Protein AF-A0A2G9T329-F1 (afdb_monomer_lite)

Organism: Teladorsagia circumcincta (NCBI:txid45464)

Structure (mmCIF, N/CA/C/O backbone):
data_AF-A0A2G9T329-F1
#
_entry.id   AF-A0A2G9T329-F1
#
loop_
_atom_site.group_PDB
_atom_site.id
_atom_site.type_symbol
_atom_site.label_atom_id
_atom_site.label_alt_id
_atom_site.label_comp_id
_atom_site.label_asym_id
_atom_site.label_entity_id
_atom_site.label_seq_id
_atom_site.pdbx_PDB_ins_code
_atom_site.Cartn_x
_atom_site.Cartn_y
_atom_site.Cartn_z
_atom_site.occupancy
_atom_site.B_iso_or_equiv
_atom_site.auth_seq_id
_atom_site.auth_comp_id
_atom_site.auth_asym_id
_atom_site.auth_atom_id
_atom_site.pdbx_PDB_model_num
ATOM 1 N N . GLY A 1 1 ? -9.542 19.140 4.287 1.00 31.84 1 GLY A N 1
ATOM 2 C CA . GLY A 1 1 ? -9.705 19.469 2.856 1.00 31.84 1 GLY A CA 1
ATOM 3 C C . GLY A 1 1 ? -8.671 18.683 2.084 1.00 31.84 1 GLY A C 1
ATOM 4 O O . GLY A 1 1 ? -7.621 18.441 2.659 1.00 31.84 1 GLY A O 1
ATOM 5 N N . ILE A 1 2 ? -8.969 18.274 0.852 1.00 34.41 2 ILE A N 1
ATOM 6 C CA . ILE A 1 2 ? -8.107 17.419 0.014 1.00 34.41 2 ILE A CA 1
ATOM 7 C C . ILE A 1 2 ? -7.443 18.274 -1.070 1.00 34.41 2 ILE A C 1
ATOM 9 O O . ILE A 1 2 ? -8.117 19.091 -1.697 1.00 34.41 2 ILE A O 1
ATOM 13 N N . SER A 1 3 ? -6.125 18.128 -1.228 1.00 33.94 3 SER A N 1
ATOM 14 C CA . SER A 1 3 ? -5.262 18.968 -2.067 1.00 33.94 3 SER A CA 1
ATOM 15 C C . SER A 1 3 ? -4.647 18.132 -3.181 1.00 33.94 3 SER A C 1
ATOM 17 O O . SER A 1 3 ? -3.692 17.407 -2.927 1.00 33.94 3 SER A O 1
ATOM 19 N N . ILE A 1 4 ? -5.169 18.216 -4.406 1.00 39.59 4 ILE A N 1
ATOM 20 C CA . ILE A 1 4 ? -4.669 17.423 -5.540 1.00 39.59 4 ILE A CA 1
ATOM 21 C C . ILE A 1 4 ? -4.145 18.376 -6.615 1.00 39.59 4 ILE A C 1
ATOM 23 O O . ILE A 1 4 ? -4.890 19.193 -7.152 1.00 39.59 4 ILE A O 1
ATOM 27 N N . ALA A 1 5 ? -2.846 18.278 -6.885 1.00 31.34 5 ALA A N 1
ATOM 28 C CA . ALA A 1 5 ? -2.110 19.065 -7.867 1.00 31.34 5 ALA A CA 1
ATOM 29 C C . ALA A 1 5 ? -1.740 18.232 -9.107 1.00 31.34 5 ALA A C 1
ATOM 31 O O . ALA A 1 5 ? -1.491 17.033 -9.011 1.00 31.34 5 ALA A O 1
ATOM 32 N N . THR A 1 6 ? -1.644 18.867 -10.271 1.00 29.61 6 THR A N 1
ATOM 33 C CA . THR A 1 6 ? -1.242 18.221 -11.533 1.00 29.61 6 THR A CA 1
ATOM 34 C C . THR A 1 6 ? -0.083 18.991 -12.165 1.00 29.61 6 THR A C 1
ATOM 36 O O . THR A 1 6 ? -0.200 20.212 -12.279 1.00 29.61 6 THR A O 1
ATOM 39 N N . PRO A 1 7 ? 0.971 18.335 -12.684 1.00 34.66 7 PRO A N 1
ATOM 40 C CA . PRO A 1 7 ? 1.143 16.885 -12.794 1.00 34.66 7 PRO A CA 1
ATOM 41 C C . PRO A 1 7 ? 1.775 16.270 -11.535 1.00 34.66 7 PRO A C 1
ATOM 43 O O . PRO A 1 7 ? 2.639 16.883 -10.912 1.00 34.66 7 PRO A O 1
ATOM 46 N N . GLY A 1 8 ? 1.388 15.039 -11.190 1.00 41.84 8 GLY A N 1
ATOM 47 C CA . GLY A 1 8 ? 2.112 14.218 -10.213 1.00 41.84 8 GLY A CA 1
ATOM 48 C C . GLY A 1 8 ? 1.351 13.874 -8.933 1.00 41.84 8 GLY A C 1
ATOM 49 O O . GLY A 1 8 ? 1.757 12.928 -8.268 1.00 41.84 8 GLY A O 1
ATOM 50 N N . CYS A 1 9 ? 0.239 14.550 -8.610 1.00 46.84 9 CYS A N 1
ATOM 51 C CA . CYS A 1 9 ? -0.654 14.160 -7.504 1.00 46.84 9 CYS A CA 1
ATOM 52 C C . CYS A 1 9 ? -2.000 13.586 -7.984 1.00 46.84 9 CYS A C 1
ATOM 54 O O . CYS A 1 9 ? -2.837 13.220 -7.164 1.00 46.84 9 CYS A O 1
ATOM 56 N N . ASP A 1 10 ? -2.209 13.483 -9.298 1.00 46.88 10 ASP A N 1
ATOM 57 C CA . ASP A 1 10 ? -3.415 12.974 -9.964 1.00 46.88 10 ASP A CA 1
ATOM 58 C C . ASP A 1 10 ? -3.464 11.445 -10.108 1.00 46.88 10 ASP A C 1
ATOM 60 O O . ASP A 1 10 ? -4.365 10.891 -10.737 1.00 46.88 10 ASP A O 1
ATOM 64 N N . VAL A 1 11 ? -2.518 10.742 -9.487 1.00 64.06 11 VAL A N 1
ATOM 65 C CA . VAL A 1 11 ? -2.512 9.279 -9.428 1.00 64.06 11 VAL A CA 1
ATOM 66 C C . VAL A 1 11 ? -3.412 8.775 -8.299 1.00 64.06 11 VAL A C 1
ATOM 68 O O . VAL A 1 11 ? -3.455 9.353 -7.211 1.00 64.06 11 VAL A O 1
ATOM 71 N N . VAL A 1 12 ? -4.112 7.664 -8.553 1.00 70.56 12 VAL A N 1
ATOM 72 C CA . VAL A 1 12 ? -5.123 7.081 -7.650 1.00 70.56 12 VAL A CA 1
ATOM 73 C C . VAL A 1 12 ? -4.613 6.949 -6.214 1.00 70.56 12 VAL A C 1
ATOM 75 O O . VAL A 1 12 ? -5.327 7.328 -5.287 1.00 70.56 12 VAL A O 1
ATOM 78 N N . GLY A 1 13 ? -3.372 6.491 -6.014 1.00 72.88 13 GLY A N 1
ATOM 79 C CA . GLY A 1 13 ? -2.794 6.360 -4.679 1.00 72.88 13 GLY A CA 1
ATOM 80 C C . GLY A 1 13 ? -2.672 7.678 -3.922 1.00 72.88 13 GLY A C 1
ATOM 81 O O . GLY A 1 13 ? -3.078 7.738 -2.766 1.00 72.88 13 GLY A O 1
ATOM 82 N N . ILE A 1 14 ? -2.204 8.757 -4.554 1.00 70.25 14 ILE A N 1
ATOM 83 C CA . ILE A 1 14 ? -2.072 10.062 -3.882 1.00 70.25 14 ILE A CA 1
ATOM 84 C C . ILE A 1 14 ? -3.449 10.648 -3.565 1.00 70.25 14 ILE A C 1
ATOM 86 O O . ILE A 1 14 ? -3.686 11.087 -2.443 1.00 70.25 14 ILE A O 1
ATOM 90 N N . ILE A 1 15 ? -4.391 10.569 -4.506 1.00 69.81 15 ILE A N 1
ATOM 91 C CA . ILE A 1 15 ? -5.777 10.999 -4.275 1.00 69.81 15 ILE A CA 1
ATOM 92 C C . ILE A 1 15 ? -6.374 10.245 -3.082 1.00 69.81 15 ILE A C 1
ATOM 94 O O . ILE A 1 15 ? -6.962 10.848 -2.184 1.00 69.81 15 ILE A O 1
ATOM 98 N N . SER A 1 16 ? -6.194 8.926 -3.051 1.00 76.12 16 SER A N 1
ATOM 99 C CA . SER A 1 16 ? -6.718 8.087 -1.979 1.00 76.12 16 SER A CA 1
ATOM 100 C C . SER A 1 16 ? -6.037 8.322 -0.627 1.00 76.12 16 SER A C 1
ATOM 102 O O . SER A 1 16 ? -6.716 8.261 0.392 1.00 76.12 16 SER A O 1
ATOM 104 N N . HIS A 1 17 ? -4.747 8.675 -0.613 1.00 78.62 17 HIS A N 1
ATOM 105 C CA . HIS A 1 17 ? -4.008 9.063 0.590 1.00 78.62 17 HIS A CA 1
ATOM 106 C C . HIS A 1 17 ? -4.631 10.301 1.245 1.00 78.62 17 HIS A C 1
ATOM 108 O O . HIS A 1 17 ? -4.981 10.301 2.425 1.00 78.62 17 HIS A O 1
ATOM 114 N N . GLU A 1 18 ? -4.855 11.349 0.451 1.00 78.00 18 GLU A N 1
ATOM 115 C CA . GLU A 1 18 ? -5.461 12.585 0.948 1.00 78.00 18 GLU A CA 1
ATOM 116 C C . GLU A 1 18 ? -6.923 12.376 1.376 1.00 78.00 18 GLU A C 1
ATOM 118 O O . GLU A 1 18 ? -7.375 12.949 2.374 1.00 78.00 18 GLU A O 1
ATOM 123 N N . ILE A 1 19 ? -7.670 11.522 0.663 1.00 74.88 19 ILE A N 1
ATOM 124 C CA . ILE A 1 19 ? -9.014 11.099 1.083 1.00 74.88 19 ILE A CA 1
ATOM 125 C C . ILE A 1 19 ? -8.953 10.359 2.425 1.00 74.88 19 ILE A C 1
ATOM 127 O O . ILE A 1 19 ? -9.765 10.653 3.300 1.00 74.88 19 ILE A O 1
ATOM 131 N N . GLY A 1 20 ? -7.988 9.458 2.622 1.00 76.44 20 GLY A N 1
ATOM 132 C CA . GLY A 1 20 ? -7.781 8.743 3.883 1.00 76.44 20 GLY A CA 1
ATOM 133 C C . GLY A 1 20 ? -7.614 9.698 5.065 1.00 76.44 20 GLY A C 1
ATOM 134 O O . GLY A 1 20 ? -8.319 9.570 6.066 1.00 76.44 20 GLY A O 1
ATOM 135 N N . HIS A 1 21 ? -6.786 10.736 4.918 1.00 80.00 21 HIS A N 1
ATOM 136 C CA . HIS A 1 21 ? -6.664 11.792 5.929 1.00 80.00 21 HIS A CA 1
ATOM 137 C C . HIS A 1 21 ? -7.968 12.549 6.179 1.00 80.00 21 HIS A C 1
ATOM 139 O O . HIS A 1 21 ? -8.310 12.835 7.327 1.00 80.00 21 HIS A O 1
ATOM 145 N N . ALA A 1 22 ? -8.720 12.870 5.125 1.00 74.62 22 ALA A N 1
ATOM 146 C CA . ALA A 1 22 ? -10.008 13.545 5.263 1.00 74.62 22 ALA A CA 1
ATOM 147 C C . ALA A 1 22 ? -11.056 12.684 5.992 1.00 74.62 22 ALA A C 1
ATOM 149 O O . ALA A 1 22 ? -11.917 13.232 6.680 1.00 74.62 22 ALA A O 1
ATOM 150 N N . LEU A 1 23 ? -10.953 11.359 5.864 1.00 74.31 23 LEU A N 1
ATOM 151 C CA . LEU A 1 23 ? -11.762 10.363 6.572 1.00 74.31 23 LEU A CA 1
ATOM 152 C C . LEU A 1 23 ? -11.228 10.036 7.979 1.00 74.31 23 LEU A C 1
ATOM 154 O O . LEU A 1 23 ? -11.804 9.204 8.672 1.00 74.31 23 LEU A O 1
ATOM 158 N N . GLY A 1 24 ? -10.156 10.697 8.424 1.00 77.62 24 GLY A N 1
ATOM 159 C CA . GLY A 1 24 ? -9.631 10.570 9.785 1.00 77.62 24 GLY A CA 1
ATOM 160 C C . GLY A 1 24 ? -8.564 9.492 9.977 1.00 77.62 24 GLY A C 1
ATOM 161 O O . GLY A 1 24 ? -8.264 9.151 11.119 1.00 77.62 24 GLY A O 1
ATOM 162 N N . ILE A 1 25 ? -7.967 8.966 8.904 1.00 81.81 25 ILE A N 1
ATOM 163 C CA . ILE A 1 25 ? -6.849 8.021 9.005 1.00 81.81 25 ILE A CA 1
ATOM 164 C C . ILE A 1 25 ? -5.534 8.798 9.132 1.00 81.81 25 ILE A C 1
ATOM 166 O O . ILE A 1 25 ? -5.226 9.681 8.325 1.00 81.81 25 ILE A O 1
ATOM 170 N N . PHE A 1 26 ? -4.748 8.473 10.155 1.00 89.38 26 PHE A N 1
ATOM 171 C CA . PHE A 1 26 ? -3.380 8.970 10.303 1.00 89.38 26 PHE A CA 1
ATOM 172 C C . PHE A 1 26 ? -2.419 8.221 9.377 1.00 89.38 26 PHE A C 1
ATOM 174 O O . PHE A 1 26 ? -2.773 7.229 8.751 1.00 89.38 26 PHE A O 1
ATOM 181 N N . HIS A 1 27 ? -1.177 8.686 9.273 1.00 94.62 27 HIS A N 1
ATOM 182 C CA . HIS A 1 27 ? -0.168 7.887 8.589 1.00 94.62 27 HIS A CA 1
ATOM 183 C C . HIS A 1 27 ? 0.079 6.558 9.307 1.00 94.62 27 HIS A C 1
ATOM 185 O O . HIS A 1 27 ? 0.120 6.519 10.537 1.00 94.62 27 HIS A O 1
ATOM 191 N N . GLU A 1 28 ? 0.327 5.491 8.549 1.00 97.31 28 GLU A N 1
ATOM 192 C CA . GLU A 1 28 ? 0.532 4.150 9.116 1.00 97.31 28 GLU A CA 1
ATOM 193 C C . GLU A 1 28 ? 1.776 4.112 10.023 1.00 97.31 28 GLU A C 1
ATOM 195 O O . GLU A 1 28 ? 1.754 3.520 11.103 1.00 97.31 28 GLU A O 1
ATOM 200 N N . GLN A 1 29 ? 2.843 4.845 9.672 1.00 96.00 29 GLN A N 1
ATOM 201 C CA . GLN A 1 29 ? 4.021 4.970 10.539 1.00 96.00 29 GLN A CA 1
ATOM 202 C C . GLN A 1 29 ? 3.767 5.734 11.838 1.00 96.00 29 GLN A C 1
ATOM 204 O O . GLN A 1 29 ? 4.589 5.666 12.740 1.00 96.00 29 GLN A O 1
ATOM 209 N N . ALA A 1 30 ? 2.650 6.451 11.963 1.00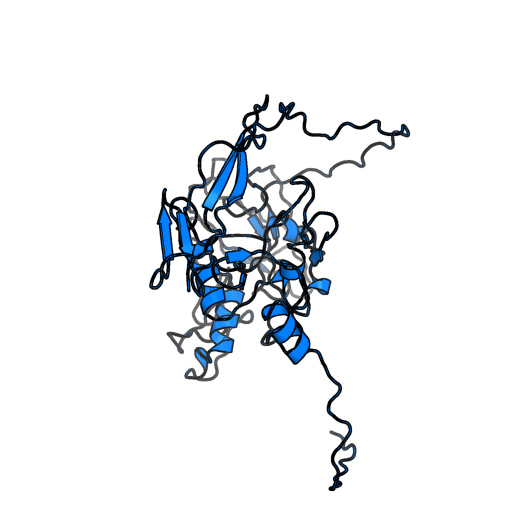 92.94 30 ALA A N 1
ATOM 210 C CA . ALA A 1 30 ? 2.306 7.160 13.189 1.00 92.94 30 ALA A CA 1
ATOM 211 C C . ALA A 1 30 ? 1.544 6.276 14.188 1.00 92.94 30 ALA A C 1
ATOM 213 O O . ALA A 1 30 ? 1.214 6.755 15.271 1.00 92.94 30 ALA A O 1
ATOM 214 N N . ARG A 1 31 ? 1.251 5.008 13.865 1.00 93.94 31 ARG A N 1
ATOM 215 C CA . ARG A 1 31 ? 0.501 4.114 14.755 1.00 93.94 31 ARG A CA 1
ATOM 216 C C . ARG A 1 31 ? 1.135 3.980 16.152 1.00 93.94 31 ARG A C 1
ATOM 218 O O . ARG A 1 31 ? 2.363 4.010 16.274 1.00 93.94 31 ARG A O 1
ATOM 225 N N . PRO A 1 32 ? 0.327 3.752 17.208 1.00 89.88 32 PRO A N 1
ATOM 226 C CA . PRO A 1 32 ? 0.840 3.571 18.569 1.00 89.88 32 PRO A CA 1
ATOM 227 C C . PRO A 1 32 ? 1.810 2.391 18.732 1.00 89.88 32 PRO A C 1
ATOM 229 O O . PRO A 1 32 ? 2.641 2.408 19.634 1.00 89.88 32 PRO A O 1
ATOM 232 N N . ASP A 1 33 ? 1.705 1.373 17.874 1.00 94.12 33 ASP A N 1
ATOM 233 C CA . ASP A 1 33 ? 2.534 0.164 17.858 1.00 94.12 33 ASP A CA 1
ATOM 234 C C . ASP A 1 33 ? 3.670 0.202 16.816 1.00 94.12 33 ASP A C 1
ATOM 236 O O . ASP A 1 33 ? 4.287 -0.833 16.556 1.00 94.12 33 ASP A O 1
ATOM 240 N N . GLN A 1 34 ? 3.976 1.369 16.224 1.00 94.69 34 GLN A N 1
ATOM 241 C CA . GLN A 1 34 ? 4.952 1.487 15.125 1.00 94.69 34 GLN A CA 1
ATOM 242 C C . GLN A 1 34 ? 6.345 0.915 15.449 1.00 94.69 34 GLN A C 1
ATOM 244 O O . GLN A 1 34 ? 7.013 0.378 14.568 1.00 94.69 34 GLN A O 1
ATOM 249 N N . ASP A 1 35 ? 6.785 0.987 16.708 1.00 94.38 35 ASP A N 1
ATOM 250 C CA . ASP A 1 35 ? 8.125 0.592 17.160 1.00 94.38 35 ASP A CA 1
ATOM 251 C C . ASP A 1 35 ? 8.368 -0.921 17.056 1.00 94.38 35 ASP A C 1
ATOM 253 O O . ASP A 1 35 ? 9.512 -1.380 17.045 1.00 94.38 35 ASP A O 1
ATOM 257 N N . ARG A 1 36 ? 7.292 -1.704 16.915 1.00 95.88 36 ARG A N 1
ATOM 258 C CA . ARG A 1 36 ? 7.332 -3.147 16.645 1.00 95.88 36 ARG A CA 1
ATOM 259 C C . ARG A 1 36 ? 7.530 -3.487 15.170 1.00 95.88 36 ARG A C 1
ATOM 261 O O . ARG A 1 36 ? 7.748 -4.656 14.852 1.00 95.88 36 ARG A O 1
ATOM 268 N N . HIS A 1 37 ? 7.443 -2.501 14.279 1.00 96.62 37 HIS A N 1
ATOM 269 C CA . HIS A 1 37 ? 7.397 -2.712 12.830 1.00 96.62 37 HIS A CA 1
ATOM 270 C C . HIS A 1 37 ? 8.475 -1.930 12.081 1.00 96.62 37 HIS A C 1
ATOM 272 O O . HIS A 1 37 ? 9.042 -2.441 11.108 1.00 96.62 37 HIS A O 1
ATOM 278 N N . ILE A 1 38 ? 8.809 -0.730 12.554 1.00 97.44 38 ILE A N 1
ATOM 279 C CA . ILE A 1 38 ? 9.768 0.167 11.912 1.00 97.44 38 ILE A CA 1
ATOM 280 C C . ILE A 1 38 ? 10.736 0.792 12.922 1.00 97.44 38 ILE A C 1
ATOM 282 O O . ILE A 1 38 ? 10.466 0.894 14.115 1.00 97.44 38 ILE A O 1
ATOM 286 N N . ALA A 1 39 ? 11.880 1.242 12.416 1.00 94.44 39 ALA A N 1
ATOM 287 C CA . ALA A 1 39 ? 12.857 2.047 13.127 1.00 94.44 39 ALA A CA 1
ATOM 288 C C . ALA A 1 39 ? 13.012 3.403 12.427 1.00 94.44 39 ALA A C 1
ATOM 290 O O . ALA A 1 39 ? 13.314 3.464 11.231 1.00 94.44 39 ALA A O 1
ATOM 291 N N . ILE A 1 40 ? 12.836 4.483 13.190 1.00 91.69 40 ILE A N 1
ATOM 292 C CA . ILE A 1 40 ? 12.965 5.860 12.708 1.00 91.69 40 ILE A CA 1
ATOM 293 C C . ILE A 1 40 ? 14.382 6.379 12.970 1.00 91.69 40 ILE A C 1
ATOM 295 O O . ILE A 1 40 ? 14.865 6.376 14.103 1.00 91.69 40 ILE A O 1
ATOM 299 N N . ASN A 1 41 ? 15.043 6.877 11.928 1.00 88.38 41 ASN A N 1
ATOM 300 C CA . ASN A 1 41 ? 16.347 7.522 12.024 1.00 88.38 41 ASN A CA 1
ATOM 301 C C . ASN A 1 41 ? 16.197 9.040 12.196 1.00 88.38 41 ASN A C 1
ATOM 303 O O . ASN A 1 41 ? 16.368 9.809 11.250 1.00 88.38 41 ASN A O 1
ATOM 307 N N . TYR A 1 42 ? 15.916 9.473 13.426 1.00 81.00 42 TYR A N 1
ATOM 308 C CA . TYR A 1 42 ? 15.760 10.891 13.774 1.00 81.00 42 TYR A CA 1
ATOM 309 C C . TYR A 1 42 ? 16.991 11.755 13.469 1.00 81.00 42 TYR A C 1
ATOM 311 O O . TYR A 1 42 ? 16.841 12.939 13.179 1.00 81.00 42 TYR A O 1
ATOM 319 N N . ASN A 1 43 ? 18.196 11.172 13.445 1.00 81.31 43 ASN A N 1
ATOM 320 C CA . ASN A 1 43 ? 19.421 11.894 13.079 1.00 81.31 43 ASN A CA 1
ATOM 321 C C . ASN A 1 43 ? 19.422 12.345 11.615 1.00 81.31 43 ASN A C 1
ATOM 323 O O . ASN A 1 43 ? 20.125 13.290 11.267 1.00 81.31 43 ASN A O 1
ATOM 327 N N . ASN A 1 44 ? 18.642 11.674 10.764 1.00 77.81 44 ASN A N 1
ATOM 328 C CA . ASN A 1 44 ? 18.509 12.025 9.360 1.00 77.81 44 ASN A CA 1
ATOM 329 C C . ASN A 1 44 ? 17.211 12.780 9.037 1.00 77.81 44 ASN A C 1
ATOM 331 O O . ASN A 1 44 ? 16.856 12.929 7.871 1.00 77.81 44 ASN A O 1
ATOM 335 N N . ILE A 1 45 ? 16.496 13.261 10.055 1.00 68.44 45 ILE A N 1
ATOM 336 C CA . ILE A 1 45 ? 15.258 14.026 9.898 1.00 68.44 45 ILE A CA 1
ATOM 337 C C . ILE A 1 45 ? 15.504 15.431 10.468 1.00 68.44 45 ILE A C 1
ATOM 339 O O . ILE A 1 45 ? 15.946 15.545 11.615 1.00 68.44 45 ILE A O 1
ATOM 343 N N . PRO A 1 46 ? 15.207 16.516 9.727 1.00 69.31 46 PRO A N 1
ATOM 344 C CA . PRO A 1 46 ? 15.240 17.865 10.279 1.00 69.31 46 PRO A CA 1
ATOM 345 C C . PRO A 1 46 ? 14.374 17.949 11.538 1.00 69.31 46 PRO A C 1
ATOM 347 O O . PRO A 1 46 ? 13.245 17.461 11.531 1.00 69.31 46 PRO A O 1
ATOM 350 N N . ILE A 1 47 ? 14.868 18.596 12.596 1.00 63.50 47 ILE A N 1
ATOM 351 C CA . ILE A 1 47 ? 14.173 18.690 13.897 1.00 63.50 47 ILE A CA 1
ATOM 352 C C . ILE A 1 47 ? 12.717 19.167 13.728 1.00 63.50 47 ILE A C 1
ATOM 354 O O . ILE A 1 47 ? 11.796 18.549 14.258 1.00 63.50 47 ILE A O 1
ATOM 358 N N . SER A 1 48 ? 12.492 20.136 12.836 1.00 65.56 48 SER A N 1
ATOM 359 C CA . SER A 1 48 ? 11.169 20.676 12.477 1.00 65.56 48 SER A CA 1
ATOM 360 C C . SER A 1 48 ? 10.192 19.696 11.820 1.00 65.56 48 SER A C 1
ATOM 362 O O . SER A 1 48 ? 9.041 20.045 11.539 1.00 65.56 48 SER A O 1
ATOM 364 N N . ARG A 1 49 ? 10.629 18.468 11.540 1.00 68.25 49 ARG A N 1
ATOM 365 C CA . ARG A 1 49 ? 9.835 17.388 10.944 1.00 68.25 49 ARG A CA 1
ATOM 366 C C . ARG A 1 49 ? 9.700 16.170 11.854 1.00 68.25 49 ARG A C 1
ATOM 368 O O . ARG A 1 49 ? 8.984 15.253 11.465 1.00 68.25 49 ARG A O 1
ATOM 375 N N . TRP A 1 50 ? 10.303 16.154 13.047 1.00 73.50 50 TRP A N 1
ATOM 376 C CA . TRP A 1 50 ? 10.258 15.000 13.961 1.00 73.50 50 TRP A CA 1
ATOM 377 C C . TRP A 1 50 ? 8.833 14.580 14.328 1.00 73.50 50 TRP A C 1
ATOM 379 O O . TRP A 1 50 ? 8.532 13.390 14.341 1.00 73.50 50 TRP A O 1
ATOM 389 N N . ASN A 1 51 ? 7.932 15.545 14.527 1.00 71.00 51 ASN A N 1
ATOM 390 C CA . ASN A 1 51 ? 6.531 15.276 14.870 1.00 71.00 51 ASN A CA 1
ATOM 391 C C . ASN A 1 51 ? 5.778 14.466 13.797 1.00 71.00 51 ASN A C 1
ATOM 393 O O . ASN A 1 51 ? 4.768 13.852 14.114 1.00 71.00 51 ASN A O 1
ATOM 397 N N . ASN A 1 52 ? 6.261 14.425 12.547 1.00 73.94 52 ASN A N 1
ATOM 398 C CA . ASN A 1 52 ? 5.647 13.619 11.482 1.00 73.94 52 ASN A CA 1
ATOM 399 C C . ASN A 1 52 ? 5.958 12.115 11.596 1.00 73.94 52 ASN A C 1
ATOM 401 O O . ASN A 1 52 ? 5.390 11.317 10.853 1.00 73.94 52 ASN A O 1
ATOM 405 N N . PHE A 1 53 ? 6.898 11.741 12.469 1.00 81.00 53 PHE A N 1
ATOM 406 C CA . PHE A 1 53 ? 7.364 10.364 12.660 1.00 81.00 53 PHE A CA 1
ATOM 407 C C . PHE A 1 53 ? 7.118 9.849 14.080 1.00 81.00 53 PHE A C 1
ATOM 409 O O . PHE A 1 53 ? 7.289 8.661 14.347 1.00 81.00 53 PHE A O 1
ATOM 416 N N . GLN A 1 54 ? 6.724 10.728 15.003 1.00 83.44 54 GLN A N 1
ATOM 417 C CA . GLN A 1 54 ? 6.337 10.321 16.347 1.00 83.44 54 GLN A CA 1
ATOM 418 C C . GLN A 1 54 ? 5.038 9.518 16.304 1.00 83.44 54 GLN A C 1
ATOM 420 O O . GLN A 1 54 ? 4.137 9.817 15.520 1.00 83.44 54 GLN A O 1
ATOM 425 N N . SER A 1 55 ? 4.941 8.499 17.159 1.00 87.12 55 SER A N 1
ATOM 426 C CA . SER A 1 55 ? 3.696 7.756 17.306 1.00 87.12 55 SER A CA 1
ATOM 427 C C . SER A 1 55 ? 2.662 8.635 17.973 1.00 87.12 55 SER A C 1
ATOM 429 O O . SER A 1 55 ? 2.954 9.397 18.898 1.00 87.12 55 SER A O 1
ATOM 431 N N . ILE A 1 56 ? 1.427 8.480 17.526 1.00 85.25 56 ILE A N 1
ATOM 432 C CA . ILE A 1 56 ? 0.274 8.988 18.248 1.00 85.25 56 ILE A CA 1
ATOM 433 C C . ILE A 1 56 ? -0.007 8.080 19.446 1.00 85.25 56 ILE A C 1
ATOM 435 O O . ILE A 1 56 ? 0.272 6.878 19.433 1.00 85.25 56 ILE A O 1
ATOM 439 N N . GLY A 1 57 ? -0.545 8.661 20.513 1.00 78.25 57 GLY A N 1
ATOM 440 C CA . GLY A 1 57 ? -0.894 7.913 21.713 1.00 78.25 57 GLY A CA 1
ATOM 441 C C . GLY A 1 57 ? -2.061 6.943 21.473 1.00 78.25 57 GLY A C 1
ATOM 442 O O . GLY A 1 57 ? -2.911 7.199 20.618 1.00 78.25 57 GLY A O 1
ATOM 443 N N . PRO A 1 58 ? -2.186 5.873 22.280 1.00 75.94 58 PRO A N 1
ATOM 444 C CA . PRO A 1 58 ? -3.252 4.873 22.135 1.00 75.94 58 PRO A CA 1
ATOM 445 C C . PRO A 1 58 ? -4.666 5.439 22.341 1.00 75.94 58 PRO A C 1
ATOM 447 O O . PRO A 1 58 ? -5.636 4.844 21.900 1.00 75.94 58 PRO A O 1
ATOM 450 N N . ASN A 1 59 ? -4.796 6.604 22.984 1.00 76.75 59 ASN A N 1
ATOM 451 C CA . ASN A 1 59 ? -6.082 7.282 23.174 1.00 76.75 59 ASN A CA 1
ATOM 452 C C . ASN A 1 59 ? -6.445 8.225 22.011 1.00 76.75 59 ASN A C 1
ATOM 454 O O . ASN A 1 59 ? -7.504 8.845 22.039 1.00 76.75 59 ASN A O 1
ATOM 458 N N . GLN A 1 60 ? -5.545 8.405 21.038 1.00 72.69 60 GLN A N 1
ATOM 459 C CA . GLN A 1 60 ? -5.720 9.335 19.917 1.00 72.69 60 GLN A CA 1
ATOM 460 C C . GLN A 1 60 ? -6.112 8.626 18.619 1.00 72.69 60 GLN A C 1
ATOM 462 O O . GLN A 1 60 ? -6.651 9.275 17.725 1.00 72.69 60 GLN A O 1
ATOM 467 N N . ALA A 1 61 ? -5.855 7.322 18.514 1.00 79.12 61 ALA A N 1
ATOM 468 C CA . ALA A 1 61 ? -6.240 6.519 17.366 1.00 79.12 61 ALA A CA 1
ATOM 469 C C . ALA A 1 61 ? -6.644 5.109 17.784 1.00 79.12 61 ALA A C 1
ATOM 471 O O . ALA A 1 61 ? -6.001 4.486 18.627 1.00 79.12 61 ALA A O 1
ATOM 472 N N . GLU A 1 62 ? -7.690 4.615 17.135 1.00 85.94 62 GLU A N 1
ATOM 473 C CA . GLU A 1 62 ? -8.137 3.234 17.228 1.00 85.94 62 GLU A CA 1
ATOM 474 C C . GLU A 1 62 ? -7.535 2.440 16.064 1.00 85.94 62 GLU A C 1
ATOM 476 O O . GLU A 1 62 ? -7.553 2.889 14.918 1.00 85.94 62 GLU A O 1
ATOM 481 N N . THR A 1 63 ? -6.990 1.262 16.362 1.00 91.62 63 THR A N 1
ATOM 482 C CA . THR A 1 63 ? -6.427 0.360 15.339 1.00 91.62 63 THR A CA 1
ATOM 483 C C . THR A 1 63 ? -7.454 -0.659 14.859 1.00 91.62 63 THR A C 1
ATOM 485 O O . THR A 1 63 ? -7.205 -1.367 13.887 1.00 91.62 63 THR A O 1
ATOM 488 N N . PHE A 1 64 ? -8.589 -0.777 15.557 1.00 92.00 64 PHE A N 1
ATOM 489 C CA . PHE A 1 64 ? -9.631 -1.781 15.326 1.00 92.00 64 PHE A CA 1
ATOM 490 C C . PHE A 1 64 ? -9.091 -3.221 15.382 1.00 92.00 64 PHE A C 1
ATOM 492 O O . PHE A 1 64 ? -9.659 -4.138 14.791 1.00 92.00 64 PHE A O 1
ATOM 499 N N . GLY A 1 65 ? -7.956 -3.427 16.063 1.00 94.19 65 GLY A N 1
ATOM 500 C CA . GLY A 1 65 ? -7.237 -4.701 16.071 1.00 94.19 65 GLY A CA 1
ATOM 501 C C . GLY A 1 65 ? -6.662 -5.105 14.706 1.00 94.19 65 GLY A C 1
ATOM 502 O O . GLY A 1 65 ? -6.328 -6.277 14.508 1.00 94.19 65 GLY A O 1
ATOM 503 N N . LEU A 1 66 ? -6.562 -4.176 13.751 1.00 96.06 66 LEU A N 1
ATOM 504 C CA . LEU A 1 66 ? -5.968 -4.427 12.441 1.00 96.06 66 LEU A CA 1
ATOM 505 C C . LEU A 1 66 ? -4.434 -4.468 12.546 1.00 96.06 66 LEU A C 1
ATOM 507 O O . LEU A 1 66 ? -3.833 -3.683 13.289 1.00 96.06 66 LEU A O 1
ATOM 511 N N . PRO A 1 67 ? -3.771 -5.385 11.820 1.00 96.94 67 PRO A N 1
ATOM 512 C CA . PRO A 1 67 ? -2.319 -5.496 11.858 1.00 96.94 67 PRO A CA 1
ATOM 513 C C . PRO A 1 67 ? -1.661 -4.306 11.143 1.00 96.94 67 PRO A C 1
ATOM 515 O O . PRO A 1 67 ? -2.316 -3.608 10.373 1.00 96.94 67 PRO A O 1
ATOM 518 N N . TYR A 1 68 ? -0.380 -4.065 11.421 1.00 97.62 68 TYR A N 1
ATOM 519 C CA . TYR A 1 68 ? 0.414 -3.019 10.770 1.00 97.62 68 TYR A CA 1
ATOM 520 C C . TYR A 1 68 ? 0.701 -3.367 9.310 1.00 97.62 68 TYR A C 1
ATOM 522 O O . TYR A 1 68 ? 1.284 -4.420 9.045 1.00 97.62 68 TYR A O 1
ATOM 530 N N . ASP A 1 69 ? 0.326 -2.491 8.377 1.00 97.75 69 ASP A N 1
ATOM 531 C CA . ASP A 1 69 ? 0.468 -2.738 6.940 1.00 97.75 69 ASP A CA 1
ATOM 532 C C . ASP A 1 69 ? 1.542 -1.858 6.300 1.00 97.75 69 ASP A C 1
ATOM 534 O O . ASP A 1 69 ? 1.322 -0.699 5.953 1.00 97.75 69 ASP A O 1
ATOM 538 N N . THR A 1 70 ? 2.713 -2.438 6.054 1.00 96.88 70 THR A N 1
ATOM 539 C CA . THR A 1 70 ? 3.813 -1.768 5.344 1.00 96.88 70 THR A CA 1
ATOM 540 C C . THR A 1 70 ? 3.424 -1.311 3.940 1.00 96.88 70 THR A C 1
ATOM 542 O O . THR A 1 70 ? 4.023 -0.369 3.431 1.00 96.88 70 THR A O 1
ATOM 545 N N . GLY A 1 71 ? 2.426 -1.933 3.310 1.00 96.38 71 GLY A N 1
ATOM 546 C CA . GLY A 1 71 ? 1.922 -1.516 2.003 1.00 96.38 71 GLY A CA 1
ATOM 547 C C . GLY A 1 71 ? 0.741 -0.553 2.043 1.00 96.38 71 GLY A C 1
ATOM 548 O O . GLY A 1 71 ? 0.202 -0.259 0.977 1.00 96.38 71 GLY A O 1
ATOM 549 N N . SER A 1 72 ? 0.343 -0.046 3.215 1.00 98.00 72 SER A N 1
ATOM 550 C CA . SER A 1 72 ? -0.699 0.979 3.313 1.00 98.00 72 SER A CA 1
ATOM 551 C C . SER A 1 72 ? -0.343 2.191 2.448 1.00 98.00 72 SER A C 1
ATOM 553 O O . SER A 1 72 ? 0.798 2.673 2.448 1.00 98.00 72 SER A O 1
ATOM 555 N N . VAL A 1 73 ? -1.336 2.739 1.744 1.00 94.62 73 VAL A N 1
ATOM 556 C CA . VAL A 1 73 ? -1.168 3.995 0.998 1.00 94.62 73 VAL A CA 1
ATOM 557 C C . VAL A 1 73 ? -0.869 5.164 1.940 1.00 94.62 73 VAL A C 1
ATOM 559 O O . VAL A 1 73 ? -0.285 6.167 1.527 1.00 94.62 73 VAL A O 1
ATOM 562 N N . MET A 1 74 ? -1.210 5.022 3.223 1.00 95.06 74 MET A N 1
ATOM 563 C CA . MET A 1 74 ? -0.950 5.982 4.294 1.00 95.06 74 MET A CA 1
ATOM 564 C C . MET A 1 74 ? 0.461 5.865 4.877 1.00 95.06 74 MET A C 1
ATOM 566 O O . MET A 1 74 ? 0.831 6.678 5.722 1.00 95.06 74 MET A O 1
ATOM 570 N N . HIS A 1 75 ? 1.276 4.903 4.443 1.00 97.75 75 HIS A N 1
ATOM 571 C CA . HIS A 1 75 ? 2.649 4.762 4.914 1.00 97.75 75 HIS A CA 1
ATOM 572 C C . HIS A 1 75 ? 3.602 5.703 4.149 1.00 97.75 75 HIS A C 1
ATOM 574 O O . HIS A 1 75 ? 3.512 5.882 2.925 1.00 97.75 75 HIS A O 1
ATOM 580 N N . TYR A 1 76 ? 4.549 6.315 4.859 1.00 94.00 76 TYR A N 1
ATOM 581 C CA . TYR A 1 76 ? 5.659 7.062 4.257 1.00 94.00 76 TYR A CA 1
ATOM 582 C C . TYR A 1 76 ? 6.666 6.157 3.549 1.00 94.00 76 TYR A C 1
ATOM 584 O O . TYR A 1 76 ? 6.879 5.010 3.934 1.00 94.00 76 TYR A O 1
ATOM 592 N N . GLY A 1 77 ? 7.315 6.696 2.518 1.00 94.00 77 GLY A N 1
ATOM 593 C CA . GLY A 1 77 ? 8.461 6.044 1.892 1.00 94.00 77 GLY A CA 1
ATOM 594 C C . GLY A 1 77 ? 9.708 6.058 2.785 1.00 94.00 77 GLY A C 1
ATOM 595 O O . GLY A 1 77 ? 9.761 6.786 3.782 1.00 94.00 77 GLY A O 1
ATOM 596 N N . PRO A 1 78 ? 10.741 5.285 2.413 1.00 89.31 78 PRO A N 1
ATOM 597 C CA . PRO A 1 78 ? 11.932 5.088 3.239 1.00 89.31 78 PRO A CA 1
ATOM 598 C C . PRO A 1 78 ? 12.761 6.354 3.468 1.00 89.31 78 PRO A C 1
ATOM 600 O O . PRO A 1 78 ? 13.435 6.451 4.492 1.00 89.31 78 PRO A O 1
ATOM 603 N N . TYR A 1 79 ? 12.704 7.325 2.554 1.00 85.62 79 TYR A N 1
ATOM 604 C CA . TYR A 1 79 ? 13.499 8.561 2.589 1.00 85.62 79 TYR A CA 1
ATOM 605 C C . TYR A 1 79 ? 12.661 9.814 2.879 1.00 85.62 79 TYR A C 1
ATOM 607 O O . TYR A 1 79 ? 13.095 10.939 2.617 1.00 85.62 79 TYR A O 1
ATOM 615 N N . GLY A 1 80 ? 11.448 9.650 3.421 1.00 79.50 80 GLY A N 1
ATOM 616 C CA . GLY A 1 80 ? 10.578 10.778 3.757 1.00 79.50 80 GLY A CA 1
ATOM 617 C C . GLY A 1 80 ? 11.316 11.816 4.609 1.00 79.50 80 GLY A C 1
ATOM 618 O O . GLY A 1 80 ? 11.887 11.470 5.639 1.00 79.50 80 GLY A O 1
ATOM 619 N N . PHE A 1 81 ? 11.320 13.079 4.172 1.00 79.50 81 PHE A N 1
ATOM 620 C CA . PHE A 1 81 ? 11.990 14.207 4.842 1.00 79.50 81 PHE A CA 1
ATOM 621 C C . PHE A 1 81 ? 13.488 14.013 5.157 1.00 79.50 81 PHE A C 1
ATOM 623 O O . PHE A 1 81 ? 14.000 14.685 6.052 1.00 79.50 81 PHE A O 1
ATOM 630 N N . ALA A 1 82 ? 14.193 13.130 4.446 1.00 70.81 82 ALA A N 1
ATOM 631 C CA . ALA A 1 82 ? 15.605 12.857 4.694 1.00 70.81 82 ALA A CA 1
ATOM 632 C C . ALA A 1 82 ? 16.496 14.097 4.486 1.00 70.81 82 ALA A C 1
ATOM 634 O O . ALA A 1 82 ? 16.420 14.765 3.451 1.00 70.81 82 ALA A O 1
ATOM 635 N N . SER A 1 83 ? 17.371 14.382 5.455 1.00 67.19 83 SER A N 1
ATOM 636 C CA . SER A 1 83 ? 18.430 15.395 5.324 1.00 67.19 83 SER A CA 1
ATOM 637 C C . SER A 1 83 ? 19.533 14.916 4.373 1.00 67.19 83 SER A C 1
ATOM 639 O O . SER A 1 83 ? 19.937 15.643 3.466 1.00 67.19 83 SER A O 1
ATOM 641 N N . ASP A 1 84 ? 19.994 13.681 4.565 1.00 72.12 84 ASP A N 1
ATOM 642 C CA . ASP A 1 84 ? 20.830 12.920 3.641 1.00 72.12 84 ASP A CA 1
ATOM 643 C C . ASP A 1 84 ? 19.940 11.981 2.807 1.00 72.12 84 ASP A C 1
ATOM 645 O O . ASP A 1 84 ? 19.406 11.013 3.358 1.00 72.12 84 ASP A O 1
ATOM 649 N N . PRO A 1 85 ? 19.785 12.221 1.492 1.00 71.44 85 PRO A N 1
ATOM 650 C CA . PRO A 1 85 ? 18.908 11.426 0.636 1.00 71.44 85 PRO A CA 1
ATOM 651 C C . PRO A 1 85 ? 19.394 9.987 0.408 1.00 71.44 85 PRO A C 1
ATOM 653 O O . PRO A 1 85 ? 18.632 9.182 -0.108 1.00 71.44 85 PRO A O 1
ATOM 656 N N . TYR A 1 86 ? 20.629 9.635 0.782 1.00 75.25 86 TYR A N 1
ATOM 657 C CA . TYR A 1 86 ? 21.144 8.266 0.632 1.00 75.25 86 TYR A CA 1
ATOM 658 C C . TYR A 1 86 ? 20.906 7.393 1.868 1.00 75.25 86 TYR A C 1
ATOM 660 O O . TYR A 1 86 ? 21.074 6.172 1.814 1.00 75.25 86 TYR A O 1
ATOM 668 N N . THR A 1 87 ? 20.479 8.000 2.975 1.00 76.69 87 THR A N 1
ATOM 669 C CA . THR A 1 87 ? 20.214 7.306 4.233 1.00 76.69 87 THR A CA 1
ATOM 670 C C . THR A 1 87 ? 18.703 7.274 4.496 1.00 76.69 87 THR A C 1
ATOM 672 O O . THR A 1 87 ? 18.072 8.325 4.565 1.00 76.69 87 THR A O 1
ATOM 675 N N . PRO A 1 88 ? 18.073 6.102 4.686 1.00 84.50 88 PRO A N 1
ATOM 676 C CA . PRO A 1 88 ? 16.640 6.051 4.959 1.00 84.50 88 PRO A CA 1
ATOM 677 C C . PRO A 1 88 ? 16.309 6.670 6.326 1.00 84.50 88 PRO A C 1
ATOM 679 O O . PRO A 1 88 ? 17.023 6.463 7.316 1.00 84.50 88 PRO A O 1
ATOM 682 N N . THR A 1 89 ? 15.206 7.416 6.382 1.00 89.31 89 THR A N 1
ATOM 683 C CA . THR A 1 89 ? 14.593 7.924 7.616 1.00 89.31 89 THR A CA 1
ATOM 684 C C . THR A 1 89 ? 13.705 6.879 8.273 1.00 89.31 89 THR A C 1
ATOM 686 O O . THR A 1 89 ? 13.634 6.844 9.499 1.00 89.31 89 THR A O 1
ATOM 689 N N . ILE A 1 90 ? 13.096 5.987 7.486 1.00 96.12 90 ILE A N 1
ATOM 690 C CA . ILE A 1 90 ? 12.294 4.863 7.975 1.00 96.12 90 ILE A CA 1
ATOM 691 C C . ILE A 1 90 ? 12.902 3.553 7.489 1.00 96.12 90 ILE A C 1
ATOM 693 O O . ILE A 1 90 ? 13.040 3.312 6.286 1.00 96.12 90 ILE A O 1
ATOM 697 N N . ARG A 1 91 ? 13.224 2.670 8.434 1.00 95.50 91 ARG A N 1
ATOM 698 C CA . ARG A 1 91 ? 13.650 1.301 8.143 1.00 95.50 91 ARG A CA 1
ATOM 699 C C . ARG A 1 91 ? 12.615 0.317 8.651 1.00 95.50 91 ARG A C 1
ATOM 701 O O . ARG A 1 91 ? 12.235 0.394 9.813 1.00 95.50 91 ARG A O 1
ATOM 708 N N . THR A 1 92 ? 12.196 -0.632 7.827 1.00 95.44 92 THR A N 1
ATOM 709 C CA . THR A 1 92 ? 11.359 -1.734 8.307 1.00 95.44 92 THR A CA 1
ATOM 710 C C . THR A 1 92 ? 12.216 -2.694 9.132 1.00 95.44 92 THR A C 1
ATOM 712 O O . THR A 1 92 ? 13.356 -3.004 8.769 1.00 95.44 92 THR A O 1
ATOM 715 N N . LEU A 1 93 ? 11.692 -3.179 10.262 1.00 95.31 93 LEU A N 1
ATOM 716 C CA . LEU A 1 93 ? 12.383 -4.212 11.047 1.00 95.31 93 LEU A CA 1
ATOM 717 C C . LEU A 1 93 ? 12.455 -5.525 10.260 1.00 95.31 93 LEU A C 1
ATOM 719 O O . LEU A 1 93 ? 13.458 -6.242 10.292 1.00 95.31 93 LEU A O 1
ATOM 723 N N . GLU A 1 94 ? 11.415 -5.796 9.477 1.00 92.56 94 GLU A N 1
ATOM 724 C CA . GLU A 1 94 ? 11.410 -6.852 8.482 1.00 92.56 94 GLU A CA 1
ATOM 725 C C . GLU A 1 94 ? 12.018 -6.358 7.164 1.00 92.56 94 GLU A C 1
ATOM 727 O O . GLU A 1 94 ? 11.386 -5.635 6.394 1.00 92.56 94 GLU A O 1
ATOM 732 N N . ARG A 1 95 ? 13.258 -6.768 6.874 1.00 90.06 95 ARG A N 1
ATOM 733 C CA . ARG A 1 95 ? 14.017 -6.250 5.718 1.00 90.06 95 ARG A CA 1
ATOM 734 C C . ARG A 1 95 ? 13.341 -6.494 4.368 1.00 90.06 95 ARG A C 1
ATOM 736 O O . ARG A 1 95 ? 13.473 -5.660 3.481 1.00 90.06 95 ARG A O 1
ATOM 743 N N . GLY A 1 96 ? 12.618 -7.607 4.215 1.00 87.62 96 GLY A N 1
ATOM 744 C CA . GLY A 1 96 ? 11.888 -7.918 2.980 1.00 87.62 96 GLY A CA 1
ATOM 745 C C . GLY A 1 96 ? 10.789 -6.900 2.653 1.00 87.62 96 GLY A C 1
ATOM 746 O O . GLY A 1 96 ? 10.435 -6.734 1.492 1.00 87.62 96 GLY A O 1
ATOM 747 N N . GLN A 1 97 ? 10.282 -6.177 3.651 1.00 93.69 97 GLN A N 1
ATOM 748 C CA . GLN A 1 97 ? 9.225 -5.178 3.483 1.00 93.69 97 GLN A CA 1
ATOM 749 C C . GLN A 1 97 ? 9.757 -3.781 3.130 1.00 93.69 97 GLN A C 1
ATOM 751 O O . GLN A 1 97 ? 8.976 -2.876 2.841 1.00 93.69 97 GLN A O 1
ATOM 756 N N . GLN A 1 98 ? 11.078 -3.579 3.125 1.00 93.50 98 GLN A N 1
ATOM 757 C CA . GLN A 1 98 ? 11.678 -2.250 2.975 1.00 93.50 98 GLN A CA 1
ATOM 758 C C . GLN A 1 98 ? 11.330 -1.581 1.638 1.00 93.50 98 GLN A C 1
ATOM 760 O O . GLN A 1 98 ? 11.148 -0.370 1.595 1.00 93.50 98 GLN A O 1
ATOM 765 N N . SER A 1 99 ? 11.221 -2.370 0.570 1.00 89.88 99 SER A N 1
ATOM 766 C CA . SER A 1 99 ? 10.842 -1.933 -0.780 1.00 89.88 99 SER A CA 1
ATOM 767 C C . SER A 1 99 ? 9.338 -1.699 -0.959 1.00 89.88 99 SER A C 1
ATOM 769 O O . SER A 1 99 ? 8.901 -1.273 -2.027 1.00 89.88 99 SER A O 1
ATOM 771 N N . THR A 1 100 ? 8.534 -2.034 0.053 1.00 94.56 100 THR A N 1
ATOM 772 C CA . THR A 1 100 ? 7.064 -2.036 -0.015 1.00 94.56 100 THR A CA 1
ATOM 773 C C . THR A 1 100 ? 6.470 -0.740 0.534 1.00 94.56 100 THR A C 1
ATOM 775 O O . THR A 1 100 ? 5.460 -0.260 0.018 1.00 94.56 100 THR A O 1
ATOM 778 N N . ILE A 1 101 ? 7.121 -0.140 1.536 1.00 96.56 101 ILE A N 1
ATOM 779 C CA . ILE A 1 101 ? 6.659 1.100 2.166 1.00 96.56 101 ILE A CA 1
ATOM 780 C C . ILE A 1 101 ? 6.678 2.288 1.203 1.00 96.56 101 ILE A C 1
ATOM 782 O O . ILE A 1 101 ? 7.574 2.419 0.370 1.00 96.56 101 ILE A O 1
ATOM 786 N N . GLY A 1 102 ? 5.698 3.183 1.345 1.00 94.00 102 GLY A N 1
ATOM 787 C CA . GLY A 1 102 ? 5.603 4.411 0.549 1.00 94.00 102 GLY A CA 1
ATOM 788 C C . GLY A 1 102 ? 4.874 4.277 -0.783 1.00 94.00 102 GLY A C 1
ATOM 789 O O . GLY A 1 102 ? 4.862 5.235 -1.550 1.00 94.00 102 GLY A O 1
ATOM 790 N N . GLN A 1 103 ? 4.263 3.125 -1.069 1.00 92.12 103 GLN A N 1
ATOM 791 C CA . GLN A 1 103 ? 3.622 2.883 -2.363 1.00 92.12 103 GLN A CA 1
ATOM 792 C C . GLN A 1 103 ? 2.481 3.876 -2.622 1.00 92.12 103 GLN A C 1
ATOM 794 O O . GLN A 1 103 ? 1.795 4.305 -1.686 1.00 92.12 103 GLN A O 1
ATOM 799 N N . ARG A 1 104 ? 2.281 4.258 -3.889 1.00 86.75 104 ARG A N 1
ATOM 800 C CA . ARG A 1 104 ? 1.190 5.159 -4.312 1.00 86.75 104 ARG A CA 1
ATOM 801 C C . ARG A 1 104 ? 0.395 4.594 -5.495 1.00 86.75 104 ARG A C 1
ATOM 803 O O . ARG A 1 104 ? -0.124 5.352 -6.314 1.00 86.75 104 ARG A O 1
ATOM 810 N N . ILE A 1 105 ? 0.253 3.269 -5.558 1.00 86.50 105 ILE A N 1
ATOM 811 C CA . ILE A 1 105 ? -0.626 2.580 -6.519 1.00 86.50 105 ILE A CA 1
ATOM 812 C C . ILE A 1 105 ? -2.089 2.838 -6.142 1.00 86.50 105 ILE A C 1
ATOM 814 O O . ILE A 1 105 ? -2.888 3.258 -6.977 1.00 86.50 105 ILE A O 1
ATOM 818 N N . GLY A 1 106 ? -2.426 2.626 -4.870 1.00 85.94 106 GLY A N 1
ATOM 819 C CA . GLY A 1 106 ? -3.789 2.716 -4.349 1.00 85.94 106 GLY A CA 1
ATOM 820 C C . GLY A 1 106 ? -3.881 2.222 -2.902 1.00 85.94 106 GLY A C 1
ATOM 821 O O . GLY A 1 106 ? -2.873 1.758 -2.366 1.00 85.94 106 GLY A O 1
ATOM 822 N N . PRO A 1 107 ? -5.062 2.310 -2.269 1.00 88.81 107 PRO A N 1
ATOM 823 C CA . PRO A 1 107 ? -5.282 1.785 -0.924 1.00 88.81 107 PRO A CA 1
ATOM 824 C C . PRO A 1 107 ? -5.087 0.273 -0.874 1.00 88.81 107 PRO A C 1
ATOM 826 O O . PRO A 1 107 ? -5.527 -0.445 -1.777 1.00 88.81 107 PRO A O 1
ATOM 829 N N . SER A 1 108 ? -4.466 -0.210 0.196 1.00 96.06 108 SER A N 1
ATOM 830 C CA . SER A 1 108 ? -4.393 -1.637 0.481 1.00 96.06 108 SER A CA 1
ATOM 831 C C . SER A 1 108 ? -5.740 -2.174 0.974 1.00 96.06 108 SER A C 1
ATOM 833 O O . SER A 1 108 ? -6.654 -1.428 1.345 1.00 96.06 108 SER A O 1
ATOM 835 N N . PHE A 1 109 ? -5.867 -3.500 1.043 1.00 96.44 109 PHE A N 1
ATOM 836 C CA . PHE A 1 109 ? -7.029 -4.138 1.662 1.00 96.44 10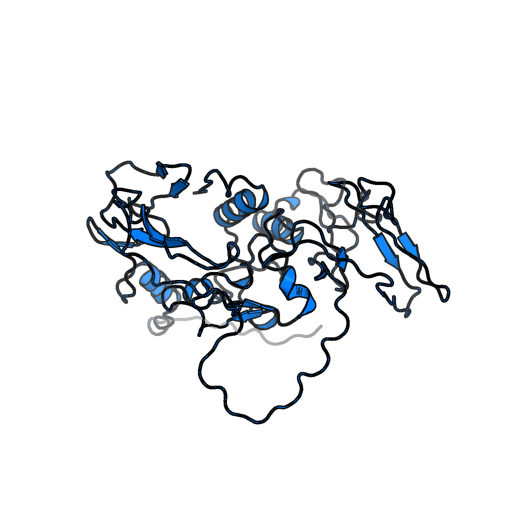9 PHE A CA 1
ATOM 837 C C . PHE A 1 109 ? -7.307 -3.625 3.089 1.00 96.44 109 PHE A C 1
ATOM 839 O O . PHE A 1 109 ? -8.470 -3.455 3.473 1.00 96.44 109 PHE A O 1
ATOM 846 N N . LEU A 1 110 ? -6.253 -3.373 3.871 1.00 97.81 110 LEU A N 1
ATOM 847 C CA . LEU A 1 110 ? -6.367 -2.924 5.257 1.00 97.81 110 LEU A CA 1
ATOM 848 C C . LEU A 1 110 ? -6.729 -1.441 5.368 1.00 97.81 110 LEU A C 1
ATOM 850 O O . LEU A 1 110 ? -7.477 -1.097 6.282 1.00 97.81 110 LEU A O 1
ATOM 854 N N . ASP A 1 111 ? -6.334 -0.603 4.405 1.00 94.62 111 ASP A N 1
ATOM 855 C CA . ASP A 1 111 ? -6.804 0.786 4.321 1.00 94.62 111 ASP A CA 1
ATOM 856 C C . ASP A 1 111 ? -8.336 0.834 4.175 1.00 94.62 111 ASP A C 1
ATOM 858 O O . ASP A 1 111 ? -9.030 1.539 4.914 1.00 94.62 111 ASP A O 1
ATOM 862 N N . TYR A 1 112 ? -8.895 0.014 3.274 1.00 90.81 112 TYR A N 1
ATOM 863 C CA . TYR A 1 112 ? -10.348 -0.113 3.134 1.00 90.81 112 TYR A CA 1
ATOM 864 C C . TYR A 1 112 ? -10.999 -0.702 4.390 1.00 90.81 112 TYR A C 1
ATOM 866 O O . TYR A 1 112 ? -12.058 -0.234 4.814 1.00 90.81 112 TYR A O 1
ATOM 874 N N . GLN A 1 113 ? -10.386 -1.723 4.998 1.00 94.31 113 GLN A N 1
ATOM 875 C CA . GLN A 1 113 ? -10.930 -2.355 6.201 1.00 94.31 113 GLN A CA 1
ATOM 876 C C . GLN A 1 113 ? -10.977 -1.386 7.392 1.00 94.31 113 GLN A C 1
ATOM 878 O O . GLN A 1 113 ? -11.958 -1.407 8.140 1.00 94.31 113 GLN A O 1
ATOM 883 N N . ALA A 1 114 ? -9.971 -0.522 7.551 1.00 90.88 114 ALA A N 1
ATOM 884 C CA . ALA A 1 114 ? -9.924 0.484 8.608 1.00 90.88 114 ALA A CA 1
ATOM 885 C C . ALA A 1 114 ? -11.088 1.478 8.489 1.00 90.88 114 ALA A C 1
ATOM 887 O O . ALA A 1 114 ? -11.821 1.676 9.457 1.00 90.88 114 ALA A O 1
ATOM 888 N N . ILE A 1 115 ? -11.332 2.021 7.289 1.00 87.06 115 ILE A N 1
ATOM 889 C CA . ILE A 1 115 ? -12.465 2.930 7.033 1.00 87.06 115 ILE A CA 1
ATOM 890 C C . ILE A 1 115 ? -13.794 2.215 7.278 1.00 87.06 115 ILE A C 1
ATOM 892 O O . ILE A 1 115 ? -14.665 2.740 7.970 1.00 87.06 115 ILE A O 1
ATOM 896 N N . ASN A 1 116 ? -13.953 1.006 6.733 1.00 87.56 116 ASN A N 1
ATOM 897 C CA . ASN A 1 116 ? -15.200 0.259 6.867 1.00 87.56 116 ASN A CA 1
ATOM 898 C C . ASN A 1 116 ? -15.527 -0.070 8.328 1.00 87.56 116 ASN A C 1
ATOM 900 O O . ASN A 1 116 ? -16.696 -0.031 8.705 1.00 87.56 116 ASN A O 1
ATOM 904 N N . SER A 1 117 ? -14.503 -0.336 9.143 1.00 87.81 117 SER A N 1
ATOM 905 C CA . SER A 1 117 ? -14.654 -0.560 10.585 1.00 87.81 117 SER A CA 1
ATOM 906 C C . SER A 1 117 ? -14.984 0.737 11.327 1.00 87.81 117 SER A C 1
ATOM 908 O O . SER A 1 117 ? -15.888 0.750 12.157 1.00 87.81 117 SER A O 1
ATOM 910 N N . ALA A 1 118 ? -14.307 1.841 10.999 1.00 85.31 118 ALA A N 1
ATOM 911 C CA . ALA A 1 118 ? -14.515 3.134 11.651 1.00 85.31 118 ALA A CA 1
ATOM 912 C C . ALA A 1 118 ? -15.922 3.709 11.426 1.00 85.31 118 ALA A C 1
ATOM 914 O O . ALA A 1 118 ? -16.485 4.333 12.323 1.00 85.31 118 ALA A O 1
ATOM 915 N N . TYR A 1 119 ? -16.489 3.493 10.237 1.00 85.69 119 TYR A N 1
ATOM 916 C CA . TYR A 1 119 ? -17.792 4.037 9.841 1.00 85.69 119 TYR A CA 1
ATOM 917 C C . TYR A 1 119 ? -18.943 3.021 9.909 1.00 85.69 119 TYR A C 1
ATOM 919 O O . TYR A 1 119 ? -20.055 3.349 9.497 1.00 85.69 119 TYR A O 1
ATOM 927 N N . GLY A 1 120 ? -18.705 1.802 10.411 1.00 88.69 120 GLY A N 1
ATOM 928 C CA . GLY A 1 120 ? -19.746 0.773 10.527 1.00 88.69 120 GLY A CA 1
ATOM 929 C C . GLY A 1 120 ? -20.342 0.366 9.175 1.00 88.69 120 GLY A C 1
ATOM 930 O O . GLY A 1 120 ? -21.526 0.038 9.067 1.00 88.69 120 GLY A O 1
ATOM 931 N N . CYS A 1 121 ? -19.543 0.407 8.102 1.00 88.19 121 CYS A N 1
ATOM 932 C CA . CYS A 1 121 ? -20.033 0.230 6.732 1.00 88.19 121 CYS A CA 1
ATOM 933 C C . CYS A 1 121 ? -20.667 -1.147 6.496 1.00 88.19 121 CYS A C 1
ATOM 935 O O . CYS A 1 121 ? -21.442 -1.312 5.560 1.00 88.19 121 CYS A O 1
ATOM 937 N N . THR A 1 122 ? -20.349 -2.137 7.330 1.00 89.50 122 THR A N 1
ATOM 938 C CA . THR A 1 122 ? -20.863 -3.508 7.235 1.00 89.50 122 THR A CA 1
ATOM 939 C C . THR A 1 122 ? -21.909 -3.850 8.292 1.00 89.50 122 THR A C 1
ATOM 941 O O . THR A 1 122 ? -22.398 -4.975 8.297 1.00 89.50 122 THR A O 1
ATOM 944 N N . ASP A 1 123 ? -22.287 -2.913 9.166 1.00 91.62 123 ASP A N 1
ATOM 945 C CA . ASP A 1 123 ? -23.183 -3.176 10.308 1.00 91.62 123 ASP A CA 1
ATOM 946 C C . ASP A 1 123 ? -24.597 -3.578 9.870 1.00 91.62 123 ASP A C 1
ATOM 948 O O . ASP A 1 123 ? -25.319 -4.276 10.578 1.00 91.62 123 ASP A O 1
ATOM 952 N N . HIS A 1 124 ? -24.990 -3.153 8.671 1.00 93.75 124 HIS A N 1
ATOM 953 C CA . HIS A 1 124 ? -26.261 -3.514 8.055 1.00 93.75 124 HIS A CA 1
ATOM 954 C C . HIS A 1 124 ? -26.256 -4.921 7.430 1.00 93.75 124 HIS A C 1
ATOM 956 O O . HIS A 1 124 ? -27.314 -5.416 7.034 1.00 93.75 124 HIS A O 1
ATOM 962 N N . CYS A 1 125 ? -25.091 -5.563 7.308 1.00 93.94 125 CYS A N 1
ATOM 963 C CA . CYS A 1 125 ? -24.973 -6.894 6.733 1.00 93.94 125 CYS A CA 1
ATOM 964 C C . CYS A 1 125 ? -25.204 -7.984 7.792 1.00 93.94 125 CYS A C 1
ATOM 966 O O . CYS A 1 125 ? -24.738 -7.864 8.926 1.00 93.94 125 CYS A O 1
ATOM 968 N N . PRO A 1 126 ? -25.883 -9.091 7.436 1.00 94.81 126 PRO A N 1
ATOM 969 C CA . PRO A 1 126 ? -25.972 -10.241 8.319 1.00 94.81 126 PRO A CA 1
ATOM 970 C C . PRO A 1 126 ? -24.575 -10.838 8.563 1.00 94.81 126 PRO A C 1
ATOM 972 O O . PRO A 1 126 ? -23.706 -10.748 7.689 1.00 94.81 126 PRO A O 1
ATOM 975 N N . PRO A 1 127 ? -24.358 -11.505 9.713 1.00 92.19 127 PRO A N 1
ATOM 976 C CA . PRO A 1 127 ? -23.112 -12.208 9.976 1.00 92.19 127 PRO A CA 1
ATOM 977 C C . PRO A 1 127 ? -22.792 -13.191 8.849 1.00 92.19 127 PRO A C 1
ATOM 979 O O . PRO A 1 127 ? -23.617 -14.034 8.492 1.00 92.19 127 PRO A O 1
ATOM 982 N N . MET A 1 128 ? -21.586 -13.091 8.296 1.00 92.31 128 MET A N 1
ATOM 983 C CA . MET A 1 128 ? -21.127 -13.962 7.221 1.00 92.31 128 MET A CA 1
ATOM 984 C C . MET A 1 128 ? -19.684 -14.399 7.447 1.00 92.31 128 MET A C 1
ATOM 986 O O . MET A 1 128 ? -18.866 -13.651 7.981 1.00 92.31 128 MET A O 1
ATOM 990 N N . SER A 1 129 ? -19.370 -15.624 7.033 1.00 95.25 129 SER A N 1
ATOM 991 C CA . SER A 1 129 ? -18.019 -16.173 7.123 1.00 95.25 129 SER A CA 1
ATOM 992 C C . SER A 1 129 ? -17.271 -15.934 5.818 1.00 95.25 129 SER A C 1
ATOM 994 O O . SER A 1 129 ? -17.608 -16.513 4.788 1.00 95.25 129 SER A O 1
ATOM 996 N N . CYS A 1 130 ? -16.243 -15.095 5.879 1.00 96.62 130 CYS A N 1
ATOM 997 C CA . CYS A 1 130 ? -15.319 -14.848 4.781 1.00 96.62 130 CYS A CA 1
ATOM 998 C C . CYS A 1 130 ? -13.997 -15.574 5.048 1.00 96.62 130 CYS A C 1
ATOM 1000 O O . CYS A 1 130 ? -13.439 -15.490 6.145 1.00 96.62 130 CYS A O 1
ATOM 1002 N N . TYR A 1 131 ? -13.479 -16.287 4.052 1.00 97.00 131 TYR A N 1
ATOM 1003 C CA . TYR A 1 131 ? -12.172 -16.928 4.137 1.00 97.00 131 TYR A CA 1
ATOM 1004 C C . TYR A 1 131 ? -11.045 -15.890 4.185 1.00 97.00 131 TYR A C 1
ATOM 1006 O O . TYR A 1 131 ? -11.206 -14.737 3.786 1.00 97.00 131 TYR A O 1
ATOM 1014 N N . HIS A 1 132 ? -9.883 -16.320 4.686 1.00 95.31 132 HIS A N 1
ATOM 1015 C CA . HIS A 1 132 ? -8.645 -15.532 4.713 1.00 95.31 132 HIS A CA 1
ATOM 1016 C C . HIS A 1 132 ? -8.765 -14.164 5.409 1.00 95.31 132 HIS A C 1
ATOM 1018 O O . HIS A 1 132 ? -8.049 -13.233 5.059 1.00 95.31 132 HIS A O 1
ATOM 1024 N N . ASN A 1 133 ? -9.634 -14.061 6.421 1.00 96.12 133 ASN A N 1
ATOM 1025 C CA . ASN A 1 133 ? -9.935 -12.817 7.139 1.00 96.12 133 ASN A CA 1
ATOM 1026 C C . ASN A 1 133 ? -10.550 -11.722 6.245 1.00 96.12 133 ASN A C 1
ATOM 1028 O O . ASN A 1 133 ? -10.377 -10.533 6.512 1.00 96.12 133 ASN A O 1
ATOM 1032 N N . GLY A 1 134 ? -11.279 -12.105 5.191 1.00 95.94 134 GLY A N 1
ATOM 1033 C CA . GLY A 1 134 ? -12.169 -11.181 4.489 1.00 95.94 134 GLY A CA 1
ATOM 1034 C C . GLY A 1 134 ? -13.279 -10.643 5.402 1.00 95.94 134 GLY A C 1
ATOM 1035 O O . GLY A 1 134 ? -13.493 -11.137 6.511 1.00 95.94 134 GLY A O 1
ATOM 1036 N N . TYR A 1 135 ? -14.018 -9.649 4.921 1.00 95.06 135 TYR A N 1
ATOM 1037 C CA . TYR A 1 135 ? -15.177 -9.089 5.623 1.00 95.06 135 TYR A CA 1
ATOM 1038 C C . TYR A 1 135 ? -16.353 -8.903 4.661 1.00 95.06 135 TYR A C 1
ATOM 1040 O O . TYR A 1 135 ? -16.183 -9.007 3.447 1.00 95.06 135 TYR A O 1
ATOM 1048 N N . ALA A 1 136 ? -17.557 -8.671 5.188 1.00 95.44 136 ALA A N 1
ATOM 1049 C CA . ALA A 1 136 ? -18.740 -8.460 4.358 1.00 95.44 136 ALA A CA 1
ATOM 1050 C C . ALA A 1 136 ? -18.529 -7.288 3.393 1.00 95.44 136 ALA A C 1
ATOM 1052 O O . ALA A 1 136 ? -18.022 -6.242 3.785 1.00 95.44 136 ALA A O 1
ATOM 1053 N N . HIS A 1 137 ? -18.898 -7.439 2.124 1.00 93.50 137 HIS A N 1
ATOM 1054 C CA . HIS A 1 137 ? -18.705 -6.359 1.167 1.00 93.50 137 HIS A CA 1
ATOM 1055 C C . HIS A 1 137 ? -19.656 -5.189 1.500 1.00 93.50 137 HIS A C 1
ATOM 1057 O O . HIS A 1 137 ? -20.873 -5.393 1.470 1.00 93.50 137 HIS A O 1
ATOM 1063 N N . PRO A 1 138 ? -19.154 -3.958 1.738 1.00 87.62 138 PRO A N 1
ATOM 1064 C CA . PRO A 1 138 ? -19.966 -2.830 2.217 1.00 87.62 138 PRO A CA 1
ATOM 1065 C C . PRO A 1 138 ? -21.168 -2.477 1.339 1.00 87.62 138 PRO A C 1
ATOM 1067 O O . PRO A 1 138 ? -22.195 -2.039 1.833 1.00 87.62 138 PRO A O 1
ATOM 1070 N N . ASN A 1 139 ? -21.051 -2.678 0.024 1.00 87.94 139 ASN A N 1
ATOM 1071 C CA . ASN A 1 139 ? -22.128 -2.379 -0.928 1.00 87.94 139 ASN A CA 1
ATOM 1072 C C . ASN A 1 139 ? -22.924 -3.623 -1.360 1.00 87.94 139 ASN A C 1
ATOM 1074 O O . ASN A 1 139 ? -23.813 -3.522 -2.202 1.00 87.94 139 ASN A O 1
ATOM 1078 N N . ASN A 1 140 ? -22.562 -4.816 -0.872 1.00 93.62 140 ASN A N 1
ATOM 1079 C CA . ASN A 1 140 ? -23.202 -6.067 -1.276 1.00 93.62 140 ASN A CA 1
ATOM 1080 C C . ASN A 1 140 ? -23.047 -7.149 -0.197 1.00 93.62 140 ASN A C 1
ATOM 1082 O O . ASN A 1 140 ? -22.178 -8.014 -0.285 1.00 93.62 140 ASN A O 1
ATOM 1086 N N . CYS A 1 141 ? -23.964 -7.167 0.768 1.00 95.31 141 CYS A N 1
ATOM 1087 C CA . CYS A 1 141 ? -23.957 -8.118 1.882 1.00 95.31 141 CYS A CA 1
ATOM 1088 C C . CYS A 1 141 ? -24.090 -9.603 1.498 1.00 95.31 141 CYS A C 1
ATOM 1090 O O . CYS A 1 141 ? -24.080 -10.471 2.367 1.00 95.31 141 CYS A O 1
ATOM 1092 N N . SER A 1 142 ? -24.264 -9.924 0.213 1.00 96.31 142 SER A N 1
ATOM 1093 C CA . SER A 1 142 ? -24.274 -11.309 -0.257 1.00 96.31 142 SER A CA 1
ATOM 1094 C C . SER A 1 142 ? -22.879 -11.849 -0.576 1.00 96.31 142 SER A C 1
ATOM 1096 O O . SER A 1 142 ? -22.779 -13.040 -0.870 1.00 96.31 142 SER A O 1
ATOM 1098 N N . MET A 1 143 ? -21.828 -11.027 -0.544 1.00 96.56 143 MET A N 1
ATOM 1099 C CA . MET A 1 143 ? -20.453 -11.429 -0.856 1.00 96.56 143 MET A CA 1
ATOM 1100 C C . MET A 1 143 ? -19.429 -10.747 0.057 1.00 96.56 143 MET A C 1
ATOM 1102 O O . MET A 1 143 ? -19.745 -9.786 0.752 1.00 96.56 143 MET A O 1
ATOM 1106 N N . CYS A 1 144 ? -18.200 -11.252 0.051 1.00 97.44 144 CYS A N 1
ATOM 1107 C CA . CYS A 1 144 ? -17.092 -10.714 0.831 1.00 97.44 144 CYS A CA 1
ATOM 1108 C C . CYS A 1 144 ? -16.258 -9.706 0.029 1.00 97.44 144 CYS A C 1
ATOM 1110 O O . CYS A 1 144 ? -16.074 -9.846 -1.180 1.00 97.44 144 CYS A O 1
ATOM 1112 N N . ALA A 1 145 ? -15.703 -8.720 0.728 1.00 96.12 145 ALA A N 1
ATOM 1113 C CA . ALA A 1 145 ? -14.499 -8.023 0.309 1.00 96.12 145 ALA A CA 1
ATOM 1114 C C . ALA A 1 145 ? -13.290 -8.908 0.651 1.00 96.12 145 ALA A C 1
ATOM 1116 O O . ALA A 1 145 ? -13.112 -9.316 1.805 1.00 96.12 145 ALA A O 1
ATOM 1117 N N . CYS A 1 146 ? -12.480 -9.225 -0.358 1.00 97.12 146 CYS A N 1
ATOM 1118 C CA . CYS A 1 146 ? -11.411 -10.212 -0.246 1.00 97.12 146 CYS A CA 1
ATOM 1119 C C . CYS A 1 146 ? -10.025 -9.572 -0.179 1.00 97.12 146 CYS A C 1
ATOM 1121 O O . CYS A 1 146 ? -9.785 -8.608 -0.905 1.00 97.12 146 CYS A O 1
ATOM 1123 N N . PRO A 1 147 ? -9.102 -10.123 0.635 1.00 96.94 147 PRO A N 1
ATOM 1124 C CA . PRO A 1 147 ? -7.699 -9.726 0.600 1.00 96.94 147 PRO A CA 1
ATOM 1125 C C . PRO A 1 147 ? -7.100 -9.872 -0.800 1.00 96.94 147 PRO A C 1
ATOM 1127 O O . PRO A 1 147 ? -7.466 -10.792 -1.540 1.00 96.94 147 PRO A O 1
ATOM 1130 N N . ASP A 1 148 ? -6.136 -9.017 -1.150 1.00 93.38 148 ASP A N 1
ATOM 1131 C CA . ASP A 1 148 ? -5.527 -9.064 -2.483 1.00 93.38 148 ASP A CA 1
ATOM 1132 C C . ASP A 1 148 ? -4.892 -10.430 -2.762 1.00 93.38 148 ASP A C 1
ATOM 1134 O O . ASP A 1 148 ? -4.127 -10.954 -1.945 1.00 93.38 148 ASP A O 1
ATOM 1138 N N . GLY A 1 149 ? -5.226 -10.990 -3.927 1.00 93.44 149 GLY A N 1
ATOM 1139 C CA . GLY A 1 149 ? -4.871 -12.349 -4.349 1.00 93.44 149 GLY A CA 1
ATOM 1140 C C . GLY A 1 149 ? -6.002 -13.375 -4.206 1.00 93.44 149 GLY A C 1
ATOM 1141 O O . GLY A 1 149 ? -5.924 -14.444 -4.815 1.00 93.44 149 GLY A O 1
ATOM 1142 N N . PHE A 1 150 ? -7.079 -13.043 -3.488 1.00 96.50 150 PHE A N 1
ATOM 1143 C CA . PHE A 1 150 ? -8.247 -13.908 -3.290 1.00 96.50 150 PHE A CA 1
ATOM 1144 C C . PHE A 1 150 ? -9.494 -13.359 -3.991 1.00 96.50 150 PHE A C 1
ATOM 1146 O O . PHE A 1 150 ? -9.627 -12.162 -4.238 1.00 96.50 150 PHE A O 1
ATOM 1153 N N . GLY A 1 151 ? -10.418 -14.254 -4.321 1.00 95.62 151 GLY A N 1
ATOM 1154 C CA . GLY A 1 151 ? -11.681 -13.949 -4.980 1.00 95.62 151 GLY A CA 1
ATOM 1155 C C . GLY A 1 151 ? -12.740 -15.005 -4.678 1.00 95.62 151 GLY A C 1
ATOM 1156 O O . GLY A 1 151 ? -12.557 -15.864 -3.816 1.00 95.62 151 GLY A O 1
ATOM 1157 N N . GLY A 1 152 ? -13.857 -14.940 -5.395 1.00 95.88 152 GLY A N 1
ATOM 1158 C CA . GLY A 1 152 ? -15.030 -15.758 -5.097 1.00 95.88 152 GLY A CA 1
ATOM 1159 C C . GLY A 1 152 ? -15.988 -15.048 -4.145 1.00 95.88 152 GLY A C 1
ATOM 1160 O O . GLY A 1 152 ? -15.738 -13.926 -3.699 1.00 95.88 152 GLY A O 1
ATOM 1161 N N . ARG A 1 153 ? -17.128 -15.682 -3.865 1.00 96.62 153 ARG A N 1
ATOM 1162 C CA . ARG A 1 153 ? -18.205 -15.048 -3.087 1.00 96.62 153 ARG A CA 1
ATOM 1163 C C . ARG A 1 153 ? -17.809 -14.857 -1.624 1.00 96.62 153 ARG A C 1
ATOM 1165 O O . ARG A 1 153 ? -18.224 -13.884 -1.002 1.00 96.62 153 ARG A O 1
ATOM 1172 N N . PHE A 1 154 ? -17.012 -15.778 -1.103 1.00 97.62 154 PHE A N 1
ATOM 1173 C CA . PHE A 1 154 ? -16.552 -15.855 0.275 1.00 97.62 154 PHE A CA 1
ATOM 1174 C C . PHE A 1 154 ? -15.024 -15.787 0.392 1.00 97.62 154 PHE A C 1
ATOM 1176 O O . PHE A 1 154 ? -14.491 -16.110 1.449 1.00 97.62 154 PHE A O 1
ATOM 1183 N N . CYS A 1 155 ? -14.312 -15.357 -0.656 1.00 97.56 155 CYS A N 1
ATOM 1184 C CA . CYS A 1 155 ? -12.842 -15.359 -0.732 1.00 97.56 155 CYS A CA 1
ATOM 1185 C C . CYS A 1 155 ? -12.213 -16.763 -0.778 1.00 97.56 155 CYS A C 1
ATOM 1187 O O . CYS A 1 155 ? -11.080 -16.965 -0.350 1.00 97.56 155 CYS A O 1
ATOM 1189 N N . GLU A 1 156 ? -12.957 -17.753 -1.265 1.00 95.81 156 GLU A N 1
ATOM 1190 C CA . GLU A 1 156 ? -12.577 -19.165 -1.341 1.00 95.81 156 GLU A CA 1
ATOM 1191 C C . GLU A 1 156 ? -11.650 -19.503 -2.516 1.00 95.81 156 GLU A C 1
ATOM 1193 O O . GLU A 1 156 ? -10.994 -20.549 -2.507 1.00 95.81 156 GLU A O 1
ATOM 1198 N N . SER A 1 157 ? -11.603 -18.643 -3.536 1.00 95.81 157 SER A N 1
ATOM 1199 C CA . SER A 1 157 ? -10.859 -18.879 -4.770 1.00 95.81 157 SER A CA 1
ATOM 1200 C C . SER A 1 157 ? -9.682 -17.920 -4.923 1.00 95.81 157 SER A C 1
ATOM 1202 O O . SER A 1 157 ? -9.553 -16.918 -4.225 1.00 95.81 157 SER A O 1
ATOM 1204 N N . VAL A 1 158 ? -8.806 -18.220 -5.880 1.00 96.31 158 VAL A N 1
ATOM 1205 C CA . VAL A 1 158 ? -7.774 -17.278 -6.334 1.00 96.31 158 VAL A CA 1
ATOM 1206 C C . VAL A 1 158 ? -8.461 -16.099 -7.030 1.00 96.31 158 VAL A C 1
ATOM 1208 O O . VAL A 1 158 ? -9.469 -16.298 -7.719 1.00 96.31 158 VAL A O 1
ATOM 1211 N N . ARG A 1 159 ? -7.928 -14.882 -6.876 1.00 95.38 159 ARG A N 1
ATOM 1212 C CA . ARG A 1 159 ? -8.359 -13.723 -7.670 1.00 95.38 159 ARG A CA 1
ATOM 1213 C C . ARG A 1 159 ? -8.116 -14.005 -9.163 1.00 95.38 159 ARG A C 1
ATOM 1215 O O . ARG A 1 159 ? -7.019 -14.444 -9.517 1.00 95.38 159 ARG A O 1
ATOM 1222 N N . PRO A 1 160 ? -9.093 -13.757 -10.053 1.00 94.31 160 PRO A N 1
ATOM 1223 C CA . PRO A 1 160 ? -8.873 -13.879 -11.490 1.00 94.31 160 PRO A CA 1
ATOM 1224 C C . PRO A 1 160 ? -7.707 -12.993 -11.945 1.00 94.31 160 PRO A C 1
ATOM 1226 O O . PRO A 1 160 ? -7.650 -11.813 -11.601 1.00 94.31 160 PRO A O 1
ATOM 1229 N N . SER A 1 161 ? -6.772 -13.575 -12.696 1.00 93.56 161 SER A N 1
ATOM 1230 C CA . SER A 1 161 ? -5.640 -12.850 -13.288 1.00 93.56 161 SER A CA 1
ATOM 1231 C C . SER A 1 161 ? -6.077 -12.140 -14.573 1.00 93.56 161 SER A C 1
ATOM 1233 O O . SER A 1 161 ? -7.011 -12.594 -15.236 1.00 93.56 161 SER A O 1
ATOM 1235 N N . SER A 1 162 ? -5.412 -11.043 -14.944 1.00 91.50 162 SER A N 1
ATOM 1236 C CA . SER A 1 162 ? -5.722 -10.304 -16.182 1.00 91.50 162 SER A CA 1
ATOM 1237 C C . SER A 1 162 ? -5.003 -10.851 -17.426 1.00 91.50 162 SER A C 1
ATOM 1239 O O . SER A 1 162 ? -5.268 -10.394 -18.536 1.00 91.50 162 SER A O 1
ATOM 1241 N N . GLY A 1 163 ? -4.129 -11.854 -17.267 1.00 86.62 163 GLY A N 1
ATOM 1242 C CA . GLY A 1 163 ? -3.407 -12.525 -18.355 1.00 86.62 163 GLY A CA 1
ATOM 1243 C C . GLY A 1 163 ? -3.412 -14.058 -18.252 1.00 86.62 163 GLY A C 1
ATOM 1244 O O . GLY A 1 163 ? -4.037 -14.613 -17.347 1.00 86.62 163 GLY A O 1
ATOM 1245 N N . PRO A 1 164 ? -2.715 -14.766 -19.168 1.00 88.44 164 PRO A N 1
ATOM 1246 C CA . PRO A 1 164 ? -2.642 -16.232 -19.209 1.00 88.44 164 PRO A CA 1
ATOM 1247 C C . PRO A 1 164 ? -1.693 -16.782 -18.127 1.00 88.44 164 PRO A C 1
ATOM 1249 O O . PRO A 1 164 ? -0.664 -17.388 -18.417 1.00 88.44 164 PRO A O 1
ATOM 1252 N N . CYS A 1 165 ? -2.013 -16.506 -16.868 1.00 92.75 165 CYS A N 1
ATOM 1253 C CA . CYS A 1 165 ? -1.203 -16.799 -15.693 1.00 92.75 165 CYS A CA 1
ATOM 1254 C C . CYS A 1 165 ? -2.089 -16.923 -14.444 1.00 92.75 165 CYS A C 1
ATOM 1256 O O . CYS A 1 165 ? -3.292 -16.668 -14.486 1.00 92.75 165 CYS A O 1
ATOM 1258 N N . GLY A 1 166 ? -1.477 -17.296 -13.322 1.00 93.62 166 GLY A N 1
ATOM 1259 C CA . GLY A 1 166 ? -2.169 -17.468 -12.050 1.00 93.62 166 GLY A CA 1
ATOM 1260 C C . GLY A 1 166 ? -2.740 -18.870 -11.836 1.00 93.62 166 GLY A C 1
ATOM 1261 O O . GLY A 1 166 ? -2.618 -19.760 -12.678 1.00 93.62 166 GLY A O 1
ATOM 1262 N N . GLY A 1 167 ? -3.345 -19.075 -10.670 1.00 93.00 167 GLY A N 1
ATOM 1263 C CA . GLY A 1 167 ? -3.981 -20.337 -10.288 1.00 93.00 167 GLY A CA 1
ATOM 1264 C C . GLY A 1 167 ? -3.549 -20.852 -8.918 1.00 93.00 167 GLY A C 1
ATOM 1265 O O . GLY A 1 167 ? -2.890 -20.164 -8.142 1.00 93.00 167 GLY A O 1
ATOM 1266 N N . THR A 1 168 ? -3.959 -22.076 -8.587 1.00 93.06 168 THR A N 1
ATOM 1267 C CA . THR A 1 168 ? -3.538 -22.747 -7.348 1.00 93.06 168 THR A CA 1
ATOM 1268 C C . THR A 1 168 ? -2.507 -23.815 -7.672 1.00 93.06 168 THR A C 1
ATOM 1270 O O . THR A 1 168 ? -2.780 -24.694 -8.487 1.00 93.06 168 THR A O 1
ATOM 1273 N N . LEU A 1 169 ? -1.353 -23.764 -7.010 1.00 92.12 169 LEU A N 1
ATOM 1274 C CA . LEU A 1 169 ? -0.301 -24.771 -7.134 1.00 92.12 169 LEU A CA 1
ATOM 1275 C C . LEU A 1 169 ? -0.159 -25.531 -5.819 1.00 92.12 169 LEU A C 1
ATOM 1277 O O . LEU A 1 169 ? -0.019 -24.937 -4.748 1.00 92.12 169 LEU A O 1
ATOM 1281 N N . MET A 1 170 ? -0.198 -26.857 -5.908 1.00 91.88 170 MET A N 1
ATOM 1282 C CA . MET A 1 170 ? 0.001 -27.748 -4.769 1.00 91.88 170 MET A CA 1
ATOM 1283 C C . MET A 1 170 ? 1.470 -28.149 -4.717 1.00 91.88 170 MET A C 1
ATOM 1285 O O . MET A 1 170 ? 1.917 -28.934 -5.547 1.00 91.88 170 MET A O 1
ATOM 1289 N N . ALA A 1 171 ? 2.220 -27.627 -3.752 1.00 88.81 171 ALA A N 1
ATOM 1290 C CA . ALA A 1 171 ? 3.610 -27.989 -3.526 1.00 88.81 171 ALA A CA 1
ATOM 1291 C C . ALA A 1 171 ? 3.750 -29.509 -3.361 1.00 88.81 171 ALA A C 1
ATOM 1293 O O . ALA A 1 171 ? 2.992 -30.155 -2.632 1.00 88.81 171 ALA A O 1
ATOM 1294 N N . SER A 1 172 ? 4.735 -30.066 -4.058 1.00 88.69 172 SER A N 1
ATOM 1295 C CA . SER A 1 172 ? 5.023 -31.497 -4.104 1.00 88.69 172 SER A CA 1
ATOM 1296 C C . SER A 1 172 ? 6.531 -31.722 -3.992 1.00 88.69 172 SER A C 1
ATOM 1298 O O . SER A 1 172 ? 7.297 -30.762 -4.020 1.00 88.69 172 SER A O 1
ATOM 1300 N N . ALA A 1 173 ? 6.968 -32.979 -3.887 1.00 87.00 173 ALA A N 1
ATOM 1301 C CA . ALA A 1 173 ? 8.395 -33.302 -3.944 1.00 87.00 173 ALA A CA 1
ATOM 1302 C C . ALA A 1 173 ? 9.021 -32.970 -5.313 1.00 87.00 173 ALA A C 1
ATOM 1304 O O . ALA A 1 173 ? 10.212 -32.684 -5.390 1.00 87.00 173 ALA A O 1
ATOM 1305 N N . ALA A 1 174 ? 8.224 -32.993 -6.386 1.00 89.69 174 ALA A N 1
ATOM 1306 C CA . ALA A 1 174 ? 8.645 -32.511 -7.692 1.00 89.69 174 ALA A CA 1
ATOM 1307 C C . ALA A 1 174 ? 8.524 -30.982 -7.756 1.00 89.69 174 ALA A C 1
ATOM 1309 O O . ALA A 1 174 ? 7.488 -30.412 -7.381 1.00 89.69 174 ALA A O 1
ATOM 1310 N N . ALA A 1 175 ? 9.581 -30.343 -8.261 1.00 86.94 175 ALA A N 1
ATOM 1311 C CA . ALA A 1 175 ? 9.598 -28.913 -8.519 1.00 86.94 175 ALA A CA 1
ATOM 1312 C C . ALA A 1 175 ? 8.511 -28.537 -9.537 1.00 86.94 175 ALA A C 1
ATOM 1314 O O . ALA A 1 175 ? 8.274 -29.245 -10.516 1.00 86.94 175 ALA A O 1
ATOM 1315 N N . GLN A 1 176 ? 7.851 -27.414 -9.281 1.00 89.06 176 GLN A N 1
ATOM 1316 C CA . GLN A 1 176 ? 6.902 -26.783 -10.191 1.00 89.06 176 GLN A CA 1
ATOM 1317 C C . GLN A 1 176 ? 7.420 -25.396 -10.531 1.00 89.06 176 GLN A C 1
ATOM 1319 O O . GLN A 1 176 ? 8.048 -24.747 -9.695 1.00 89.06 176 GLN A O 1
ATOM 1324 N N . TYR A 1 177 ? 7.136 -24.947 -11.747 1.00 88.81 177 TYR A N 1
ATOM 1325 C CA . TYR A 1 177 ? 7.688 -23.713 -12.285 1.00 88.81 177 TYR A CA 1
ATOM 1326 C C . TYR A 1 177 ? 6.583 -22.686 -12.501 1.00 88.81 177 TYR A C 1
ATOM 1328 O O . TYR A 1 177 ? 5.523 -22.998 -13.046 1.00 88.81 177 TYR A O 1
ATOM 1336 N N . ILE A 1 178 ? 6.850 -21.458 -12.067 1.00 90.44 178 ILE A N 1
ATOM 1337 C CA . ILE A 1 178 ? 6.025 -20.284 -12.337 1.00 90.44 178 ILE A CA 1
ATOM 1338 C C . ILE A 1 178 ? 6.847 -19.390 -13.250 1.00 90.44 178 ILE A C 1
ATOM 1340 O O . ILE A 1 178 ? 7.983 -19.057 -12.925 1.00 90.44 178 ILE A O 1
ATOM 1344 N N . ALA A 1 179 ? 6.266 -19.007 -14.378 1.00 88.94 179 ALA A N 1
ATOM 1345 C CA . ALA A 1 179 ? 6.886 -18.093 -15.319 1.00 88.94 179 ALA A CA 1
ATOM 1346 C C . ALA A 1 179 ? 5.990 -16.872 -15.518 1.00 88.94 179 ALA A C 1
ATOM 1348 O O . ALA A 1 179 ? 4.763 -16.951 -15.379 1.00 88.94 179 ALA A O 1
ATOM 1349 N N . SER A 1 180 ? 6.606 -15.742 -15.854 1.00 88.38 180 SER A N 1
ATOM 1350 C CA . SER A 1 180 ? 5.859 -14.575 -16.302 1.00 88.38 180 SER A CA 1
ATOM 1351 C C . SER A 1 180 ? 5.103 -14.899 -17.601 1.00 88.38 180 SER A C 1
ATOM 1353 O O . SER A 1 180 ? 5.542 -15.739 -18.397 1.00 88.38 180 SER A O 1
ATOM 1355 N N . PRO A 1 181 ? 3.962 -14.238 -17.857 1.00 88.75 181 PRO A N 1
ATOM 1356 C CA . PRO A 1 181 ? 3.314 -14.314 -19.159 1.00 88.75 181 PRO A CA 1
ATOM 1357 C C . PRO A 1 181 ? 4.320 -13.963 -20.256 1.00 88.75 181 PRO A C 1
ATOM 1359 O O . PRO A 1 181 ? 5.046 -12.982 -20.114 1.00 88.75 181 PRO A O 1
ATOM 1362 N N . ASN A 1 182 ? 4.328 -14.729 -21.349 1.00 89.06 182 ASN A N 1
ATOM 1363 C CA . ASN A 1 182 ? 5.228 -14.550 -22.497 1.00 89.06 182 ASN A CA 1
ATOM 1364 C C . ASN A 1 182 ? 6.708 -14.935 -22.271 1.00 89.06 182 ASN A C 1
ATOM 1366 O O . ASN A 1 182 ? 7.503 -14.793 -23.201 1.00 89.06 182 ASN A O 1
ATOM 1370 N N . TYR A 1 183 ? 7.086 -15.470 -21.102 1.00 87.56 183 TYR A N 1
ATOM 1371 C CA . TYR A 1 183 ? 8.448 -15.968 -20.864 1.00 87.56 183 TYR A CA 1
ATOM 1372 C C . TYR A 1 183 ? 8.889 -16.957 -21.972 1.00 87.56 183 TYR A C 1
ATOM 1374 O O . TYR A 1 183 ? 8.103 -17.837 -22.342 1.00 87.56 183 TYR A O 1
ATOM 1382 N N . PRO A 1 184 ? 10.119 -16.847 -22.520 1.00 89.75 184 PRO A N 1
ATOM 1383 C CA . PRO A 1 184 ? 11.247 -16.019 -22.057 1.00 89.75 184 PRO A CA 1
ATOM 1384 C C . PRO A 1 184 ? 11.266 -14.570 -22.577 1.00 89.75 184 PRO A C 1
ATOM 1386 O O . PRO A 1 184 ? 12.219 -13.837 -22.327 1.00 89.75 184 PRO A O 1
ATOM 1389 N N . HIS A 1 185 ? 10.248 -14.136 -23.317 1.00 87.44 185 HIS A N 1
ATOM 1390 C CA . HIS A 1 185 ? 10.146 -12.763 -23.809 1.00 87.44 185 HIS A CA 1
ATOM 1391 C C . HIS A 1 185 ? 9.586 -11.823 -22.725 1.00 87.44 185 HIS A C 1
ATOM 1393 O O . HIS A 1 185 ? 8.996 -12.290 -21.745 1.00 87.44 185 HIS A O 1
ATOM 1399 N N . PRO A 1 186 ? 9.726 -10.491 -22.887 1.00 83.56 186 PRO A N 1
ATOM 1400 C CA . PRO A 1 186 ? 9.174 -9.531 -21.939 1.00 83.56 186 PRO A CA 1
ATOM 1401 C C . PRO A 1 186 ? 7.671 -9.727 -21.714 1.00 83.56 186 PRO A C 1
ATOM 1403 O O . PRO A 1 186 ? 6.904 -9.945 -22.659 1.00 83.56 186 PRO A O 1
ATOM 1406 N N . HIS A 1 187 ? 7.256 -9.612 -20.452 1.00 82.62 187 HIS A N 1
ATOM 1407 C CA . HIS A 1 187 ? 5.848 -9.666 -20.074 1.00 82.62 187 HIS A CA 1
ATOM 1408 C C . HIS A 1 187 ? 5.048 -8.498 -20.690 1.00 82.62 187 HIS A C 1
ATOM 1410 O O . HIS A 1 187 ? 5.603 -7.404 -20.858 1.00 82.62 187 HIS A O 1
ATOM 1416 N N . PRO A 1 188 ? 3.756 -8.688 -21.017 1.00 86.50 188 PRO A N 1
ATOM 1417 C CA . PRO A 1 188 ? 2.900 -7.601 -21.485 1.00 86.50 188 PRO A CA 1
ATOM 1418 C C . PRO A 1 188 ? 2.626 -6.575 -20.374 1.00 86.50 188 PRO A C 1
ATOM 1420 O O . PRO A 1 188 ? 2.571 -6.922 -19.194 1.00 86.50 188 PRO A O 1
ATOM 1423 N N . GLN A 1 189 ? 2.412 -5.312 -20.751 1.00 86.12 189 GLN A N 1
ATOM 1424 C CA . GLN A 1 189 ? 2.070 -4.253 -19.797 1.00 86.12 189 GLN A CA 1
ATOM 1425 C C . GLN A 1 189 ? 0.674 -4.464 -19.193 1.00 86.12 189 GLN A C 1
ATOM 1427 O O . GLN A 1 189 ? -0.246 -4.902 -19.882 1.00 86.12 189 GLN A O 1
ATOM 1432 N N . GLY A 1 190 ? 0.514 -4.113 -17.913 1.00 82.00 190 GLY A N 1
ATOM 1433 C CA . GLY A 1 190 ? -0.777 -4.156 -17.214 1.00 82.00 190 GLY A CA 1
ATOM 1434 C C . GLY A 1 190 ? -1.284 -5.564 -16.879 1.00 82.00 190 GLY A C 1
ATOM 1435 O O . GLY A 1 190 ? -2.454 -5.724 -16.527 1.00 82.00 190 GLY A O 1
ATOM 1436 N N . VAL A 1 191 ? -0.434 -6.589 -17.000 1.00 86.38 191 VAL A N 1
ATOM 1437 C CA . VAL A 1 191 ? -0.798 -7.956 -16.619 1.00 86.38 191 VAL A CA 1
ATOM 1438 C C . VAL A 1 191 ? -0.551 -8.174 -15.130 1.00 86.38 191 VAL A C 1
ATOM 1440 O O . VAL A 1 191 ? 0.574 -8.068 -14.653 1.00 86.38 191 VAL A O 1
ATOM 1443 N N . GLU A 1 192 ? -1.609 -8.543 -14.415 1.00 91.12 192 GLU A N 1
ATOM 1444 C CA . GLU A 1 192 ? -1.591 -8.940 -13.014 1.00 91.12 192 GLU A CA 1
ATOM 1445 C C . GLU A 1 192 ? -1.890 -10.435 -12.916 1.00 91.12 192 GLU A C 1
ATOM 1447 O O . GLU A 1 192 ? -2.894 -10.926 -13.446 1.00 91.12 192 GLU A O 1
ATOM 1452 N N . CYS A 1 193 ? -1.021 -11.156 -12.217 1.00 92.44 193 CYS A N 1
ATOM 1453 C CA . CYS A 1 193 ? -1.113 -12.595 -12.047 1.00 92.44 193 CYS A CA 1
ATOM 1454 C C . CYS A 1 193 ? -1.171 -12.951 -10.562 1.00 92.44 193 CYS A C 1
ATOM 1456 O O . CYS A 1 193 ? -0.363 -12.465 -9.772 1.00 92.44 193 CYS A O 1
ATOM 1458 N N . PHE A 1 194 ? -2.084 -13.846 -10.192 1.00 95.25 194 PHE A N 1
ATOM 1459 C CA . PHE A 1 194 ? -2.277 -14.264 -8.805 1.00 95.25 194 PHE A CA 1
ATOM 1460 C C . PHE A 1 194 ? -2.113 -15.772 -8.673 1.00 95.25 194 PHE A C 1
ATOM 1462 O O . PHE A 1 194 ? -2.842 -16.544 -9.299 1.00 95.25 194 PHE A O 1
ATOM 1469 N N . TRP A 1 195 ? -1.181 -16.197 -7.823 1.00 94.50 195 TRP A N 1
ATOM 1470 C CA . TRP A 1 195 ? -0.988 -17.603 -7.485 1.00 94.50 195 TRP A CA 1
ATOM 1471 C C . TRP A 1 195 ? -1.219 -17.842 -5.999 1.00 94.50 195 TRP A C 1
ATOM 1473 O O . TRP A 1 195 ? -0.716 -17.105 -5.154 1.00 94.50 195 TRP A O 1
ATOM 1483 N N . ILE A 1 196 ? -1.928 -18.923 -5.678 1.00 93.06 196 ILE A N 1
ATOM 1484 C CA . ILE A 1 196 ? -1.989 -19.460 -4.318 1.00 93.06 196 ILE A CA 1
ATOM 1485 C C . ILE A 1 196 ? -1.158 -20.735 -4.281 1.00 93.06 196 ILE A C 1
ATOM 1487 O O . ILE A 1 196 ? -1.482 -21.726 -4.938 1.00 93.06 196 ILE A O 1
ATOM 1491 N N . LEU A 1 197 ? -0.102 -20.720 -3.475 1.00 91.81 197 LEU A N 1
ATOM 1492 C CA . LEU A 1 197 ? 0.750 -21.882 -3.253 1.00 91.81 197 LEU A CA 1
ATOM 1493 C C . LEU A 1 197 ? 0.296 -22.593 -1.979 1.00 91.81 197 LEU A C 1
ATOM 1495 O O . LEU A 1 197 ? 0.236 -21.989 -0.907 1.00 91.81 197 LEU A O 1
ATOM 1499 N N . ARG A 1 198 ? -0.045 -23.874 -2.091 1.00 90.69 198 ARG A N 1
ATOM 1500 C CA . ARG A 1 198 ? -0.533 -24.695 -0.977 1.00 90.69 198 ARG A CA 1
ATOM 1501 C C . ARG A 1 198 ? 0.411 -25.860 -0.745 1.00 90.69 198 ARG A C 1
ATOM 1503 O O . ARG A 1 198 ? 0.822 -26.510 -1.693 1.00 90.69 198 ARG A O 1
ATOM 1510 N N . ALA A 1 199 ? 0.706 -26.166 0.511 1.00 89.31 199 ALA A N 1
ATOM 1511 C CA . ALA A 1 199 ? 1.384 -27.400 0.892 1.00 89.31 199 ALA A CA 1
ATOM 1512 C C . ALA A 1 199 ? 0.406 -28.330 1.619 1.00 89.31 199 ALA A C 1
ATOM 1514 O O . ALA A 1 199 ? -0.601 -27.878 2.171 1.00 89.31 199 ALA A O 1
ATOM 1515 N N . ALA A 1 200 ? 0.707 -29.629 1.635 1.00 90.38 200 ALA A N 1
ATOM 1516 C CA . ALA A 1 200 ? 0.021 -30.565 2.524 1.00 90.38 200 ALA A CA 1
ATOM 1517 C C . ALA A 1 200 ? 0.173 -30.120 3.998 1.00 90.38 200 ALA A C 1
ATOM 1519 O O . ALA A 1 200 ? 1.145 -29.430 4.316 1.00 90.38 200 ALA A O 1
ATOM 1520 N N . PRO A 1 201 ? -0.742 -30.499 4.912 1.00 89.44 201 PRO A N 1
ATOM 1521 C CA . PRO A 1 201 ? -0.631 -30.152 6.330 1.00 89.44 201 PRO A CA 1
ATOM 1522 C C . PRO A 1 201 ? 0.750 -30.493 6.912 1.00 89.44 201 PRO A C 1
ATOM 1524 O O . PRO A 1 201 ? 1.250 -31.600 6.728 1.00 89.44 201 PRO A O 1
ATOM 1527 N N . GLY A 1 202 ? 1.384 -29.527 7.584 1.00 86.88 202 GLY A N 1
ATOM 1528 C CA . GLY A 1 202 ? 2.755 -29.650 8.109 1.00 86.88 202 GLY A CA 1
ATOM 1529 C C . GLY A 1 202 ? 3.872 -29.486 7.065 1.00 86.88 202 GLY A C 1
ATOM 1530 O O . GLY A 1 202 ? 5.040 -29.350 7.432 1.00 86.88 202 GLY A O 1
ATOM 1531 N N . GLY A 1 203 ? 3.530 -29.455 5.778 1.00 82.81 203 GLY A N 1
ATOM 1532 C CA . GLY A 1 203 ? 4.444 -29.169 4.681 1.00 82.81 203 GLY A CA 1
ATOM 1533 C C . GLY A 1 203 ? 4.827 -27.691 4.604 1.00 82.81 203 GLY A C 1
ATOM 1534 O O . GLY A 1 203 ? 4.143 -26.811 5.130 1.00 82.81 203 GLY A O 1
ATOM 1535 N N . ARG A 1 204 ? 5.939 -27.416 3.922 1.00 82.06 204 ARG A N 1
ATOM 1536 C CA . ARG A 1 204 ? 6.444 -26.062 3.668 1.00 82.06 204 ARG A CA 1
ATOM 1537 C C . ARG A 1 204 ? 6.594 -25.854 2.170 1.00 82.06 204 ARG A C 1
ATOM 1539 O O . ARG A 1 204 ? 6.948 -26.786 1.452 1.00 82.06 204 ARG A O 1
ATOM 1546 N N . VAL A 1 205 ? 6.326 -24.635 1.715 1.00 82.81 205 VAL A N 1
ATOM 1547 C CA . VAL A 1 205 ? 6.608 -24.218 0.341 1.00 82.81 205 VAL A CA 1
ATOM 1548 C C . VAL A 1 205 ? 7.996 -23.593 0.327 1.00 82.81 205 VAL A C 1
ATOM 1550 O O . VAL A 1 205 ? 8.262 -22.678 1.103 1.00 82.81 205 VAL A O 1
ATOM 1553 N N . PHE A 1 206 ? 8.867 -24.094 -0.543 1.00 83.62 206 PHE A N 1
ATOM 1554 C CA . PHE A 1 206 ? 10.148 -23.468 -0.852 1.00 83.62 206 PHE A CA 1
ATOM 1555 C C . PHE A 1 206 ? 10.011 -22.754 -2.192 1.00 83.62 206 PHE A C 1
ATOM 1557 O O . PHE A 1 206 ? 9.454 -23.316 -3.134 1.00 83.62 206 PHE A O 1
ATOM 1564 N N . LEU A 1 207 ? 10.477 -21.509 -2.248 1.00 83.69 207 LEU A N 1
ATOM 1565 C CA . LEU A 1 207 ? 10.485 -20.694 -3.455 1.00 83.69 207 LEU A CA 1
ATOM 1566 C C . LEU A 1 207 ? 11.923 -20.332 -3.781 1.00 83.69 207 LEU A C 1
ATOM 1568 O O . LEU A 1 207 ? 12.666 -19.890 -2.906 1.00 83.69 207 LEU A O 1
ATOM 1572 N N . GLU A 1 208 ? 12.284 -20.511 -5.042 1.00 81.75 208 GLU A N 1
ATOM 1573 C CA . GLU A 1 208 ? 13.586 -20.163 -5.582 1.00 81.75 208 GLU A CA 1
ATOM 1574 C C . GLU A 1 208 ? 13.370 -19.447 -6.912 1.00 81.75 208 GLU A C 1
ATOM 1576 O O . GLU A 1 208 ? 12.583 -19.892 -7.750 1.00 81.75 208 GLU A O 1
ATOM 1581 N N . PHE A 1 209 ? 14.054 -18.321 -7.092 1.00 83.69 209 PHE A N 1
ATOM 1582 C CA . PHE A 1 209 ? 14.119 -17.662 -8.386 1.00 83.69 209 PHE A CA 1
ATOM 1583 C C . PHE A 1 209 ? 15.263 -18.279 -9.182 1.00 83.69 209 PHE A C 1
ATOM 1585 O O . PHE A 1 209 ? 16.420 -18.156 -8.791 1.00 83.69 209 PHE A O 1
ATOM 1592 N N . MET A 1 210 ? 14.924 -18.970 -10.268 1.00 79.12 210 MET A N 1
ATOM 1593 C CA . MET A 1 210 ? 15.903 -19.706 -11.072 1.00 79.12 210 MET A CA 1
ATOM 1594 C C . MET A 1 210 ? 16.686 -18.810 -12.025 1.00 79.12 210 MET A C 1
ATOM 1596 O O . MET A 1 210 ? 17.891 -18.980 -12.180 1.00 79.12 210 MET A O 1
ATOM 1600 N N . ASP A 1 211 ? 15.989 -17.864 -12.652 1.00 81.25 211 ASP A N 1
ATOM 1601 C CA . ASP A 1 211 ? 16.581 -16.909 -13.576 1.00 81.25 211 ASP A CA 1
ATOM 1602 C C . ASP A 1 211 ? 16.684 -15.536 -12.937 1.00 81.25 211 ASP A C 1
ATOM 1604 O O . ASP A 1 211 ? 15.876 -15.154 -12.083 1.00 81.25 211 ASP A O 1
ATOM 1608 N N . ASN A 1 212 ? 17.661 -14.770 -13.417 1.00 82.38 212 ASN A N 1
ATOM 1609 C CA . ASN A 1 212 ? 17.786 -13.386 -13.022 1.00 82.38 212 ASN A CA 1
ATOM 1610 C C . ASN A 1 212 ? 16.729 -12.526 -13.706 1.00 82.38 212 ASN A C 1
ATOM 1612 O O . ASN A 1 212 ? 16.559 -12.583 -14.923 1.00 82.38 212 ASN A O 1
ATOM 1616 N N . PHE A 1 213 ? 16.075 -11.676 -12.923 1.00 81.38 213 PHE A N 1
ATOM 1617 C CA . PHE A 1 213 ? 15.257 -10.591 -13.445 1.00 81.38 213 PHE A CA 1
ATOM 1618 C C . PHE A 1 213 ? 15.616 -9.289 -12.747 1.00 81.38 213 PHE A C 1
ATOM 1620 O O . PHE A 1 213 ? 16.103 -9.286 -11.615 1.00 81.38 213 PHE A O 1
ATOM 1627 N N . GLU A 1 214 ? 15.369 -8.188 -13.444 1.00 82.12 214 GLU A N 1
ATOM 1628 C CA . GLU A 1 214 ? 15.523 -6.842 -12.922 1.00 82.12 214 GLU A CA 1
ATOM 1629 C C . GLU A 1 214 ? 14.365 -5.992 -13.443 1.00 82.12 214 GLU A C 1
ATOM 1631 O O . GLU A 1 214 ? 14.157 -5.833 -14.647 1.00 82.12 214 GLU A O 1
ATOM 1636 N N . PHE A 1 215 ? 13.582 -5.476 -12.510 1.00 81.38 215 PHE A N 1
ATOM 1637 C CA . PHE A 1 215 ? 12.540 -4.501 -12.741 1.00 81.38 215 PHE A CA 1
ATOM 1638 C C . PHE A 1 215 ? 12.993 -3.158 -12.202 1.00 81.38 215 PHE A C 1
ATOM 1640 O O . PHE A 1 215 ? 13.631 -3.072 -11.153 1.00 81.38 215 PHE A O 1
ATOM 1647 N N . TYR A 1 216 ? 12.600 -2.101 -12.906 1.00 78.19 216 TYR A N 1
ATOM 1648 C CA . TYR A 1 216 ? 12.825 -0.751 -12.428 1.00 78.19 216 TYR A CA 1
ATOM 1649 C C . TYR A 1 216 ? 12.141 -0.545 -11.072 1.00 78.19 216 TYR A C 1
ATOM 1651 O O . TYR A 1 216 ? 10.925 -0.714 -10.944 1.00 78.19 216 TYR A O 1
ATOM 1659 N N . CYS A 1 217 ? 12.941 -0.183 -10.075 1.00 76.06 217 CYS A N 1
ATOM 1660 C CA . CYS A 1 217 ? 12.497 0.192 -8.747 1.00 76.06 217 CYS A CA 1
ATOM 1661 C C . CYS A 1 217 ? 13.309 1.396 -8.281 1.00 76.06 217 CYS A C 1
ATOM 1663 O O . CYS A 1 217 ? 14.536 1.388 -8.370 1.00 76.06 217 CYS A O 1
ATOM 1665 N N . GLU A 1 218 ? 12.607 2.418 -7.808 1.00 77.19 218 GLU A N 1
ATOM 1666 C CA . GLU A 1 218 ? 13.209 3.554 -7.118 1.00 77.19 218 GLU A CA 1
ATOM 1667 C C . GLU A 1 218 ? 13.274 3.236 -5.611 1.00 77.19 218 GLU A C 1
ATOM 1669 O O . GLU A 1 218 ? 13.626 2.128 -5.208 1.00 77.19 218 GLU A O 1
ATOM 1674 N N . ASP A 1 219 ? 12.892 4.186 -4.764 1.00 77.25 219 ASP A N 1
ATOM 1675 C CA . ASP A 1 219 ? 12.830 4.015 -3.313 1.00 77.25 219 ASP A CA 1
ATOM 1676 C C . ASP A 1 219 ? 11.723 3.041 -2.882 1.00 77.25 219 ASP A C 1
ATOM 1678 O O . ASP A 1 219 ? 11.847 2.334 -1.879 1.00 77.25 219 ASP A O 1
ATOM 1682 N N . THR A 1 220 ? 10.644 2.997 -3.663 1.00 85.75 220 THR A N 1
ATOM 1683 C CA . THR A 1 220 ? 9.503 2.111 -3.463 1.00 85.75 220 THR A CA 1
ATOM 1684 C C . THR A 1 220 ? 9.229 1.335 -4.745 1.00 85.75 220 THR A C 1
ATOM 1686 O O . THR A 1 220 ? 9.077 1.905 -5.826 1.00 85.75 220 THR A O 1
ATOM 1689 N N . CYS A 1 221 ? 9.123 0.013 -4.634 1.00 85.56 221 CYS A N 1
ATOM 1690 C CA . CYS A 1 221 ? 8.898 -0.856 -5.781 1.00 85.56 221 CYS A CA 1
ATOM 1691 C C . CYS A 1 221 ? 7.397 -0.964 -6.075 1.00 85.56 221 CYS A C 1
ATOM 1693 O O . CYS A 1 221 ? 6.726 -1.861 -5.570 1.00 85.56 221 CYS A O 1
ATOM 1695 N N . ASP A 1 222 ? 6.845 -0.033 -6.856 1.00 82.38 222 ASP A N 1
ATOM 1696 C CA . ASP A 1 222 ? 5.396 0.061 -7.092 1.00 82.38 222 ASP A CA 1
ATOM 1697 C C . ASP A 1 222 ? 4.964 0.046 -8.572 1.00 82.38 222 ASP A C 1
ATOM 1699 O O . ASP A 1 222 ? 3.788 0.236 -8.875 1.00 82.38 222 ASP A O 1
ATOM 1703 N N . LYS A 1 223 ? 5.903 -0.226 -9.492 1.00 83.38 223 LYS A N 1
ATOM 1704 C CA . LYS A 1 223 ? 5.647 -0.301 -10.944 1.00 83.38 223 LYS A CA 1
ATOM 1705 C C . LYS A 1 223 ? 5.566 -1.734 -11.463 1.00 83.38 223 LYS A C 1
ATOM 1707 O O . LYS A 1 223 ? 4.503 -2.176 -11.873 1.00 83.38 223 LYS A O 1
ATOM 1712 N N . ASN A 1 224 ? 6.689 -2.452 -11.444 1.00 84.62 224 ASN A N 1
ATOM 1713 C CA . ASN A 1 224 ? 6.772 -3.862 -11.821 1.00 84.62 224 ASN A CA 1
ATOM 1714 C C . ASN A 1 224 ? 7.483 -4.600 -10.692 1.00 84.62 224 ASN A C 1
ATOM 1716 O O . ASN A 1 224 ? 8.566 -4.190 -10.280 1.00 84.62 224 ASN A O 1
ATOM 1720 N N . TYR A 1 225 ? 6.867 -5.651 -10.166 1.00 90.31 225 TYR A N 1
ATOM 1721 C CA . TYR A 1 225 ? 7.399 -6.396 -9.032 1.00 90.31 225 TYR A CA 1
ATOM 1722 C C . TYR A 1 225 ? 6.770 -7.785 -8.949 1.00 90.31 225 TYR A C 1
ATOM 1724 O O . TYR A 1 225 ? 5.671 -8.027 -9.446 1.00 90.31 225 TYR A O 1
ATOM 1732 N N . VAL A 1 226 ? 7.464 -8.689 -8.264 1.00 91.75 226 VAL A N 1
ATOM 1733 C CA . VAL A 1 226 ? 6.886 -9.923 -7.730 1.00 91.75 226 VAL A CA 1
ATOM 1734 C C . VAL A 1 226 ? 6.589 -9.689 -6.256 1.00 91.75 226 VAL A C 1
ATOM 1736 O O . VAL A 1 226 ? 7.498 -9.400 -5.483 1.00 91.75 226 VAL A O 1
ATOM 1739 N N . GLU A 1 227 ? 5.326 -9.804 -5.854 1.00 94.19 227 GLU A N 1
ATOM 1740 C CA . GLU A 1 227 ? 4.938 -9.708 -4.446 1.00 94.19 227 GLU A CA 1
ATOM 1741 C C . GLU A 1 227 ? 4.815 -11.098 -3.817 1.00 94.19 227 GLU A C 1
ATOM 1743 O O . GLU A 1 227 ? 4.077 -11.954 -4.309 1.00 94.19 227 GLU A O 1
ATOM 1748 N N . ILE A 1 228 ? 5.509 -11.319 -2.698 1.00 92.69 228 ILE A N 1
ATOM 1749 C CA . ILE A 1 228 ? 5.408 -12.555 -1.919 1.00 92.69 228 ILE A CA 1
ATOM 1750 C C . ILE A 1 228 ? 4.699 -12.274 -0.593 1.00 92.69 228 ILE A C 1
ATOM 1752 O O . ILE A 1 228 ? 5.258 -11.672 0.327 1.00 92.69 228 ILE A O 1
ATOM 1756 N N . LYS A 1 229 ? 3.472 -12.788 -0.466 1.00 93.06 229 LYS A N 1
ATOM 1757 C CA . LYS A 1 229 ? 2.675 -12.761 0.771 1.00 93.06 229 LYS A CA 1
ATOM 1758 C C . LYS A 1 229 ? 2.916 -14.010 1.624 1.00 93.06 229 LYS A C 1
ATOM 1760 O O . LYS A 1 229 ? 2.138 -14.966 1.589 1.00 93.06 229 LYS A O 1
ATOM 1765 N N . TYR A 1 230 ? 3.998 -14.009 2.400 1.00 89.25 230 TYR A N 1
ATOM 1766 C CA . TYR A 1 230 ? 4.378 -15.137 3.268 1.00 89.25 230 TYR A CA 1
ATOM 1767 C C . TYR A 1 230 ? 3.817 -15.055 4.698 1.00 89.25 230 TYR A C 1
ATOM 1769 O O . TYR A 1 230 ? 3.843 -16.053 5.417 1.00 89.25 230 TYR A O 1
ATOM 1777 N N . HIS A 1 231 ? 3.282 -13.902 5.114 1.00 91.12 231 HIS A N 1
ATOM 1778 C CA . HIS A 1 231 ? 2.649 -13.730 6.426 1.00 91.12 231 HIS A CA 1
ATOM 1779 C C . HIS A 1 231 ? 1.438 -14.641 6.595 1.00 91.12 231 HIS A C 1
ATOM 1781 O O . HIS A 1 231 ? 0.722 -14.911 5.631 1.00 91.12 231 HIS A O 1
ATOM 1787 N N . ASN A 1 232 ? 1.178 -15.116 7.817 1.00 91.12 232 ASN A N 1
ATOM 1788 C CA . ASN A 1 232 ? 0.004 -15.954 8.094 1.00 91.12 232 ASN A CA 1
ATOM 1789 C C . ASN A 1 232 ? -1.295 -15.213 7.765 1.00 91.12 232 ASN A C 1
ATOM 1791 O O . ASN A 1 232 ? -2.152 -15.768 7.073 1.00 91.12 232 ASN A O 1
ATOM 1795 N N . ASP A 1 233 ? -1.392 -13.956 8.200 1.00 95.19 233 ASP A N 1
ATOM 1796 C CA . ASP A 1 233 ? -2.482 -13.064 7.833 1.00 95.19 233 ASP A CA 1
ATOM 1797 C C . ASP A 1 233 ? -2.301 -12.568 6.395 1.00 95.19 233 ASP A C 1
ATOM 1799 O O . ASP A 1 233 ? -1.367 -11.832 6.080 1.00 95.19 233 ASP A O 1
ATOM 1803 N N . LYS A 1 234 ? -3.198 -12.999 5.508 1.00 93.50 234 LYS A N 1
ATOM 1804 C CA . LYS A 1 234 ? -3.128 -12.710 4.069 1.00 93.50 234 LYS A CA 1
ATOM 1805 C C . LYS A 1 234 ? -3.660 -11.325 3.693 1.00 93.50 234 LYS A C 1
ATOM 1807 O O . LYS A 1 234 ? -3.563 -10.938 2.529 1.00 93.50 234 LYS A O 1
ATOM 1812 N N . ARG A 1 235 ? -4.186 -10.586 4.673 1.00 96.12 235 ARG A N 1
ATOM 1813 C CA . ARG A 1 235 ? -4.578 -9.179 4.532 1.00 96.12 235 ARG A CA 1
ATOM 1814 C C . ARG A 1 235 ? -3.389 -8.246 4.338 1.00 96.12 235 ARG A C 1
ATOM 1816 O O . ARG A 1 235 ? -3.541 -7.227 3.681 1.00 96.12 235 ARG A O 1
ATOM 1823 N N . LEU A 1 236 ? -2.234 -8.606 4.896 1.00 96.44 236 LEU A N 1
ATOM 1824 C CA . LEU A 1 236 ? -1.016 -7.807 4.824 1.00 96.44 236 LEU A CA 1
ATOM 1825 C C . LEU A 1 236 ? -0.458 -7.745 3.403 1.00 96.44 236 LEU A C 1
ATOM 1827 O O . LEU A 1 236 ? -0.514 -8.731 2.653 1.00 96.44 236 LEU A O 1
ATOM 1831 N N . THR A 1 237 ? 0.134 -6.602 3.067 1.00 96.19 237 THR A N 1
ATOM 1832 C CA . THR A 1 237 ? 0.924 -6.465 1.844 1.00 96.19 237 THR A CA 1
ATOM 1833 C C . THR A 1 237 ? 2.207 -7.295 1.952 1.00 96.19 237 THR A C 1
ATOM 1835 O O . THR A 1 237 ? 2.856 -7.382 3.000 1.00 96.19 237 THR A O 1
ATOM 1838 N N . GLY A 1 238 ? 2.543 -7.994 0.872 1.00 93.00 238 GLY A N 1
ATOM 1839 C CA . GLY A 1 238 ? 3.715 -8.853 0.793 1.00 93.00 238 GLY A CA 1
ATOM 1840 C C . GLY A 1 238 ? 5.000 -8.091 0.487 1.00 93.00 238 GLY A C 1
ATOM 1841 O O . GLY A 1 238 ? 4.989 -6.921 0.117 1.00 93.00 238 GLY A O 1
ATOM 1842 N N . SER A 1 239 ? 6.121 -8.801 0.590 1.00 91.19 239 SER A N 1
ATOM 1843 C CA . SER A 1 239 ? 7.423 -8.277 0.180 1.00 91.19 239 SER A CA 1
ATOM 1844 C C . SER A 1 239 ? 7.468 -8.132 -1.337 1.00 91.19 239 SER A C 1
ATOM 1846 O O . SER A 1 239 ? 7.232 -9.105 -2.058 1.00 91.19 239 SER A O 1
ATOM 1848 N N . ARG A 1 240 ? 7.787 -6.928 -1.815 1.00 92.56 240 ARG A N 1
ATOM 1849 C CA . ARG A 1 240 ? 7.945 -6.640 -3.244 1.00 92.56 240 ARG A CA 1
ATOM 1850 C C . ARG A 1 240 ? 9.391 -6.821 -3.688 1.00 92.56 240 ARG A C 1
ATOM 1852 O O . ARG A 1 240 ? 10.295 -6.130 -3.217 1.00 92.56 240 ARG A O 1
ATOM 1859 N N . ILE A 1 241 ? 9.591 -7.742 -4.622 1.00 87.00 241 ILE A N 1
ATOM 1860 C CA . ILE A 1 241 ? 10.888 -8.131 -5.167 1.00 87.00 241 ILE A CA 1
ATOM 1861 C C . ILE A 1 241 ? 10.970 -7.656 -6.612 1.00 87.00 241 ILE A C 1
ATOM 1863 O O . ILE A 1 241 ? 10.118 -7.982 -7.440 1.00 87.00 241 ILE A O 1
ATOM 1867 N N . THR A 1 242 ? 12.014 -6.898 -6.917 1.00 85.19 242 THR A N 1
ATOM 1868 C CA . THR A 1 242 ? 12.258 -6.346 -8.256 1.00 85.19 242 THR A CA 1
ATOM 1869 C C . THR A 1 242 ? 13.539 -6.851 -8.880 1.00 85.19 242 THR A C 1
ATOM 1871 O O . THR A 1 242 ? 13.705 -6.734 -10.084 1.00 85.19 242 THR A O 1
ATOM 1874 N N . HIS A 1 243 ? 14.412 -7.474 -8.097 1.00 81.56 243 HIS A N 1
ATOM 1875 C CA . HIS A 1 243 ? 15.623 -8.086 -8.606 1.00 81.56 243 HIS A CA 1
ATOM 1876 C C . HIS A 1 243 ? 16.013 -9.317 -7.786 1.00 81.56 243 HIS A C 1
ATOM 1878 O O . HIS A 1 243 ? 15.834 -9.368 -6.564 1.00 81.56 243 HIS A O 1
ATOM 1884 N N . THR A 1 244 ? 16.641 -10.287 -8.431 1.00 66.06 244 THR A N 1
ATOM 1885 C CA . THR A 1 244 ? 17.261 -11.448 -7.777 1.00 66.06 244 THR A CA 1
ATOM 1886 C C . THR A 1 244 ? 18.750 -11.178 -7.621 1.00 66.06 244 THR A C 1
ATOM 1888 O O . THR A 1 244 ? 19.576 -11.634 -8.406 1.00 66.06 244 THR A O 1
ATOM 1891 N N . LEU A 1 245 ? 19.126 -10.372 -6.626 1.00 53.59 245 LEU A N 1
ATOM 1892 C CA . LEU A 1 245 ? 20.547 -10.190 -6.341 1.00 53.59 245 LEU A CA 1
ATOM 1893 C C . LEU A 1 245 ? 21.095 -11.468 -5.697 1.00 53.59 245 LEU A C 1
ATOM 1895 O O . LEU A 1 245 ? 20.672 -11.861 -4.609 1.00 53.59 245 LEU A O 1
ATOM 1899 N N . VAL A 1 246 ? 22.083 -12.067 -6.368 1.00 38.56 246 VAL A N 1
ATOM 1900 C CA . VAL A 1 246 ? 23.104 -12.938 -5.773 1.00 38.56 246 VAL A CA 1
ATOM 1901 C C . VAL A 1 246 ? 23.570 -12.304 -4.463 1.00 38.56 246 VAL A C 1
ATOM 1903 O O . VAL A 1 246 ? 23.764 -11.087 -4.397 1.00 38.56 246 VAL A O 1
ATOM 1906 N N . THR A 1 247 ? 23.742 -13.125 -3.425 1.00 31.97 247 THR A N 1
ATOM 1907 C CA . THR A 1 247 ? 24.384 -12.766 -2.155 1.00 31.97 247 THR A CA 1
ATOM 1908 C C . THR A 1 247 ? 25.440 -11.681 -2.365 1.00 31.97 247 THR A C 1
ATOM 1910 O O . THR A 1 247 ? 26.465 -11.940 -2.999 1.00 31.97 247 THR A O 1
ATOM 1913 N N . ARG A 1 248 ? 25.225 -10.472 -1.829 1.00 34.47 248 ARG A N 1
ATOM 1914 C CA . ARG A 1 248 ? 26.349 -9.562 -1.598 1.00 34.47 248 ARG A CA 1
ATOM 1915 C C . ARG A 1 248 ? 27.327 -10.337 -0.718 1.00 34.47 248 ARG A C 1
ATOM 1917 O O . ARG A 1 248 ? 27.012 -10.630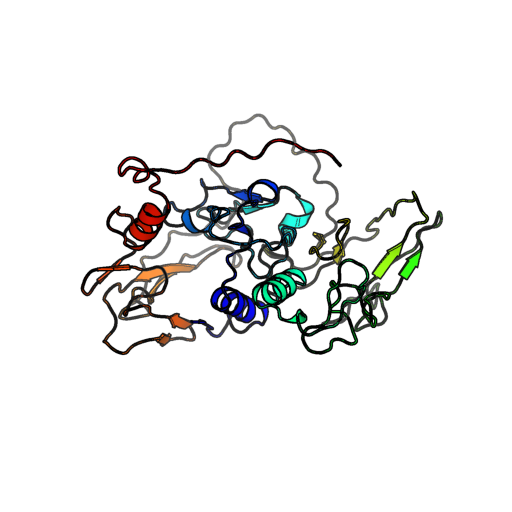 0.434 1.00 34.47 248 ARG A O 1
ATOM 1924 N N . ALA A 1 249 ? 28.461 -10.729 -1.293 1.00 29.53 249 ALA A N 1
ATOM 1925 C CA . ALA A 1 249 ? 29.594 -11.250 -0.549 1.00 29.53 249 ALA A CA 1
ATOM 1926 C C . ALA A 1 249 ? 29.917 -10.293 0.619 1.00 29.53 249 ALA A C 1
ATOM 1928 O O . ALA A 1 249 ? 29.651 -9.089 0.502 1.00 29.53 249 ALA A O 1
ATOM 1929 N N . PRO A 1 250 ? 30.473 -10.787 1.740 1.00 33.41 250 PRO A N 1
ATOM 1930 C CA . PRO A 1 250 ? 30.949 -9.913 2.801 1.00 33.41 250 PRO A CA 1
ATOM 1931 C C . PRO A 1 250 ? 31.949 -8.925 2.197 1.00 33.41 250 PRO A C 1
ATOM 1933 O O . PRO A 1 250 ? 32.842 -9.329 1.451 1.00 33.41 250 PRO A O 1
ATOM 1936 N N . LEU A 1 251 ? 31.777 -7.635 2.485 1.00 32.44 251 LEU A N 1
ATOM 1937 C CA . LEU A 1 251 ? 32.785 -6.629 2.160 1.00 32.44 251 LEU A CA 1
ATOM 1938 C C . LEU A 1 251 ? 34.124 -7.080 2.772 1.00 32.44 251 LEU A C 1
ATOM 1940 O O . LEU A 1 251 ? 34.120 -7.502 3.933 1.00 32.44 251 LEU A O 1
ATOM 1944 N N . PRO A 1 252 ? 35.252 -7.019 2.042 1.00 33.25 252 PRO A N 1
ATOM 1945 C CA . PRO A 1 252 ? 36.542 -7.278 2.654 1.00 33.25 252 PRO A CA 1
ATOM 1946 C C . PRO A 1 252 ? 36.798 -6.209 3.719 1.00 33.25 252 PRO A C 1
ATOM 1948 O O . PRO A 1 252 ? 36.656 -5.012 3.465 1.00 33.25 252 PRO A O 1
ATOM 1951 N N . GLU A 1 253 ? 37.164 -6.658 4.918 1.00 33.38 253 GLU A N 1
ATOM 1952 C CA . GLU A 1 253 ? 37.823 -5.833 5.923 1.00 33.38 253 GLU A CA 1
ATOM 1953 C C . GLU A 1 253 ? 39.093 -5.250 5.296 1.00 33.38 253 GLU A C 1
ATOM 1955 O O . GLU A 1 253 ? 40.104 -5.933 5.144 1.00 33.38 253 GLU A O 1
ATOM 1960 N N . THR A 1 254 ? 39.049 -3.976 4.919 1.00 29.56 254 THR A N 1
ATOM 1961 C CA . THR A 1 254 ? 40.258 -3.174 4.767 1.00 29.56 254 THR A CA 1
ATOM 1962 C C . THR A 1 254 ? 40.283 -2.176 5.905 1.00 29.56 254 THR A C 1
ATOM 1964 O O . THR A 1 254 ? 39.565 -1.176 5.918 1.00 29.56 254 THR A O 1
ATOM 1967 N N . THR A 1 255 ? 41.110 -2.504 6.889 1.00 35.50 255 THR A N 1
ATOM 1968 C CA . THR A 1 255 ? 41.671 -1.575 7.857 1.00 35.50 255 THR A CA 1
ATOM 1969 C C . THR A 1 255 ? 42.404 -0.473 7.107 1.00 35.50 255 THR A C 1
ATOM 1971 O O . THR A 1 255 ? 43.549 -0.662 6.725 1.00 35.50 255 THR A O 1
ATOM 1974 N N . GLU A 1 256 ? 41.747 0.657 6.886 1.00 29.64 256 GLU A N 1
ATOM 1975 C CA . GLU A 1 256 ? 42.383 1.963 6.735 1.00 29.64 256 GLU A CA 1
ATOM 1976 C C . GLU A 1 256 ? 41.302 3.039 6.893 1.00 29.64 256 GLU A C 1
ATOM 1978 O O . GLU A 1 256 ? 40.206 2.945 6.341 1.00 29.64 256 GLU A O 1
ATOM 1983 N N . ALA A 1 257 ? 41.579 4.012 7.759 1.00 29.91 257 ALA A N 1
ATOM 1984 C CA . ALA A 1 257 ? 40.634 5.043 8.166 1.00 29.91 257 ALA A CA 1
ATOM 1985 C C . ALA A 1 257 ? 40.139 5.857 6.952 1.00 29.91 257 ALA A C 1
ATOM 1987 O O . ALA A 1 257 ? 40.970 6.339 6.180 1.00 29.91 257 ALA A O 1
ATOM 1988 N N . PRO A 1 258 ? 38.820 6.071 6.778 1.00 32.81 258 PRO A N 1
ATOM 1989 C CA . PRO A 1 258 ? 38.328 6.821 5.638 1.00 32.81 258 PRO A CA 1
ATOM 1990 C C . PRO A 1 258 ? 38.496 8.321 5.882 1.00 32.81 258 PRO A C 1
ATOM 1992 O O . PRO A 1 258 ? 37.830 8.934 6.718 1.00 32.81 258 PRO A O 1
ATOM 1995 N N . THR A 1 259 ? 39.385 8.920 5.099 1.00 31.30 259 THR A N 1
ATOM 1996 C CA . THR A 1 259 ? 39.297 10.325 4.717 1.00 31.30 259 THR A CA 1
ATOM 1997 C C . THR A 1 259 ? 38.000 10.550 3.928 1.00 31.30 259 THR A C 1
ATOM 1999 O O . THR A 1 259 ? 37.582 9.724 3.121 1.00 31.30 259 THR A O 1
ATOM 2002 N N . ASN A 1 260 ? 37.335 11.670 4.218 1.00 39.22 260 ASN A N 1
ATOM 2003 C CA . ASN A 1 260 ? 36.062 12.111 3.643 1.00 39.22 260 ASN A CA 1
ATOM 2004 C C . ASN A 1 260 ? 35.960 11.926 2.118 1.00 39.22 260 ASN A C 1
ATOM 2006 O O . ASN A 1 260 ? 36.437 12.796 1.404 1.00 39.22 260 ASN A O 1
ATOM 2010 N N . HIS A 1 261 ? 35.242 10.907 1.632 1.00 34.75 261 HIS A N 1
ATOM 2011 C CA . HIS A 1 261 ? 34.589 10.900 0.313 1.00 34.75 261 HIS A CA 1
ATOM 2012 C C . HIS A 1 261 ? 33.402 9.913 0.314 1.00 34.75 261 HIS A C 1
ATOM 2014 O O . HIS A 1 261 ? 33.583 8.710 0.482 1.00 34.75 261 HIS A O 1
ATOM 2020 N N . GLY A 1 262 ? 32.173 10.420 0.150 1.00 33.81 262 GLY A N 1
ATOM 2021 C CA . GLY A 1 262 ? 30.955 9.601 0.045 1.00 33.81 262 GLY A CA 1
ATOM 2022 C C . GLY A 1 262 ? 30.848 8.863 -1.305 1.00 33.81 262 GLY A C 1
ATOM 2023 O O . GLY A 1 262 ? 31.302 9.395 -2.323 1.00 33.81 262 GLY A O 1
ATOM 2024 N N . PRO A 1 263 ? 30.249 7.655 -1.365 1.00 38.34 263 PRO A N 1
ATOM 2025 C CA . PRO A 1 263 ? 30.183 6.859 -2.583 1.00 38.34 263 PRO A CA 1
ATOM 2026 C C . PRO A 1 263 ? 28.950 7.249 -3.399 1.00 38.34 263 PRO A C 1
ATOM 2028 O O . PRO A 1 263 ? 27.837 6.787 -3.181 1.00 38.34 263 PRO A O 1
ATOM 2031 N N . GLY A 1 264 ? 29.182 8.137 -4.352 1.00 47.47 264 GLY A N 1
ATOM 2032 C CA . GLY A 1 264 ? 28.184 8.637 -5.282 1.00 47.47 264 GL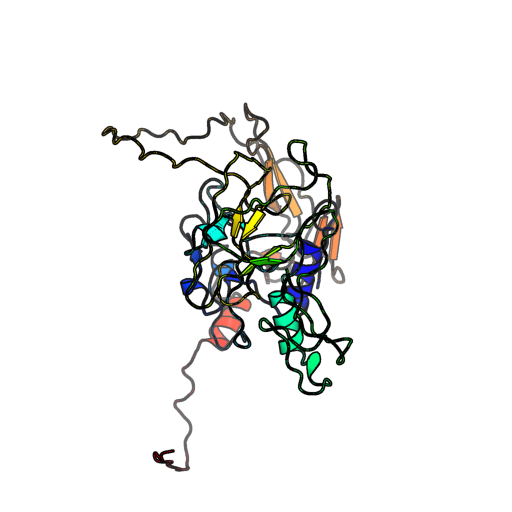Y A CA 1
ATOM 2033 C C . GLY A 1 264 ? 28.742 9.892 -5.918 1.00 47.47 264 GLY A C 1
ATOM 2034 O O . GLY A 1 264 ? 28.330 10.992 -5.568 1.00 47.47 264 GLY A O 1
ATOM 2035 N N . GLY A 1 265 ? 29.756 9.722 -6.775 1.00 55.97 265 GLY A N 1
ATOM 2036 C CA . GLY A 1 265 ? 30.461 10.787 -7.493 1.00 55.97 265 GLY A CA 1
ATOM 2037 C C . GLY A 1 265 ? 29.538 11.555 -8.435 1.00 55.97 265 GLY A C 1
ATOM 2038 O O . GLY A 1 265 ? 29.612 11.414 -9.652 1.00 55.97 265 GLY A O 1
ATOM 2039 N N . CYS A 1 266 ? 28.636 12.339 -7.857 1.00 57.19 266 CYS A N 1
ATOM 2040 C CA . CYS A 1 266 ? 27.765 13.259 -8.558 1.00 57.19 266 CYS A CA 1
ATOM 2041 C C . CYS A 1 266 ? 28.523 14.515 -8.997 1.00 57.19 266 CYS A C 1
ATOM 2043 O O . CYS A 1 266 ? 28.023 15.210 -9.880 1.00 57.19 266 CYS A O 1
ATOM 2045 N N . ASN A 1 267 ? 29.707 14.775 -8.401 1.00 69.38 267 ASN A N 1
ATOM 2046 C CA . ASN A 1 267 ? 30.583 15.922 -8.675 1.00 69.38 267 ASN A CA 1
ATOM 2047 C C . ASN A 1 267 ? 29.755 17.157 -9.034 1.00 69.38 267 ASN A C 1
ATOM 2049 O O . ASN A 1 267 ? 29.859 17.703 -10.133 1.00 69.38 267 ASN A O 1
ATOM 2053 N N . CYS A 1 268 ? 28.835 17.509 -8.135 1.00 74.44 268 CYS A N 1
ATOM 2054 C CA . CYS A 1 268 ? 27.987 18.662 -8.337 1.00 74.44 268 CYS A CA 1
ATOM 2055 C C . CYS A 1 268 ? 28.731 19.910 -7.879 1.00 74.44 268 CYS A C 1
ATOM 2057 O O . CYS A 1 268 ? 29.383 19.885 -6.835 1.00 74.44 268 CYS A O 1
ATOM 2059 N N . GLY A 1 269 ? 28.603 20.992 -8.638 1.00 80.62 269 GLY A N 1
ATOM 2060 C CA . GLY A 1 269 ? 29.000 22.315 -8.182 1.00 80.62 269 GLY A CA 1
ATOM 2061 C C . GLY A 1 269 ? 28.146 22.789 -7.006 1.00 80.62 269 GLY A C 1
ATOM 2062 O O . GLY A 1 269 ? 27.172 22.137 -6.603 1.00 80.62 269 GLY A O 1
ATOM 2063 N N . ASP A 1 270 ? 28.508 23.952 -6.477 1.00 82.25 270 ASP A N 1
ATOM 2064 C CA . ASP A 1 270 ? 27.748 24.598 -5.417 1.00 82.25 270 ASP A CA 1
ATOM 2065 C C . ASP A 1 270 ? 26.321 24.920 -5.865 1.00 82.25 270 ASP A C 1
ATOM 2067 O O . ASP A 1 270 ? 26.022 25.129 -7.045 1.00 82.25 270 ASP A O 1
ATOM 2071 N N . TRP A 1 271 ? 25.419 24.953 -4.888 1.00 78.31 271 TRP A N 1
ATOM 2072 C CA . TRP A 1 271 ? 24.069 25.436 -5.118 1.00 78.31 271 TRP A CA 1
ATOM 2073 C C . TRP A 1 271 ? 24.098 26.905 -5.521 1.00 78.31 271 TRP A C 1
ATOM 2075 O O . TRP A 1 271 ? 24.746 27.723 -4.868 1.00 78.31 271 TRP A O 1
ATOM 2085 N N . SER A 1 272 ? 23.323 27.243 -6.547 1.00 85.12 272 SER A N 1
ATOM 2086 C CA . SER A 1 272 ? 23.017 28.625 -6.867 1.00 85.12 272 SER A CA 1
ATOM 2087 C C . SER A 1 272 ? 22.368 29.308 -5.666 1.00 85.12 272 SER A C 1
ATOM 2089 O O . SER A 1 272 ? 21.763 28.671 -4.790 1.00 85.12 272 SER A O 1
ATOM 2091 N N . GLU A 1 273 ? 22.401 30.636 -5.669 1.00 87.00 273 GLU A N 1
ATOM 2092 C CA . GLU A 1 273 ? 21.457 31.380 -4.851 1.00 87.00 273 GLU A CA 1
ATOM 2093 C C . GLU A 1 273 ? 20.020 30.996 -5.223 1.00 87.00 273 GLU A C 1
ATOM 2095 O O . GLU A 1 273 ? 19.741 30.449 -6.294 1.00 87.00 273 GLU A O 1
ATOM 2100 N N . TRP A 1 274 ? 19.096 31.252 -4.304 1.00 78.44 274 TRP A N 1
ATOM 2101 C CA . TRP A 1 274 ? 17.682 31.003 -4.541 1.00 78.44 274 TRP A CA 1
ATOM 2102 C C . TRP A 1 274 ? 17.184 31.901 -5.670 1.00 78.44 274 TRP A C 1
ATOM 2104 O O . TRP A 1 274 ? 17.142 33.121 -5.527 1.00 78.44 274 TRP A O 1
ATOM 2114 N N . ILE A 1 275 ? 16.809 31.269 -6.773 1.00 74.81 275 ILE A N 1
ATOM 2115 C CA . ILE A 1 275 ? 16.416 31.901 -8.022 1.00 74.81 275 ILE A CA 1
ATOM 2116 C C . ILE A 1 275 ? 14.943 32.307 -7.937 1.00 74.81 275 ILE A C 1
ATOM 2118 O O . ILE A 1 275 ? 14.096 31.548 -7.457 1.00 74.81 275 ILE A O 1
ATOM 2122 N N . GLY A 1 276 ? 14.655 33.498 -8.461 1.00 73.62 276 GLY A N 1
ATOM 2123 C CA . GLY A 1 276 ? 13.303 33.969 -8.735 1.00 73.62 276 GLY A CA 1
ATOM 2124 C C . GLY A 1 276 ? 12.548 34.526 -7.531 1.00 73.62 276 GLY A C 1
ATOM 2125 O O . GLY A 1 276 ? 12.950 34.420 -6.365 1.00 73.62 276 GLY A O 1
ATOM 2126 N N . GLU A 1 277 ? 11.415 35.150 -7.842 1.00 79.38 277 GLU A N 1
ATOM 2127 C CA . GLU A 1 277 ? 10.421 35.483 -6.833 1.00 79.38 277 GLU A CA 1
ATOM 2128 C C . GLU A 1 277 ? 9.739 34.211 -6.327 1.00 79.38 277 GLU A C 1
ATOM 2130 O O . GLU A 1 277 ? 9.763 33.157 -6.959 1.00 79.38 277 GLU A O 1
ATOM 2135 N N . CYS A 1 278 ? 9.166 34.295 -5.133 1.00 80.19 278 CYS A N 1
ATOM 2136 C CA . CYS A 1 278 ? 8.453 33.164 -4.565 1.00 80.19 278 CYS A CA 1
ATOM 2137 C C . CYS A 1 278 ? 7.263 32.779 -5.455 1.00 80.19 278 CYS A C 1
ATOM 2139 O O . CYS A 1 278 ? 6.512 33.659 -5.875 1.00 80.19 278 CYS A O 1
ATOM 2141 N N . SER A 1 279 ? 7.041 31.482 -5.679 1.00 78.62 279 SER A N 1
ATOM 2142 C CA . SER A 1 279 ? 5.948 31.008 -6.544 1.00 78.62 279 SER A CA 1
ATOM 2143 C C . SER A 1 279 ? 4.537 31.368 -6.051 1.00 78.62 279 SER A C 1
ATOM 2145 O O . SER A 1 279 ? 3.581 31.309 -6.824 1.00 78.62 279 SER A O 1
ATOM 2147 N N . GLN A 1 280 ? 4.401 31.777 -4.785 1.00 79.12 280 GLN A N 1
ATOM 2148 C CA . GLN A 1 280 ? 3.174 32.339 -4.221 1.00 79.12 280 GLN A CA 1
ATOM 2149 C C . GLN A 1 280 ? 3.470 33.636 -3.491 1.00 79.12 280 GLN A C 1
ATOM 2151 O O . GLN A 1 280 ? 4.554 33.827 -2.949 1.00 79.12 280 GLN A O 1
ATOM 2156 N N . GLN A 1 281 ? 2.477 34.513 -3.422 1.00 82.75 281 GLN A N 1
ATOM 2157 C CA . GLN A 1 281 ? 2.605 35.812 -2.763 1.00 82.75 281 GLN A CA 1
ATOM 2158 C C . GLN A 1 281 ? 2.223 35.776 -1.274 1.00 82.75 281 GLN A C 1
ATOM 2160 O O . GLN A 1 281 ? 2.522 36.724 -0.552 1.00 82.75 281 GLN A O 1
ATOM 2165 N N . CYS A 1 282 ? 1.594 34.693 -0.799 1.00 77.25 282 CYS A N 1
ATOM 2166 C CA . CYS A 1 282 ? 1.079 34.583 0.565 1.00 77.25 282 CYS A CA 1
ATOM 2167 C C . CYS A 1 282 ? 0.934 33.122 1.046 1.00 77.25 282 CYS A C 1
ATOM 2169 O O . CYS A 1 282 ? 1.116 32.159 0.299 1.00 77.25 282 CYS A O 1
ATOM 2171 N N . GLY A 1 283 ? 0.590 32.962 2.321 1.00 73.19 283 GLY A N 1
ATOM 2172 C CA . GLY A 1 283 ? 0.250 31.723 3.006 1.00 73.19 283 GLY A CA 1
ATOM 2173 C C . GLY A 1 283 ? 1.443 30.866 3.416 1.00 73.19 283 GLY A C 1
ATOM 2174 O O . GLY A 1 283 ? 1.235 29.863 4.090 1.00 73.19 283 GLY A O 1
ATOM 2175 N N . GLY A 1 284 ? 2.673 31.216 3.027 1.00 72.19 284 GLY A N 1
ATOM 2176 C CA . GLY A 1 284 ? 3.833 30.323 3.133 1.00 72.19 284 GLY A CA 1
ATOM 2177 C C . GLY A 1 284 ? 3.753 29.113 2.194 1.00 72.19 284 GLY A C 1
ATOM 2178 O O . GLY A 1 284 ? 4.439 28.119 2.416 1.00 72.19 284 GLY A O 1
ATOM 2179 N N . CYS A 1 285 ? 2.892 29.187 1.174 1.00 69.94 285 CYS A N 1
ATOM 2180 C CA . CYS A 1 285 ? 2.655 28.127 0.191 1.00 69.94 285 CYS A CA 1
ATOM 2181 C C . CYS A 1 285 ? 3.592 28.204 -1.016 1.00 69.94 285 CYS A C 1
ATOM 2183 O O . CYS A 1 285 ? 3.637 27.287 -1.829 1.00 69.94 285 CYS A O 1
ATOM 2185 N N . GLY A 1 286 ? 4.305 29.320 -1.164 1.00 72.81 286 GLY A N 1
ATOM 2186 C CA . GLY A 1 286 ? 5.207 29.521 -2.282 1.00 72.81 286 GLY A CA 1
ATOM 2187 C C . GLY A 1 286 ? 6.547 28.876 -2.018 1.00 72.81 286 GLY A C 1
ATOM 2188 O O . GLY A 1 286 ? 6.942 28.687 -0.869 1.00 72.81 286 GLY A O 1
ATOM 2189 N N . HIS A 1 287 ? 7.262 28.572 -3.088 1.00 74.94 287 HIS A N 1
ATOM 2190 C CA . HIS A 1 287 ? 8.607 28.050 -3.026 1.00 74.94 287 HIS A CA 1
ATOM 2191 C C . HIS A 1 287 ? 9.567 28.881 -3.876 1.00 74.94 287 HIS A C 1
ATOM 2193 O O . HIS A 1 287 ? 9.191 29.452 -4.900 1.00 74.94 287 HIS A O 1
ATOM 2199 N N . ARG A 1 288 ? 10.818 28.974 -3.423 1.00 79.00 288 ARG A N 1
ATOM 2200 C CA . ARG A 1 288 ? 11.945 29.381 -4.265 1.00 79.00 288 ARG A CA 1
ATOM 2201 C C . ARG A 1 288 ? 12.709 28.142 -4.662 1.00 79.00 288 ARG A C 1
ATOM 2203 O O . ARG A 1 288 ? 12.759 27.186 -3.888 1.00 79.00 288 ARG A O 1
ATOM 2210 N N . VAL A 1 289 ? 13.317 28.204 -5.835 1.00 78.94 289 VAL A N 1
ATOM 2211 C CA . VAL A 1 289 ? 14.099 27.112 -6.399 1.00 78.94 289 VAL A CA 1
ATOM 2212 C C . VAL A 1 289 ? 15.559 27.528 -6.428 1.00 78.94 289 VAL A C 1
ATOM 2214 O O . VAL A 1 289 ? 15.876 28.675 -6.729 1.00 78.94 289 VAL A O 1
ATOM 2217 N N . ARG A 1 290 ? 16.467 26.619 -6.109 1.00 81.75 290 ARG A N 1
ATOM 2218 C CA . ARG A 1 290 ? 17.887 26.774 -6.425 1.00 81.75 290 ARG A CA 1
ATOM 2219 C C . ARG A 1 290 ? 18.350 25.551 -7.185 1.00 81.75 290 ARG A C 1
ATOM 2221 O O . ARG A 1 290 ? 17.814 24.460 -6.996 1.00 81.75 290 ARG A O 1
ATOM 2228 N N . THR A 1 291 ? 19.344 25.739 -8.033 1.00 85.12 291 THR A N 1
ATOM 2229 C CA . THR A 1 291 ? 19.856 24.669 -8.883 1.00 85.12 291 THR A CA 1
ATOM 2230 C C . THR A 1 291 ? 21.348 24.498 -8.679 1.00 85.12 291 THR A C 1
ATOM 2232 O O . THR A 1 291 ? 22.023 25.385 -8.164 1.00 85.12 291 THR A O 1
ATOM 2235 N N . ARG A 1 292 ? 21.875 23.340 -9.051 1.00 84.44 292 ARG A N 1
ATOM 2236 C CA . ARG A 1 292 ? 23.315 23.098 -9.127 1.00 84.44 292 ARG A CA 1
ATOM 2237 C C . ARG A 1 292 ? 23.616 22.257 -10.351 1.00 84.44 292 ARG A C 1
ATOM 2239 O O . ARG A 1 292 ? 22.795 21.445 -10.772 1.00 84.44 292 ARG A O 1
ATOM 2246 N N . GLN A 1 293 ? 24.802 22.430 -10.911 1.00 86.81 293 GLN A N 1
ATOM 2247 C CA . GLN A 1 293 ? 25.248 21.600 -12.023 1.00 86.81 293 GLN A CA 1
ATOM 2248 C C . GLN A 1 293 ? 25.860 20.315 -11.485 1.00 86.81 293 GLN A C 1
ATOM 2250 O O . GLN A 1 293 ? 26.697 20.375 -10.592 1.00 86.81 293 GLN A O 1
ATOM 2255 N N . CYS A 1 294 ? 25.463 19.173 -12.036 1.00 78.94 294 CYS A N 1
ATOM 2256 C CA . CYS A 1 294 ? 26.015 17.865 -11.699 1.00 78.94 294 CYS A CA 1
ATOM 2257 C C . CYS A 1 294 ? 26.535 17.185 -12.965 1.00 78.94 294 CYS A C 1
ATOM 2259 O O . CYS A 1 294 ? 25.964 17.355 -14.041 1.00 78.94 294 CYS A O 1
ATOM 2261 N N . GLN A 1 295 ? 27.605 16.396 -12.837 1.00 77.25 295 GLN A N 1
ATOM 2262 C CA . GLN A 1 295 ? 28.190 15.669 -13.973 1.00 77.25 295 GLN A CA 1
ATOM 2263 C C . GLN A 1 295 ? 27.318 14.498 -14.452 1.00 77.25 295 GLN A C 1
ATOM 2265 O O . GLN A 1 295 ? 27.483 14.033 -15.577 1.00 77.25 295 GLN A O 1
ATOM 2270 N N . LYS A 1 296 ? 26.390 14.024 -13.614 1.00 72.38 296 LYS A N 1
ATOM 2271 C CA . LYS A 1 296 ? 25.432 12.965 -13.946 1.00 72.38 296 LYS A CA 1
ATOM 2272 C C . LYS A 1 296 ? 24.008 13.502 -13.868 1.00 72.38 296 LYS A C 1
ATOM 2274 O O . LYS A 1 296 ? 23.669 14.217 -12.926 1.00 72.38 296 LYS A O 1
ATOM 2279 N N . THR A 1 297 ? 23.177 13.118 -14.831 1.00 61.81 297 THR A N 1
ATOM 2280 C CA . THR A 1 297 ? 21.764 13.523 -14.944 1.00 61.81 297 THR A CA 1
ATOM 2281 C C . THR A 1 297 ? 20.861 12.903 -13.879 1.00 61.81 297 THR A C 1
ATOM 2283 O O . THR A 1 297 ? 19.801 13.442 -13.595 1.00 61.81 297 THR A O 1
ATOM 2286 N N . GLU A 1 298 ? 21.294 11.805 -13.261 1.00 59.34 298 GLU A N 1
ATOM 2287 C CA . GLU A 1 298 ? 20.596 11.100 -12.172 1.00 59.34 298 GLU A CA 1
ATOM 2288 C C . GLU A 1 298 ? 20.780 11.782 -10.804 1.00 59.34 298 GLU A C 1
ATOM 2290 O O . GLU A 1 298 ? 20.154 11.411 -9.815 1.00 59.34 298 GLU A O 1
ATOM 2295 N N . CYS A 1 299 ? 21.668 12.776 -10.719 1.00 68.06 299 CYS A N 1
ATOM 2296 C CA . CYS A 1 299 ? 21.968 13.470 -9.477 1.00 68.06 299 CYS A CA 1
ATOM 2297 C C . CYS A 1 299 ? 21.023 14.649 -9.263 1.00 68.06 299 CYS A C 1
ATOM 2299 O O . CYS A 1 299 ? 20.770 15.439 -10.171 1.00 68.06 299 CYS A O 1
ATOM 2301 N N . ARG A 1 300 ? 20.578 14.827 -8.014 1.00 68.19 300 ARG A N 1
ATOM 2302 C CA . ARG A 1 300 ? 19.730 15.955 -7.619 1.00 68.19 300 ARG A CA 1
ATOM 2303 C C . ARG A 1 300 ? 20.384 17.287 -7.990 1.00 68.19 300 ARG A C 1
ATOM 2305 O O . ARG A 1 300 ? 21.392 17.667 -7.387 1.00 68.19 300 ARG A O 1
ATOM 2312 N N . ASN A 1 301 ? 19.774 17.994 -8.930 1.00 82.31 301 ASN A N 1
ATOM 2313 C CA . ASN A 1 301 ? 20.217 19.276 -9.476 1.00 82.31 301 ASN A CA 1
ATOM 2314 C C . ASN A 1 301 ? 19.277 20.441 -9.115 1.00 82.31 301 ASN A C 1
ATOM 2316 O O . ASN A 1 301 ? 19.623 21.585 -9.391 1.00 82.31 301 ASN A O 1
ATOM 2320 N N . GLU A 1 302 ? 18.144 20.173 -8.453 1.00 81.00 302 GLU A N 1
ATOM 2321 C CA . GLU A 1 302 ? 17.157 21.169 -8.016 1.00 81.00 302 GLU A CA 1
ATOM 2322 C C . GLU A 1 302 ? 16.782 21.001 -6.524 1.00 81.00 302 GLU A C 1
ATOM 2324 O O . GLU A 1 302 ? 16.686 19.887 -5.992 1.00 81.00 302 GLU A O 1
ATOM 2329 N N . ASP A 1 303 ? 16.586 22.120 -5.824 1.00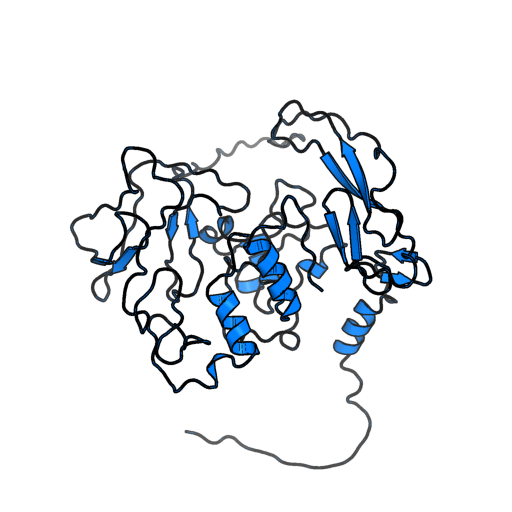 71.88 303 ASP A N 1
ATOM 2330 C CA . ASP A 1 303 ? 16.123 22.187 -4.435 1.00 71.88 303 ASP A CA 1
ATOM 2331 C C . ASP A 1 303 ? 15.067 23.290 -4.260 1.00 71.88 303 ASP A C 1
ATOM 2333 O O . ASP A 1 303 ? 15.137 24.331 -4.917 1.00 71.88 303 ASP A O 1
ATOM 2337 N N . LYS A 1 304 ? 14.092 23.062 -3.371 1.00 75.81 304 LYS A N 1
ATOM 2338 C CA . LYS A 1 304 ? 12.926 23.932 -3.146 1.00 75.81 304 LYS A CA 1
ATOM 2339 C C . LYS A 1 304 ? 12.803 24.288 -1.661 1.00 75.81 304 LYS A C 1
ATOM 2341 O O . LYS A 1 304 ? 12.897 23.413 -0.805 1.00 75.81 304 LYS A O 1
ATOM 2346 N N . ARG A 1 305 ? 12.532 25.558 -1.339 1.00 70.62 305 ARG A N 1
ATOM 2347 C CA . ARG A 1 305 ? 12.202 26.004 0.035 1.00 70.62 305 ARG A CA 1
ATOM 2348 C C . ARG A 1 305 ? 10.943 26.846 0.065 1.00 70.62 305 ARG A C 1
ATOM 2350 O O . ARG A 1 305 ? 10.738 27.627 -0.858 1.00 70.62 305 ARG A O 1
ATOM 2357 N N . ALA A 1 306 ? 10.185 26.767 1.156 1.00 69.31 306 ALA A N 1
ATOM 2358 C CA . ALA A 1 306 ? 9.019 27.617 1.374 1.00 69.31 306 ALA A CA 1
ATOM 2359 C C . ALA A 1 306 ? 9.395 29.110 1.497 1.00 69.31 306 ALA A C 1
ATOM 2361 O O . ALA A 1 306 ? 10.469 29.460 1.997 1.00 69.31 306 ALA A O 1
ATOM 2362 N N . CYS A 1 307 ? 8.510 29.992 1.043 1.00 72.31 307 CYS A N 1
ATOM 2363 C CA . CYS A 1 307 ? 8.670 31.443 1.068 1.00 72.31 307 CYS A CA 1
ATOM 2364 C C . CYS A 1 307 ? 7.309 32.165 1.069 1.00 72.31 307 CYS A C 1
ATOM 2366 O O . CYS A 1 307 ? 6.257 31.546 0.922 1.00 72.31 307 CYS A O 1
ATOM 2368 N N . ASN A 1 308 ? 7.345 33.494 1.239 1.00 76.12 308 ASN A N 1
ATOM 2369 C CA . ASN A 1 308 ? 6.178 34.384 1.297 1.00 76.12 308 ASN A CA 1
ATOM 2370 C C . ASN A 1 308 ? 5.136 33.962 2.334 1.00 76.12 308 ASN A C 1
ATOM 2372 O O . ASN A 1 308 ? 3.997 33.595 2.055 1.00 76.12 308 ASN A O 1
ATOM 2376 N N . PHE A 1 309 ? 5.577 34.081 3.576 1.00 77.81 309 PHE A N 1
ATOM 2377 C CA . PHE A 1 309 ? 4.857 33.738 4.786 1.00 77.81 309 PHE A CA 1
ATOM 2378 C C . PHE A 1 309 ? 3.787 34.762 5.213 1.00 77.81 309 PHE A C 1
ATOM 2380 O O . PHE A 1 309 ? 3.188 34.598 6.264 1.00 77.81 309 PHE A O 1
ATOM 2387 N N . GLY A 1 310 ? 3.506 35.814 4.442 1.00 79.75 310 GLY A N 1
ATOM 2388 C CA . GLY A 1 310 ? 2.402 36.734 4.759 1.00 79.75 310 GLY A CA 1
ATOM 2389 C C . GLY A 1 310 ? 1.043 36.047 4.606 1.00 79.75 310 GLY A C 1
ATOM 2390 O O . GLY A 1 310 ? 0.882 35.224 3.717 1.00 79.75 310 GLY A O 1
ATOM 2391 N N . VAL A 1 311 ? 0.054 36.351 5.442 1.00 78.38 311 VAL A N 1
ATOM 2392 C CA . VAL A 1 311 ? -1.281 35.722 5.363 1.00 78.38 311 VAL A CA 1
ATOM 2393 C C . VAL A 1 311 ? -2.014 36.106 4.069 1.00 78.38 311 VAL A C 1
ATOM 2395 O O . VAL A 1 311 ? -1.978 37.260 3.647 1.00 78.38 311 VAL A O 1
ATOM 2398 N N . CYS A 1 312 ? -2.719 35.154 3.450 1.00 80.38 312 CYS A N 1
ATOM 2399 C CA . CYS A 1 312 ? -3.512 35.422 2.247 1.00 80.38 312 CYS A CA 1
ATOM 2400 C C . CYS A 1 312 ? -4.777 36.263 2.514 1.00 80.38 312 CYS A C 1
ATOM 2402 O O . CYS A 1 312 ? -5.331 36.199 3.617 1.00 80.38 312 CYS A O 1
ATOM 2404 N N . PRO A 1 313 ? -5.287 37.012 1.510 1.00 81.56 313 PRO A N 1
ATOM 2405 C CA . PRO A 1 313 ? -6.506 37.809 1.644 1.00 81.56 313 PRO A CA 1
ATOM 2406 C C . PRO A 1 313 ? -7.700 37.007 2.179 1.00 81.56 313 PRO A C 1
ATOM 2408 O O . PRO A 1 313 ? -7.888 35.833 1.842 1.00 81.56 313 PRO A O 1
ATOM 2411 N N . SER A 1 314 ? -8.531 37.656 2.997 1.00 69.56 314 SER A N 1
ATOM 2412 C CA . SER A 1 314 ? -9.723 37.047 3.597 1.00 69.56 314 SER A CA 1
ATOM 2413 C C . SER A 1 314 ? -10.660 36.464 2.534 1.00 69.56 314 SER A C 1
ATOM 2415 O O . SER A 1 314 ? -11.020 37.150 1.584 1.00 69.56 314 SER A O 1
ATOM 2417 N N . GLY A 1 315 ? -11.065 35.203 2.714 1.00 62.19 315 GLY A N 1
ATOM 2418 C CA . GLY A 1 315 ? -11.900 34.455 1.762 1.00 62.19 315 GLY A CA 1
ATOM 2419 C C . GLY A 1 315 ? -11.125 33.505 0.841 1.00 62.19 315 GLY A C 1
ATOM 2420 O O . GLY A 1 315 ? -11.739 32.678 0.170 1.00 62.19 315 GLY A O 1
ATOM 2421 N N . THR A 1 316 ? -9.789 33.559 0.844 1.00 65.31 316 THR A N 1
ATOM 2422 C CA . THR A 1 316 ? -8.949 32.621 0.083 1.00 65.31 316 THR A CA 1
ATOM 2423 C C . THR A 1 316 ? -8.833 31.291 0.832 1.00 65.31 316 THR A C 1
ATOM 2425 O O . THR A 1 316 ? -8.163 31.212 1.862 1.00 65.31 316 THR A O 1
ATOM 2428 N N . ASN A 1 317 ? -9.492 30.247 0.324 1.00 52.38 317 ASN A N 1
ATOM 2429 C CA . ASN A 1 317 ? -9.492 28.909 0.938 1.00 52.38 317 ASN A CA 1
ATOM 2430 C C . ASN A 1 317 ? -8.497 27.937 0.273 1.00 52.38 317 ASN A C 1
ATOM 2432 O O . ASN A 1 317 ? -8.075 26.962 0.895 1.00 52.38 317 ASN A O 1
ATOM 2436 N N . PHE A 1 318 ? -8.106 28.205 -0.974 1.00 56.91 318 PHE A N 1
ATOM 2437 C CA . PHE A 1 318 ? -7.123 27.429 -1.730 1.00 56.91 318 PHE A CA 1
ATOM 2438 C C . PHE A 1 318 ? -6.392 28.322 -2.745 1.00 56.91 318 PHE A C 1
ATOM 2440 O O . PHE A 1 318 ? -6.902 29.382 -3.115 1.00 56.91 318 PHE A O 1
ATOM 2447 N N . LEU A 1 319 ? -5.206 27.896 -3.185 1.00 50.38 319 LEU A N 1
ATOM 2448 C CA . LEU A 1 319 ? -4.398 28.545 -4.225 1.00 50.38 319 LEU A CA 1
ATOM 2449 C C . LEU A 1 319 ? -4.014 27.520 -5.290 1.00 50.38 319 LEU A C 1
ATOM 2451 O O . LEU A 1 319 ? -3.679 26.390 -4.949 1.00 50.38 319 LEU A O 1
ATOM 2455 N N . ILE A 1 320 ? -4.034 27.919 -6.562 1.00 46.34 320 ILE A N 1
ATOM 2456 C CA . ILE A 1 320 ? -3.568 27.094 -7.683 1.00 46.34 320 ILE A CA 1
ATOM 2457 C C . ILE A 1 320 ? -2.638 27.949 -8.535 1.00 46.34 320 ILE A C 1
ATOM 2459 O O . ILE A 1 320 ? -3.050 29.013 -8.997 1.00 46.34 320 ILE A O 1
ATOM 2463 N N . ASN A 1 321 ? -1.396 27.511 -8.736 1.00 45.50 321 ASN A N 1
ATOM 2464 C CA . ASN A 1 321 ? -0.457 28.193 -9.628 1.00 45.50 321 ASN A CA 1
ATOM 2465 C C . ASN A 1 321 ? 0.566 27.211 -10.205 1.00 45.50 321 ASN A C 1
ATOM 2467 O O . ASN A 1 321 ? 1.032 26.328 -9.493 1.00 45.50 321 ASN A O 1
ATOM 2471 N N . ASN A 1 322 ? 0.933 27.370 -11.480 1.00 49.59 322 ASN A N 1
ATOM 2472 C CA . ASN A 1 322 ? 1.866 26.481 -12.189 1.00 49.59 322 ASN A CA 1
ATOM 2473 C C . ASN A 1 322 ? 1.544 24.973 -12.035 1.00 49.59 322 ASN A C 1
ATOM 2475 O O . ASN A 1 322 ? 2.450 24.147 -12.037 1.00 49.59 322 ASN A O 1
ATOM 2479 N N . GLY A 1 323 ? 0.260 24.618 -11.886 1.00 45.09 323 GLY A N 1
ATOM 2480 C CA . GLY A 1 323 ? -0.199 23.236 -11.691 1.00 45.09 323 GLY A CA 1
ATOM 2481 C C . GLY A 1 323 ? -0.215 22.737 -10.236 1.00 45.09 323 GLY A C 1
ATOM 2482 O O . GLY A 1 323 ? -0.825 21.708 -9.949 1.00 45.09 323 GLY A O 1
ATOM 2483 N N . GLU A 1 324 ? 0.365 23.480 -9.290 1.00 43.62 324 GLU A N 1
ATOM 2484 C CA . GLU A 1 324 ? 0.381 23.129 -7.865 1.00 43.62 324 GLU A CA 1
ATOM 2485 C C . GLU A 1 324 ? -0.839 23.714 -7.123 1.00 43.62 324 GLU A C 1
ATOM 2487 O O . GLU A 1 324 ? -1.112 24.914 -7.197 1.00 43.62 324 GLU A O 1
ATOM 2492 N N . PHE A 1 325 ? -1.589 22.854 -6.420 1.00 44.88 325 PHE A N 1
ATOM 2493 C CA . PHE A 1 325 ? -2.749 23.192 -5.582 1.00 44.88 325 PHE A CA 1
ATOM 2494 C C . PHE A 1 325 ? -2.329 23.230 -4.103 1.00 44.88 325 PHE A C 1
ATOM 2496 O O . PHE A 1 325 ? -1.677 22.306 -3.619 1.00 44.88 325 PHE A O 1
ATOM 2503 N N . HIS A 1 326 ? -2.738 24.268 -3.367 1.00 51.88 326 HIS A N 1
ATOM 2504 C CA . HIS A 1 326 ? -2.413 24.469 -1.952 1.00 51.88 326 HIS A CA 1
ATOM 2505 C C . HIS A 1 326 ? -3.666 24.788 -1.126 1.00 51.88 326 HIS A C 1
ATOM 2507 O O . HIS A 1 326 ? -4.461 25.651 -1.503 1.00 51.88 326 HIS A O 1
ATOM 2513 N N . ILE A 1 327 ? -3.820 24.147 0.038 1.00 49.34 327 ILE A N 1
ATOM 2514 C CA . ILE A 1 327 ? -4.919 24.418 0.982 1.00 49.34 327 ILE A CA 1
ATOM 2515 C C . ILE A 1 327 ? -4.489 25.428 2.032 1.00 49.34 327 ILE A C 1
ATOM 2517 O O . ILE A 1 327 ? -3.419 25.299 2.632 1.00 49.34 327 ILE A O 1
ATOM 2521 N N . LEU A 1 328 ? -5.381 26.376 2.318 1.00 52.28 328 LEU A N 1
ATOM 2522 C CA . LEU A 1 328 ? -5.188 27.374 3.356 1.00 52.28 328 LEU A CA 1
ATOM 2523 C C . LEU A 1 328 ? -6.109 27.116 4.555 1.00 52.28 328 LEU A C 1
ATOM 2525 O O . LEU A 1 328 ? -7.332 27.099 4.432 1.00 52.28 328 LEU A O 1
ATOM 2529 N N . TRP A 1 329 ? -5.533 26.999 5.749 1.00 54.75 329 TRP A N 1
ATOM 2530 C CA . TRP A 1 329 ? -6.251 27.102 7.015 1.00 54.75 329 TRP A CA 1
ATOM 2531 C C . TRP A 1 329 ? -6.076 28.508 7.589 1.00 54.75 329 TRP A C 1
ATOM 2533 O O . TRP A 1 329 ? -4.965 28.949 7.882 1.00 54.75 329 TRP A O 1
ATOM 2543 N N . ARG A 1 330 ? -7.186 29.243 7.739 1.00 62.69 330 ARG A N 1
ATOM 2544 C CA . ARG A 1 330 ? -7.196 30.640 8.221 1.00 62.69 330 ARG A CA 1
ATOM 2545 C C . ARG A 1 330 ? -6.241 31.572 7.450 1.00 62.69 330 ARG A C 1
ATOM 2547 O O . ARG A 1 330 ? -5.744 32.537 8.026 1.00 62.69 330 ARG A O 1
ATOM 2554 N N . GLY A 1 331 ? -6.010 31.315 6.162 1.00 65.69 331 GLY A N 1
ATOM 2555 C CA . GLY A 1 331 ? -5.132 32.119 5.301 1.00 65.69 331 GLY A CA 1
ATOM 2556 C C . GLY A 1 331 ? -3.644 31.734 5.329 1.00 65.69 331 GLY A C 1
ATOM 2557 O O . GLY A 1 331 ? -2.844 32.456 4.736 1.00 65.69 331 GLY A O 1
ATOM 2558 N N . CYS A 1 332 ? -3.277 30.618 5.973 1.00 64.81 332 CYS A N 1
ATOM 2559 C CA . CYS A 1 332 ? -1.932 30.024 5.950 1.00 64.81 332 CYS A CA 1
ATOM 2560 C C . CYS A 1 332 ? -1.962 28.598 5.400 1.00 64.81 332 CYS A C 1
ATOM 2562 O O . CYS A 1 332 ? -2.953 27.899 5.592 1.00 64.81 332 CYS A O 1
ATOM 2564 N N . CYS A 1 333 ? -0.883 28.143 4.764 1.00 65.56 333 CYS A N 1
ATOM 2565 C CA . CYS A 1 333 ? -0.768 26.765 4.296 1.00 65.56 333 CYS A CA 1
ATOM 2566 C C . CYS A 1 333 ? -0.914 25.763 5.448 1.00 65.56 333 CYS A C 1
ATOM 2568 O O . CYS A 1 333 ? -0.475 26.019 6.573 1.00 65.56 333 CYS A O 1
ATOM 2570 N N . VAL A 1 334 ? -1.525 24.612 5.165 1.00 56.19 334 VAL A N 1
ATOM 2571 C CA . VAL A 1 334 ? -1.645 23.516 6.138 1.00 56.19 334 VAL A CA 1
ATOM 2572 C C . VAL A 1 334 ? -0.251 23.135 6.657 1.00 56.19 334 VAL A C 1
ATOM 2574 O O . VAL A 1 334 ? 0.679 22.944 5.879 1.00 56.19 334 VAL A O 1
ATOM 2577 N N . GLY A 1 335 ? -0.095 23.076 7.983 1.00 50.22 335 GLY A N 1
ATOM 2578 C CA . GLY A 1 335 ? 1.200 22.865 8.645 1.00 50.22 335 GLY A CA 1
ATOM 2579 C C . GLY A 1 335 ? 1.939 24.148 9.052 1.00 50.22 335 GLY A C 1
ATOM 2580 O O . GLY A 1 335 ? 2.992 24.061 9.681 1.00 50.22 335 GLY A O 1
ATOM 2581 N N . LEU A 1 336 ? 1.390 25.330 8.753 1.00 52.72 336 LEU A N 1
ATOM 2582 C CA . LEU A 1 336 ? 1.878 26.624 9.239 1.00 52.72 336 LEU A CA 1
ATOM 2583 C C . LEU A 1 336 ? 0.875 27.258 10.208 1.00 52.72 336 LEU A C 1
ATOM 2585 O O . LEU A 1 336 ? -0.341 27.129 10.055 1.00 52.72 336 LEU A O 1
ATOM 2589 N N . PHE A 1 337 ? 1.388 27.970 11.211 1.00 54.66 337 PHE A N 1
ATOM 2590 C CA . PHE A 1 337 ? 0.565 28.666 12.194 1.00 54.66 337 PHE A CA 1
ATOM 2591 C C . PHE A 1 337 ? 0.404 30.144 11.833 1.00 54.66 337 PHE A C 1
ATOM 2593 O O . PHE A 1 337 ? 1.367 30.800 11.440 1.00 54.66 337 PHE A O 1
ATOM 2600 N N . ARG A 1 338 ? -0.808 30.683 12.012 1.00 63.38 338 ARG A N 1
ATOM 2601 C CA . ARG A 1 338 ? -1.099 32.108 11.826 1.00 63.38 338 ARG A CA 1
ATOM 2602 C C . ARG A 1 338 ? -0.930 32.872 13.139 1.00 63.38 338 ARG A C 1
ATOM 2604 O O . ARG A 1 338 ? -1.755 32.720 14.038 1.00 63.38 338 ARG A O 1
ATOM 2611 N N . SER A 1 339 ? 0.063 33.752 13.205 1.00 61.72 339 SER A N 1
ATOM 2612 C CA . SER A 1 339 ? 0.230 34.737 14.277 1.00 61.72 339 SER A CA 1
ATOM 2613 C C . SER A 1 339 ? -0.035 36.135 13.714 1.00 61.72 339 SER A C 1
ATOM 2615 O O . SER A 1 339 ? 0.760 36.681 12.954 1.00 61.72 339 SER A O 1
ATOM 2617 N N . GLY A 1 340 ? -1.205 36.705 14.013 1.00 70.31 340 GLY A N 1
ATOM 2618 C CA . GLY A 1 340 ? -1.626 37.978 13.419 1.00 70.31 340 GLY A CA 1
ATOM 2619 C C . GLY A 1 340 ? -1.799 37.891 11.894 1.00 70.31 340 GLY A C 1
ATOM 2620 O O . GLY A 1 340 ? -2.635 37.123 11.405 1.00 70.31 340 GLY A O 1
ATOM 2621 N N . ASN A 1 341 ? -1.026 38.690 11.151 1.00 71.94 341 ASN A N 1
ATOM 2622 C CA . ASN A 1 341 ? -1.009 38.717 9.679 1.00 71.94 341 ASN A CA 1
ATOM 2623 C C . ASN A 1 341 ? 0.181 37.957 9.070 1.00 71.94 341 ASN A C 1
ATOM 2625 O O . ASN A 1 341 ? 0.423 38.053 7.866 1.00 71.94 341 ASN A O 1
ATOM 2629 N N . GLU A 1 342 ? 0.886 37.166 9.876 1.00 65.25 342 GLU A N 1
ATOM 2630 C CA . GLU A 1 342 ? 2.031 36.374 9.440 1.00 65.25 342 GLU A CA 1
ATOM 2631 C C . GLU A 1 342 ? 1.791 34.881 9.692 1.00 65.25 342 GLU A C 1
ATOM 2633 O O . GLU A 1 342 ? 1.222 34.466 10.706 1.00 65.25 342 GLU A O 1
ATOM 2638 N N . CYS A 1 343 ? 2.211 34.063 8.736 1.00 66.62 343 CYS A N 1
ATOM 2639 C CA . CYS A 1 343 ? 2.293 32.616 8.834 1.00 66.62 343 CYS A CA 1
ATOM 2640 C C . CYS A 1 343 ? 3.709 32.255 9.275 1.00 66.62 343 CYS A C 1
ATOM 2642 O O . CYS A 1 343 ? 4.682 32.800 8.779 1.00 66.62 343 CYS A O 1
ATOM 2644 N N . SER A 1 344 ? 3.871 31.326 10.199 1.00 58.50 344 SER A N 1
ATOM 2645 C CA . SER A 1 344 ? 5.204 30.910 10.631 1.00 58.50 344 SER A CA 1
ATOM 2646 C C . SER A 1 344 ? 5.226 29.426 10.941 1.00 58.50 344 SER A C 1
ATOM 2648 O O . SER A 1 344 ? 4.252 28.851 11.433 1.00 58.50 344 SER A O 1
ATOM 2650 N N . ALA A 1 345 ? 6.363 28.805 10.647 1.00 52.66 345 ALA A N 1
ATOM 2651 C CA . ALA A 1 345 ? 6.732 27.523 11.220 1.00 52.66 345 ALA A CA 1
ATOM 2652 C C . ALA A 1 345 ? 7.420 27.816 12.563 1.00 52.66 345 ALA A C 1
ATOM 2654 O O . ALA A 1 345 ? 8.643 27.840 12.633 1.00 52.66 345 ALA A O 1
ATOM 2655 N N . LEU A 1 346 ? 6.656 28.175 13.598 1.00 45.06 346 LEU A N 1
ATOM 2656 C CA . LEU A 1 346 ? 7.224 28.506 14.909 1.00 45.06 346 LEU A CA 1
ATOM 2657 C C . LEU A 1 346 ? 7.118 27.312 15.873 1.00 45.06 346 LEU A C 1
ATOM 2659 O O . LEU A 1 346 ? 6.029 26.901 16.283 1.00 45.06 346 LEU A O 1
ATOM 2663 N N . GLU A 1 347 ? 8.288 26.780 16.234 1.00 44.69 347 GLU A N 1
ATOM 2664 C CA . GLU A 1 347 ? 8.537 25.853 17.345 1.00 44.69 347 GLU A CA 1
ATOM 2665 C C . GLU A 1 347 ? 8.636 26.632 18.667 1.00 44.69 347 GLU A C 1
ATOM 2667 O O . GLU A 1 347 ? 9.713 26.799 19.233 1.00 44.69 347 GLU A O 1
ATOM 2672 N N . THR A 1 348 ? 7.531 27.174 19.173 1.00 41.91 348 THR A N 1
ATOM 2673 C CA . THR A 1 348 ? 7.509 27.721 20.541 1.00 41.91 348 THR A CA 1
ATOM 2674 C C . THR A 1 348 ? 6.321 27.181 21.323 1.00 41.91 348 THR A C 1
ATOM 2676 O O . THR A 1 348 ? 5.288 26.835 20.752 1.00 41.91 348 THR A O 1
ATOM 2679 N N . GLU A 1 349 ? 6.447 27.128 22.652 1.00 41.31 349 GLU A N 1
ATOM 2680 C CA . GLU A 1 349 ? 5.428 26.630 23.600 1.00 41.31 349 GLU A CA 1
ATOM 2681 C C . GLU A 1 349 ? 4.086 27.394 23.552 1.00 41.31 349 GLU A C 1
ATOM 2683 O O . GLU A 1 349 ? 3.100 27.003 24.176 1.00 41.31 349 GLU A O 1
ATOM 2688 N N . GLN A 1 350 ? 4.016 28.490 22.792 1.00 40.91 350 GLN A N 1
ATOM 2689 C CA . GLN A 1 350 ? 2.786 29.236 22.520 1.00 40.91 350 GLN A CA 1
ATOM 2690 C C . GLN A 1 350 ? 2.032 28.728 21.283 1.00 40.91 350 GLN A C 1
ATOM 2692 O O . GLN A 1 350 ? 0.929 29.207 21.013 1.00 40.91 350 GLN A O 1
ATOM 2697 N N . ASN A 1 351 ? 2.585 27.755 20.553 1.00 44.25 351 ASN A N 1
ATOM 2698 C CA . ASN A 1 351 ? 1.922 27.089 19.442 1.00 44.25 351 ASN A CA 1
ATOM 2699 C C . ASN A 1 351 ? 0.611 26.445 19.948 1.00 44.25 351 ASN A C 1
ATOM 2701 O O . ASN A 1 351 ? 0.655 25.556 20.801 1.00 44.25 351 ASN A O 1
ATOM 2705 N N . PRO A 1 352 ? -0.572 26.860 19.457 1.00 40.91 352 PRO A N 1
ATOM 2706 C CA . PRO A 1 352 ? -1.844 26.324 19.926 1.00 40.91 352 PRO A CA 1
ATOM 2707 C C . PRO A 1 352 ? -2.010 24.835 19.623 1.00 40.91 352 PRO A C 1
ATOM 2709 O O . PRO A 1 352 ? -2.772 24.174 20.314 1.00 40.91 352 PRO A O 1
ATOM 2712 N N . PHE A 1 353 ? -1.267 24.290 18.656 1.00 42.06 353 PHE A N 1
ATOM 2713 C CA . PHE A 1 353 ? -1.184 22.853 18.411 1.00 42.06 353 PHE A CA 1
ATOM 2714 C C . PHE A 1 353 ? -0.437 22.139 19.551 1.00 42.06 353 PHE A C 1
ATOM 2716 O O . PHE A 1 353 ? -0.925 21.136 20.060 1.00 42.06 353 PHE A O 1
ATOM 2723 N N . LEU A 1 354 ? 0.667 22.714 20.054 1.00 39.91 354 LEU A N 1
ATOM 2724 C CA . LEU A 1 354 ? 1.346 22.240 21.270 1.00 39.91 354 LEU A CA 1
ATOM 2725 C C . LEU A 1 354 ? 0.535 22.505 22.547 1.00 39.91 354 LEU A C 1
ATOM 2727 O O . LEU A 1 354 ? 0.633 21.710 23.468 1.00 39.91 354 LEU A O 1
ATOM 2731 N N . LYS A 1 355 ? -0.297 23.556 22.613 1.00 40.19 355 LYS A N 1
ATOM 2732 C CA . LYS A 1 355 ? -1.245 23.785 23.726 1.00 40.19 355 LYS A CA 1
ATOM 2733 C C . LYS A 1 355 ? -2.426 22.820 23.720 1.00 40.19 355 LYS A C 1
ATOM 2735 O O . LYS A 1 355 ? -2.884 22.439 24.787 1.00 40.19 355 LYS A O 1
ATOM 2740 N N . ILE A 1 356 ? -2.924 22.427 22.548 1.00 42.22 356 ILE A N 1
ATOM 2741 C CA . ILE A 1 356 ? -3.935 21.369 22.422 1.00 42.22 356 ILE A CA 1
ATOM 2742 C C . ILE A 1 356 ? -3.310 20.037 22.849 1.00 42.22 356 ILE A C 1
ATOM 2744 O O . ILE A 1 356 ? -3.896 19.331 23.659 1.00 42.22 356 ILE A O 1
ATOM 2748 N N . ILE A 1 357 ? -2.084 19.742 22.407 1.00 39.88 357 ILE A N 1
ATOM 2749 C CA . ILE A 1 357 ? -1.339 18.550 22.835 1.00 39.88 357 ILE A CA 1
ATOM 2750 C C . ILE A 1 357 ? -1.009 18.598 24.340 1.00 39.88 357 ILE A C 1
ATOM 2752 O O . ILE A 1 357 ? -1.226 17.610 25.030 1.00 39.88 357 ILE A O 1
ATOM 2756 N N . SER A 1 358 ? -0.577 19.730 24.904 1.00 37.62 358 SER A N 1
ATOM 2757 C CA . SER A 1 358 ? -0.264 19.843 26.338 1.00 37.62 358 SER A CA 1
ATOM 2758 C C . SER A 1 358 ? -1.514 19.862 27.220 1.00 37.62 358 SER A C 1
ATOM 2760 O O . SER A 1 358 ? -1.502 19.264 28.289 1.00 37.62 358 SER A O 1
ATOM 2762 N N . SER A 1 359 ? -2.626 20.435 26.752 1.00 39.50 359 SER A N 1
ATOM 2763 C CA . SER A 1 359 ? -3.955 20.314 27.371 1.00 39.50 359 SER A CA 1
ATOM 2764 C C . SER A 1 359 ? -4.478 18.876 27.363 1.00 39.50 359 SER A C 1
ATOM 2766 O O . SER A 1 359 ? -5.252 18.521 28.247 1.00 39.50 359 SER A O 1
ATOM 2768 N N . LEU A 1 360 ? -4.091 18.064 26.377 1.00 39.66 360 LEU A N 1
ATOM 2769 C CA . LEU A 1 360 ? -4.447 16.646 26.289 1.00 39.66 360 LEU A CA 1
ATOM 2770 C C . LEU A 1 360 ? -3.492 15.744 27.094 1.00 39.66 360 LEU A C 1
ATOM 2772 O O . LEU A 1 360 ? -3.857 14.616 27.412 1.00 39.66 360 LEU A O 1
ATOM 2776 N N . LEU A 1 361 ? -2.296 16.233 27.447 1.00 40.03 361 LEU A N 1
ATOM 2777 C CA . LEU A 1 361 ? -1.252 15.473 28.148 1.00 40.03 361 LEU A CA 1
ATOM 2778 C C . LEU A 1 361 ? -1.031 15.879 29.623 1.00 40.03 361 LEU A C 1
ATOM 2780 O O . LEU A 1 361 ? -0.297 15.186 30.326 1.00 40.03 361 LEU A O 1
ATOM 2784 N N . ASN A 1 362 ? -1.664 16.944 30.138 1.00 34.66 362 ASN A N 1
ATOM 2785 C CA . ASN A 1 362 ? -1.513 17.356 31.543 1.00 34.66 362 ASN A CA 1
ATOM 2786 C C . ASN A 1 362 ? -2.491 16.612 32.477 1.00 34.66 362 ASN A C 1
ATOM 2788 O O . ASN A 1 362 ? -3.583 17.083 32.792 1.00 34.66 362 ASN A O 1
ATOM 2792 N N . ILE A 1 363 ? -2.084 15.437 32.963 1.00 45.47 363 ILE A N 1
ATOM 2793 C CA . ILE A 1 363 ? -2.743 14.734 34.075 1.00 45.47 363 ILE A CA 1
ATOM 2794 C C . ILE A 1 363 ? -2.262 15.338 35.404 1.00 45.47 363 ILE A C 1
ATOM 2796 O O . ILE A 1 363 ? -1.388 14.757 36.037 1.00 45.47 363 ILE A O 1
ATOM 2800 N N . GLN A 1 364 ? -2.809 16.480 35.847 1.00 41.72 364 GLN A N 1
ATOM 2801 C CA . GLN A 1 364 ? -2.674 16.944 37.248 1.00 41.72 364 GLN A CA 1
ATOM 2802 C C . GLN A 1 364 ? -3.830 17.821 37.783 1.00 41.72 364 GLN A C 1
ATOM 2804 O O . GLN A 1 364 ? -3.611 18.618 38.680 1.00 41.72 364 GLN A O 1
ATOM 2809 N N . ASP A 1 365 ? -5.082 17.589 37.370 1.00 33.94 365 ASP A N 1
ATOM 2810 C CA . ASP A 1 365 ? -6.264 18.142 38.075 1.00 33.94 365 ASP A CA 1
ATOM 2811 C C . ASP A 1 365 ? -7.256 17.054 38.534 1.00 33.94 365 ASP A C 1
ATOM 2813 O O . ASP A 1 365 ? -8.473 17.186 38.458 1.00 33.94 365 ASP A O 1
ATOM 2817 N N . ALA A 1 366 ? -6.724 15.951 39.074 1.00 36.22 366 ALA A N 1
ATOM 2818 C CA . ALA A 1 366 ? -7.505 14.931 39.790 1.00 36.22 366 ALA A CA 1
ATOM 2819 C C . ALA A 1 366 ? -7.200 14.885 41.302 1.00 36.22 366 ALA A C 1
ATOM 2821 O O . ALA A 1 366 ? -7.377 13.853 41.953 1.00 36.22 366 ALA A O 1
ATOM 2822 N N . LYS A 1 367 ? -6.735 15.994 41.893 1.00 41.41 367 LYS A N 1
ATOM 2823 C CA . LYS A 1 367 ? -6.583 16.131 43.351 1.00 41.41 367 LYS A CA 1
ATOM 2824 C C . LYS A 1 367 ? -7.008 17.515 43.844 1.00 41.41 367 LYS A C 1
ATOM 2826 O O . LYS A 1 367 ? -6.179 18.283 44.300 1.00 41.41 367 LYS A O 1
ATOM 2831 N N . HIS A 1 368 ? -8.311 17.779 43.798 1.00 37.41 368 HIS A N 1
ATOM 2832 C CA . HIS A 1 368 ? -9.095 18.347 44.906 1.00 37.41 368 HIS A CA 1
ATOM 2833 C C . HIS A 1 368 ? -10.478 18.780 44.408 1.00 37.41 368 HIS A C 1
ATOM 2835 O O . HIS A 1 368 ? -10.664 19.888 43.925 1.00 37.41 368 HIS A O 1
ATOM 2841 N N . ASN A 1 369 ? -11.472 17.911 44.581 1.00 30.97 369 ASN A N 1
ATOM 2842 C CA . ASN A 1 369 ? -12.650 18.258 45.369 1.00 30.97 369 ASN A CA 1
ATOM 2843 C C . ASN A 1 369 ? -13.419 16.991 45.742 1.00 30.97 369 ASN A C 1
ATOM 2845 O O . ASN A 1 369 ? -13.403 15.993 45.028 1.00 30.97 369 ASN A O 1
ATOM 2849 N N . GLY A 1 370 ? -13.947 17.014 46.959 1.00 30.09 370 GLY A N 1
ATOM 2850 C CA . GLY A 1 370 ? -14.300 15.844 47.740 1.00 30.09 370 GLY A CA 1
ATOM 2851 C C . GLY A 1 370 ? -15.590 15.126 47.354 1.00 30.09 370 GLY A C 1
ATOM 2852 O O . GLY A 1 370 ? -16.390 15.575 46.542 1.00 30.09 370 GLY A O 1
ATOM 2853 N N . THR A 1 371 ? -15.777 14.052 48.123 1.00 32.34 371 THR A N 1
ATOM 2854 C CA . THR A 1 371 ? -17.020 13.372 48.513 1.00 32.34 371 THR A CA 1
ATOM 2855 C C . THR A 1 371 ? -17.597 12.280 47.602 1.00 32.34 371 THR A C 1
ATOM 2857 O O . THR A 1 371 ? -18.330 12.526 46.660 1.00 32.34 371 THR A O 1
ATOM 2860 N N . ASP A 1 372 ? -17.297 11.053 48.051 1.00 30.80 372 ASP A N 1
ATOM 2861 C CA . ASP A 1 372 ? -18.240 9.961 48.332 1.00 30.80 372 ASP A CA 1
ATOM 2862 C C . ASP A 1 372 ? -18.814 9.150 47.158 1.00 30.80 372 ASP A C 1
ATOM 2864 O O . ASP A 1 372 ? -19.750 9.552 46.479 1.00 30.80 372 ASP A O 1
ATOM 2868 N N . SER A 1 373 ? -18.312 7.924 46.971 1.00 28.20 373 SER A N 1
ATOM 2869 C CA . SER A 1 373 ? -19.044 6.700 47.356 1.00 28.20 373 SER A CA 1
ATOM 2870 C C . SER A 1 373 ? -18.311 5.426 46.902 1.00 28.20 373 SER A C 1
ATOM 2872 O O . SER A 1 373 ? -17.742 5.316 45.819 1.00 28.20 373 SER A O 1
ATOM 2874 N N . ARG A 1 374 ? -18.273 4.449 47.812 1.00 30.59 374 ARG A N 1
ATOM 2875 C CA . ARG A 1 374 ? -17.664 3.119 47.667 1.00 30.59 374 ARG A CA 1
ATOM 2876 C C . ARG A 1 374 ? -18.490 2.232 46.734 1.00 30.59 374 ARG A C 1
ATOM 2878 O O . ARG A 1 374 ? -19.664 2.070 47.031 1.00 30.59 374 ARG A O 1
ATOM 2885 N N . VAL A 1 375 ? -17.856 1.465 45.837 1.00 28.25 375 VAL A N 1
ATOM 2886 C CA . VAL A 1 375 ? -18.240 0.058 45.569 1.00 28.25 375 VAL A CA 1
ATOM 2887 C C . VAL A 1 375 ? -17.000 -0.773 45.198 1.00 28.25 375 VAL A C 1
ATOM 2889 O O . VAL A 1 375 ? -16.279 -0.471 44.255 1.00 28.25 375 VAL A O 1
ATOM 2892 N N . LYS A 1 376 ? -16.756 -1.836 45.976 1.00 28.33 376 LYS A N 1
ATOM 2893 C CA . LYS A 1 376 ? -15.812 -2.932 45.697 1.00 28.33 376 LYS A CA 1
ATOM 2894 C C . LYS A 1 376 ? -16.469 -3.935 44.748 1.00 28.33 376 LYS A C 1
ATOM 2896 O O . LYS A 1 376 ? -17.598 -4.327 45.025 1.00 28.33 376 LYS A O 1
ATOM 2901 N N . ILE A 1 377 ? -15.733 -4.484 43.780 1.00 28.92 377 ILE A N 1
ATOM 2902 C CA . ILE A 1 377 ? -16.079 -5.776 43.164 1.00 28.92 377 ILE A CA 1
ATOM 2903 C C . ILE A 1 377 ? -14.845 -6.687 43.191 1.00 28.92 377 ILE A C 1
ATOM 2905 O O . ILE A 1 377 ? -13.745 -6.294 42.806 1.00 28.92 377 ILE A O 1
ATOM 2909 N N . ARG A 1 378 ? -15.032 -7.882 43.763 1.00 26.12 378 ARG A N 1
ATOM 2910 C CA . ARG A 1 378 ? -14.045 -8.962 43.903 1.00 26.12 378 ARG A CA 1
ATOM 2911 C C . ARG A 1 378 ? -14.055 -9.873 42.670 1.00 26.12 378 ARG A C 1
ATOM 2913 O O . ARG A 1 378 ? -15.084 -10.022 42.024 1.00 26.12 378 ARG A O 1
ATOM 2920 N N . ARG A 1 379 ? -12.906 -10.533 42.466 1.00 27.09 379 ARG A N 1
ATOM 2921 C CA . ARG A 1 379 ? -12.677 -11.792 41.729 1.00 27.09 379 ARG A CA 1
ATOM 2922 C C . ARG A 1 379 ? -13.864 -12.768 41.770 1.00 27.09 379 ARG A C 1
ATOM 2924 O O . ARG A 1 379 ? -14.369 -13.050 42.855 1.00 27.09 379 ARG A O 1
ATOM 2931 N N . GLY A 1 380 ? -14.154 -13.371 40.619 1.00 27.42 380 GLY A N 1
ATOM 2932 C CA . GLY A 1 380 ? -14.938 -14.594 40.462 1.00 27.42 380 GLY A CA 1
ATOM 2933 C C . GLY A 1 380 ? -14.571 -15.279 39.144 1.00 27.42 380 GLY A C 1
ATOM 2934 O O . GLY A 1 380 ? -14.462 -14.613 38.120 1.00 27.42 380 GLY A O 1
ATOM 2935 N N . GLU A 1 381 ? -14.301 -16.576 39.233 1.00 27.62 381 GLU A N 1
ATOM 2936 C CA . GLU A 1 381 ? -13.959 -17.529 38.174 1.00 27.62 381 GLU A CA 1
ATOM 2937 C C . GLU A 1 381 ? -15.156 -17.818 37.249 1.00 27.62 381 GLU A C 1
ATOM 2939 O O . GLU A 1 381 ? -16.287 -17.897 37.729 1.00 27.62 381 GLU A O 1
ATOM 2944 N N . HIS A 1 382 ? -14.902 -17.986 35.945 1.00 33.19 382 HIS A N 1
ATOM 2945 C CA . HIS A 1 382 ? -15.104 -19.220 35.164 1.00 33.19 382 HIS A CA 1
ATOM 2946 C C . HIS A 1 382 ? -14.595 -19.040 33.732 1.00 33.19 382 HIS A C 1
ATOM 2948 O O . HIS A 1 382 ? -14.833 -17.955 33.157 1.00 33.19 382 HIS A O 1
#

Secondary structure (DSSP, 8-state):
-----TTTS-SHHHHHHHHHHHTTPPPGGGSTTGGGTEEE-GGGS-GGGGGGTSPPPTTT---TTPPP-TT-TTSPPTTTT-SSTTS-SEEESSGGGTTTTT--S---HHHHHHHHHHTTTTTTSPP---GGG-EEE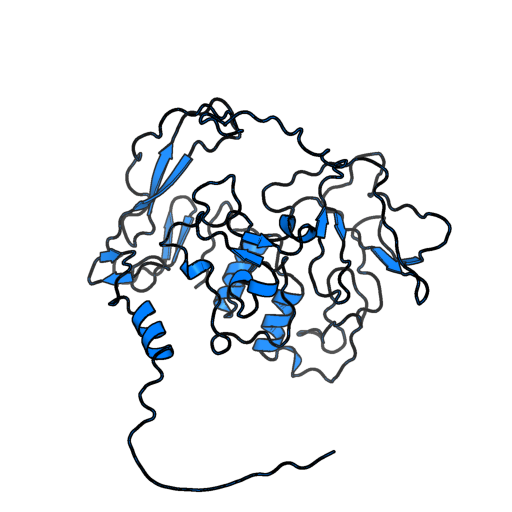TTEEEEEE--TTEESSSS-EEPPPSSS--EEEE--SS------TTTTSPPPTT----EEEE--TT--------S--B---SSS--SS-EEE--SSSTTSPPEEE-B-----PPPP-------S--S------PPPP-BSS-S-SSTT-EEEEEE---SSTTS--EEEEEE--BPPPTT--EEEETTEEEEEETTEETT-EEETTEEE---STT-HHHHHHHHHH-----S---------------

Radius of gyration: 25.61 Å; chains: 1; bounding box: 69×72×72 Å

Sequence (382 aa):
GISIATPGCDVVGIISHEIGHALGIFHEQARPDQDRHIAINYNNIPISRWNNFQSIGPNQAETFGLPYDTGSVMHYGPYGFASDPYTPTIRTLERGQQSTIGQRIGPSFLDYQAINSAYGCTDHCPPMSCYHNGYAHPNNCSMCACPDGFGGRFCESVRPSSGPCGGTLMASAAAQYIASPNYPHPHPQGVECFWILRAAPGGRVFLEFMDNFEFYCEDTCDKNYVEIKYHNDKRLTGSRITHTLVTRAPLPETTEAPTNHGPGGCNCGDWSEWIGECSQQCGGCGHRVRTRQCQKTECRNEDKRACNFGVCPSGTNFLINNGEFHILWRGCCVGLFRSGNECSALETEQNPFLKIISSLLNIQDAKHNGTDSRVKIRRGEH

Foldseek 3Di:
DAFAFPDPCPAALNNQLSVLVVLPHAQLLQAQCNVVWKDFDVVFAPPLCVVNRHHDHCVRDDLVPDDRAQQASSFQFQCVRGNDSVHGRMDTPPNLSNQRHNARNHGALSSVVRSCVVVVLCVPADDDAAPLPWAQDSVHSQATDEGQQFDDRRSPAGDDWPDPAEGEAEDDPDDDDGDAPPPPDDHDPPTDYHYHYHYDVVDDDDDDDPDWFADDGDSHRHGDFDFDQPDPRSSHTGRTHGTDDDDPDPDDDDPDDDDDDDPDQQVKDDKDDFDDDFQDQEQLPTKTKIAIDTPDPPDGGIDIGTDNFFFADPPCQWDAGPRGIFGHDNRHTPCWDDDPRGTDSDPDCPPVVVVVVVVVVDPDPPPDDDDDDDDDDDDDDD

InterPro domains:
  IPR000742 EGF-like domain [PS00022] (144-155)
  IPR000742 EGF-like domain [PS01186] (144-155)
  IPR000859 CUB domain [PF00431] (165-235)
  IPR000859 CUB domain [PS01180] (165-238)
  IPR000859 CUB domain [SM00042] (165-255)
  IPR000859 CUB domain [cd00041] (165-247)
  IPR000884 Thrombospondin type-1 (TSP1) repeat [PS50092] (265-313)
  IPR000884 Thrombospondin type-1 (TSP1) repeat [SM00209] (268-313)
  IPR001506 Peptidase M12A [PF01400] (2-119)
  IPR001506 Peptidase M12A [PR00480] (9-27)
  IPR001506 Peptidase M12A [PR00480] (28-45)
  IPR001506 Peptidase M12A [PR00480] (67-82)
  IPR001506 Peptidase M12A [PR00480] (107-120)
  IPR001506 Peptidase M12A [PS51864] (1-122)
  IPR017050 Metallopeptidase, nematode [PIRSF036365] (6-325)
  IPR024079 Metallopeptidase, catalytic domain superfamily [G3DSA:3.40.390.10] (1-124)
  IPR035914 Spermadhesin, CUB domain superfamily [G3DSA:2.60.120.290] (160-260)
  IPR035914 Spermadhesin, CUB domain superfamily [SSF49854] (164-234)

pLDDT: mean 74.7, std 21.34, range [26.12, 98.0]